Protein AF-N2AJA4-F1 (afdb_monomer)

InterPro domains:
  IPR009057 Homedomain-like superfamily [SSF46689] (69-111)
  IPR017853 Glycoside hydrolase superfamily [SSF51445] (166-510)
  IPR018060 AraC-like, DNA binding HTH domain [PF12833] (70-111)
  IPR018060 AraC-like, DNA binding HTH domain [PS01124] (73-113)
  IPR018060 AraC-like, DNA binding HTH domain [SM00342] (49-111)
  IPR020449 Transcription regulator HTH, AraC- type, HTH domain [PR00032] (80-95)
  IPR020449 Transcription regulator HTH, AraC- type, HTH domain [PR00032] (95-111)
  IPR049166 Glycosyl hydrolases family 39, N-terminal catalytic domain [PF01229] (156-516)
  IPR051923 Glycosyl Hydrolase Family 39 [PTHR12631] (188-510)

Solvent-accessible surface area (backbone atoms only — not comparable to full-atom values): 36002 Å² total; per-residue (Å²): 124,62,96,89,52,50,76,51,78,50,93,87,59,91,80,82,89,85,74,64,101,85,67,85,82,79,68,84,88,72,63,65,66,64,56,33,63,74,69,73,48,92,64,98,67,69,79,43,42,53,80,82,54,87,63,80,80,50,58,61,55,56,50,52,60,48,49,56,56,54,48,52,58,63,72,47,91,65,54,66,56,57,53,24,48,73,51,52,37,98,38,48,71,59,43,34,50,57,36,26,75,77,67,78,38,38,60,69,55,47,33,50,54,50,51,48,46,53,51,46,52,51,48,45,49,50,51,49,49,50,49,46,57,56,48,65,73,73,58,90,82,86,86,78,90,64,83,71,68,83,58,48,76,44,82,42,59,67,79,50,66,46,83,49,67,83,27,60,48,46,38,34,32,61,38,40,44,70,44,46,74,37,68,69,49,44,52,51,50,53,52,46,30,72,71,56,56,39,47,27,44,34,30,30,28,70,62,26,49,89,46,55,35,59,85,27,64,71,75,94,65,74,42,53,70,57,54,46,54,34,50,48,55,32,54,79,67,68,32,39,53,28,40,30,66,21,34,48,62,52,63,31,27,34,31,73,86,39,64,76,42,80,41,86,44,43,49,65,13,65,27,61,67,36,40,52,52,48,52,54,50,50,54,53,46,51,39,70,74,63,31,62,80,53,56,31,70,26,37,42,32,44,38,43,39,76,63,44,65,82,75,25,50,72,37,53,52,92,85,69,53,71,61,59,56,46,54,49,53,48,53,59,43,46,74,75,36,70,73,32,43,42,28,28,52,36,28,38,52,85,84,38,42,68,56,53,38,52,50,43,47,52,18,58,74,69,76,56,68,54,61,25,41,31,29,43,49,53,54,56,40,80,52,97,78,76,99,81,60,95,54,79,49,45,42,73,50,86,60,93,55,45,69,61,54,42,53,52,50,46,53,51,45,29,54,74,53,64,53,68,86,41,38,40,32,34,67,32,32,41,90,56,84,27,40,39,29,48,59,44,32,25,32,52,41,12,11,46,47,53,50,51,49,68,76,40,50,86,78,41,63,30,39,15,46,48,29,47,42,23,61,68,62,61,51,94,88,45,76,35,73,71,53,11,32,40,16,29,22,34,74,84,64,35,49,22,20,42,38,52,35,52,45,49,62,68,65,43,35,55,25,36,45,48,74,58,97,45,38,40,35,17,33,35,98,87,72,30,36,22,37,42,37,32,37,61,75,66,74,29,71,59,49,75,73,43,63,61,61,72,57,49,77,95,46,55,71,74,28,36,69,92,74,78,62,49,39,35,40,38,32,37,33,79,41,68,57,76,40,49,29,37,38,37,38,37,32,33,24,74,88,33,17,21,45,48,51,55,37,49,77,55,73,63,61,52,86,67,51,74,68,55,53,51,49,49,52,69,59,28,41,61,44,76,49,76,52,75,50,63,20,54,93,17,30,37,81,42,81,46,77,36,48,80,20,15,33,34,37,36,42,36,34,72,58,86,127

Nearest PDB structures (foldseek):
  2bs9-assembly2_E  TM=8.679E-01  e=2.857E-38  Geobacillus stearothermophilus
  2bfg-assembly2_H  TM=8.559E-01  e=7.135E-38  Geobacillus stearothermophilus
  8i0j-assembly1_B  TM=8.390E-01  e=1.096E-35  Sphingomonas sp.
  6uqj-assembly1_A  TM=8.224E-01  e=1.942E-35  Xanthomonas citri pv. citri str. 306
  8i0x-assembly1_A  TM=8.366E-01  e=5.438E-35  Sphingomonas sp.

Radius of gyration: 28.13 Å; Cα contacts (8 Å, |Δi|>4): 1183; chains: 1; bounding box: 68×68×77 Å

pLDDT: mean 82.32, std 18.86, range [30.53, 98.81]

Foldseek 3Di:
DDVLWDFDDDPPDDDDDDDDPPDDDWDDDDDQQLVCQVLVPPDDDDGRGSVPDDDPSCVVVSVVVVCVLVCCLQPPPDDCQVSCVNRPPPGSVSQQVVCCVVPVGGSVVVNVVVNVVVVVVVVCCVVVVVVCVVVVVPDDDDDDPDPPDPAAEAEFALPDWDFFDDFEQAEFEQFALLSLVDPLSLVLVLVCCVQQVHQAYEHELLQFVVCVQDQQEDFDGGDCVSSCVSVCSCVVSNHAYAYADWQDWQFAALAFVRTPDTGRGHREHADPVSLLRSLLVVVVVCCVVVNLVRQLAYHYEAEADQWQRPSRFSYDDPPDDSLVVLLSNQCSCCVVRVSYFYEDYEEFLVPCLVVVLVSLLVCVVSVRHGLAYEYADEQWDFDPDDPDDSGGGIAGHLDPCRVVVSLVSVCVSCVVSPVNVRFYEHAEDFHGSHQQFQCLQFLLRLQVLLQVCLVCRPSGNHYYYQHAEQSNNDDPQLLFQGGSGNHCAGSLRAGGSNSVSSSLSSPAARIWRDGDRFWTWHAHPVGKIKIKGWANFRFDSVCRVDGRSPQDLVCVVVRGDDDDWHKYKYKHAQADAQFKKKKKKWKDHLVFLGLSSVCVVVVVDRDDDPVVSVVSSVGNGTDIDMDMFHHHPRMDIDIDIGDHSMIMMIIMDTDDD

Secondary structure (DSSP, 8-state):
--TT--B---TTS-------TT---------HHHHHHHHT--SS----BTTT---GGGHHHHHHHHHHHHHHHHH--S-HHHHHHHTT-S-HHHHHHHHHHHHSS-HHHHHHHHHHHHHHHHHHHHHHHHHHHHHHHH-------PPPP-PEEEEEETT--EEPP--SSSEEEEEEGGGGGSHHHHHHHHHHHHHH---EEEEE-SSBGGGT---SS--S----HHHHHHHHHHHHTTPEEEEE-S---EEEEEETTEEEEEE--B---SSHHHHHHHHHHHHHHHHHHH-HHHHTT-EEEEEE-SS-TTTT-SS--TT--HHHHHHHHHHHHHHH-TTSEEEEEEEEHHHHHHHHHHHHHHHHHTT---SEEEEEE-SEEE----TT-SS--EEE---TTHHHHHHHHHHHHHHHHS-TTSEEEEEEE-S-S-SS-GGGGSHHHHHHHHHHHHHHTTT-SEEEES-SBGGGG--TT--SS--S---SB-TT-PBPHHHHHHHHHHTS-SEEEEEETTEEEEE-TTS-EEEEEE--PPPPTHHHHS-GGG--GGGGGGGS---PPEEEEEEEESPPTT-EEEEEEEEEBTTBS-HHHHHHHTTT-S---HHHHHHHHHHSS-EEEEEEEE-BTTEEEEEEEE-TT-EEEEEEEE---

Structure (mmCIF, N/CA/C/O backbone):
data_AF-N2AJA4-F1
#
_entry.id   AF-N2AJA4-F1
#
loop_
_atom_site.group_PDB
_atom_site.id
_atom_site.type_symbol
_atom_site.label_atom_id
_atom_site.label_alt_id
_atom_site.label_comp_id
_atom_site.label_asym_id
_atom_site.label_entity_id
_atom_site.label_seq_id
_atom_site.pdbx_PDB_ins_code
_atom_site.Cartn_x
_atom_site.Cartn_y
_atom_site.Cartn_z
_atom_site.occupancy
_atom_site.B_iso_or_equiv
_atom_site.auth_seq_id
_atom_site.auth_comp_id
_atom_site.auth_asym_id
_atom_site.auth_atom_id
_atom_site.pdbx_PDB_model_num
ATOM 1 N N . MET A 1 1 ? 14.011 41.635 28.830 1.00 56.78 1 MET A N 1
ATOM 2 C CA . MET A 1 1 ? 13.168 40.429 28.949 1.00 56.78 1 MET A CA 1
ATOM 3 C C . MET A 1 1 ? 12.966 40.154 30.431 1.00 56.78 1 MET A C 1
ATOM 5 O O . MET A 1 1 ? 13.946 40.169 31.161 1.00 56.78 1 MET A O 1
ATOM 9 N N . LYS A 1 2 ? 11.725 40.010 30.894 1.00 53.72 2 LYS A N 1
ATOM 10 C CA . LYS A 1 2 ? 11.363 39.537 32.236 1.00 53.72 2 LYS A CA 1
ATOM 11 C C . LYS A 1 2 ? 11.420 38.006 32.283 1.00 53.72 2 LYS A C 1
ATOM 13 O O . LYS A 1 2 ? 11.472 37.347 31.244 1.00 53.72 2 LYS A O 1
ATOM 18 N N . THR A 1 3 ? 11.380 37.433 33.486 1.00 47.09 3 THR A N 1
ATOM 19 C CA . THR A 1 3 ? 11.188 35.989 33.677 1.00 47.09 3 THR A CA 1
ATOM 20 C C . THR A 1 3 ? 9.958 35.535 32.887 1.00 47.09 3 THR A C 1
ATOM 22 O O . THR A 1 3 ? 8.884 36.097 33.086 1.00 47.09 3 THR A O 1
ATOM 25 N N . ASN A 1 4 ? 10.122 34.520 32.029 1.00 49.75 4 ASN A N 1
ATOM 26 C CA . ASN A 1 4 ? 9.118 33.956 31.108 1.00 49.75 4 ASN A CA 1
ATOM 27 C C . ASN A 1 4 ? 8.925 34.660 29.755 1.00 49.75 4 ASN A C 1
ATOM 29 O O . ASN A 1 4 ? 8.116 34.172 28.966 1.00 49.75 4 ASN A O 1
ATOM 33 N N . ASP A 1 5 ? 9.671 35.722 29.446 1.00 56.31 5 ASP A N 1
ATOM 34 C CA . ASP A 1 5 ? 9.609 36.308 28.107 1.00 56.31 5 ASP A CA 1
ATOM 35 C C . ASP A 1 5 ? 10.243 35.372 27.060 1.00 56.31 5 ASP A C 1
ATOM 37 O O . ASP A 1 5 ? 11.309 34.797 27.283 1.00 56.31 5 ASP A O 1
ATOM 41 N N . VAL A 1 6 ? 9.611 35.254 25.893 1.00 58.12 6 VAL A N 1
ATOM 42 C CA . VAL A 1 6 ? 10.097 34.503 24.731 1.00 58.12 6 VAL A CA 1
ATOM 43 C C . VAL A 1 6 ? 10.189 35.453 23.539 1.00 58.12 6 VAL A C 1
ATOM 45 O O . VAL A 1 6 ? 9.249 36.188 23.233 1.00 58.12 6 VAL A O 1
ATOM 48 N N . LEU A 1 7 ? 11.341 35.425 22.868 1.00 59.88 7 LEU A N 1
ATOM 49 C CA . LEU A 1 7 ? 11.591 36.152 21.630 1.00 59.88 7 LEU A CA 1
ATOM 50 C C . LEU A 1 7 ? 11.916 35.138 20.528 1.00 59.88 7 LEU A C 1
ATOM 52 O O . LEU A 1 7 ? 12.947 34.470 20.589 1.00 59.88 7 LEU A O 1
ATOM 56 N N . LEU A 1 8 ? 11.042 35.014 19.533 1.00 59.75 8 LEU A N 1
ATOM 57 C CA . LEU A 1 8 ? 11.268 34.195 18.347 1.00 59.75 8 LEU A CA 1
ATOM 58 C C . LEU A 1 8 ? 11.757 35.095 17.215 1.00 59.75 8 LEU A C 1
ATOM 60 O O . LEU A 1 8 ? 11.102 36.072 16.854 1.00 59.75 8 LEU A O 1
ATOM 64 N N . ILE A 1 9 ? 12.922 34.759 16.664 1.00 59.91 9 ILE A N 1
ATOM 65 C CA . ILE A 1 9 ? 13.564 35.529 15.602 1.00 59.91 9 ILE A CA 1
ATOM 66 C C . ILE A 1 9 ? 13.621 34.670 14.341 1.00 59.91 9 ILE A C 1
ATOM 68 O O . ILE A 1 9 ? 14.244 33.609 14.338 1.00 59.91 9 ILE A O 1
ATOM 72 N N . ASN A 1 10 ? 12.958 35.121 13.273 1.00 58.00 10 ASN A N 1
ATOM 73 C CA . ASN A 1 10 ? 12.962 34.425 11.985 1.00 58.00 10 ASN A CA 1
ATOM 74 C C . ASN A 1 10 ? 14.382 34.374 11.395 1.00 58.00 10 ASN A C 1
ATOM 76 O O . ASN A 1 10 ? 15.150 35.332 11.506 1.00 58.00 10 ASN A O 1
ATOM 80 N N . SER A 1 11 ? 14.717 33.268 10.727 1.00 52.22 11 SER A N 1
ATOM 81 C CA . SER A 1 11 ? 16.064 32.971 10.208 1.00 52.22 11 SER A CA 1
ATOM 82 C C . SER A 1 11 ? 16.591 33.983 9.177 1.00 52.22 11 SER A C 1
ATOM 84 O O . SER A 1 11 ? 17.800 34.080 8.983 1.00 52.22 11 SER A O 1
ATOM 86 N N . SER A 1 12 ? 15.712 34.771 8.553 1.00 54.19 12 SER A N 1
ATOM 87 C CA . SER A 1 12 ? 16.046 35.821 7.579 1.00 54.19 12 SER A CA 1
ATOM 88 C C . SER A 1 12 ? 16.266 37.211 8.193 1.00 54.19 12 SER A C 1
ATOM 90 O O . SER A 1 12 ? 16.652 38.141 7.483 1.00 54.19 12 SER A O 1
ATOM 92 N N . VAL A 1 13 ? 16.058 37.376 9.503 1.00 56.47 13 VAL A N 1
ATOM 93 C CA . VAL A 1 13 ? 16.206 38.663 10.193 1.00 56.47 13 VAL A CA 1
ATOM 94 C C . VAL A 1 13 ? 17.549 38.701 10.916 1.00 56.47 13 VAL A C 1
ATOM 96 O O . VAL A 1 13 ? 17.773 37.985 11.896 1.00 56.47 13 VAL A O 1
ATOM 99 N N . ARG A 1 14 ? 18.461 39.565 10.449 1.00 53.94 14 ARG A N 1
ATOM 100 C CA . ARG A 1 14 ? 19.710 39.842 11.172 1.00 53.94 14 ARG A CA 1
ATOM 101 C C . ARG A 1 14 ? 19.380 40.448 12.528 1.00 53.94 14 ARG A C 1
ATOM 103 O O . ARG A 1 14 ? 18.678 41.450 12.617 1.00 53.94 14 ARG A O 1
ATOM 110 N N . HIS A 1 15 ? 19.934 39.853 13.569 1.00 63.62 15 HIS A N 1
ATOM 111 C CA . HIS A 1 15 ? 19.751 40.280 14.942 1.00 63.62 15 HIS A CA 1
ATOM 112 C C . HIS A 1 15 ? 21.076 40.158 15.688 1.00 63.62 15 HIS A C 1
ATOM 114 O O . HIS A 1 15 ? 21.930 39.338 15.355 1.00 63.62 15 HIS A O 1
ATOM 120 N N . SER A 1 16 ? 21.233 40.978 16.715 1.00 54.75 16 SER A N 1
ATOM 121 C CA . SER A 1 16 ? 22.330 40.898 17.672 1.00 54.75 16 SER A CA 1
ATOM 122 C C . SER A 1 16 ? 21.729 40.925 19.065 1.00 54.75 16 SER A C 1
ATOM 124 O O . SER A 1 16 ? 20.832 41.727 19.322 1.00 54.75 16 SER A O 1
ATOM 126 N N . VAL A 1 17 ? 22.225 40.078 19.960 1.00 59.09 17 VAL A N 1
ATOM 127 C CA . VAL A 1 17 ? 21.764 40.049 21.346 1.00 59.09 17 VAL A CA 1
ATOM 128 C C . VAL A 1 17 ? 22.857 40.618 22.241 1.00 59.09 17 VAL A C 1
ATOM 130 O O . VAL A 1 17 ? 23.954 40.071 22.294 1.00 59.09 17 VAL A O 1
ATOM 133 N N . CYS A 1 18 ? 22.548 41.705 22.948 1.00 52.91 18 CYS A N 1
ATOM 134 C CA . CYS A 1 18 ? 23.365 42.228 24.040 1.00 52.91 18 CYS A CA 1
ATOM 135 C C . CYS A 1 18 ? 22.618 42.002 25.354 1.00 52.91 18 CYS A C 1
ATOM 137 O O . CYS A 1 18 ? 21.466 42.410 25.491 1.00 52.91 18 CYS A O 1
ATOM 139 N N . ALA A 1 19 ? 23.275 41.353 26.310 1.00 51.12 19 ALA A N 1
ATOM 140 C CA . ALA A 1 19 ? 22.738 41.064 27.632 1.00 51.12 19 ALA A CA 1
ATOM 141 C C . ALA A 1 19 ? 23.554 41.811 28.695 1.00 51.12 19 ALA A C 1
ATOM 143 O O . ALA A 1 19 ? 24.782 41.837 28.622 1.00 51.12 19 ALA A O 1
ATOM 144 N N . ASP A 1 20 ? 22.888 42.404 29.690 1.00 51.38 20 ASP A N 1
ATOM 145 C CA . ASP A 1 20 ? 23.567 42.796 30.930 1.00 51.38 20 ASP A CA 1
ATOM 146 C C . ASP A 1 20 ? 23.993 41.548 31.740 1.00 51.38 20 ASP A C 1
ATOM 148 O O . ASP A 1 20 ? 23.567 40.424 31.458 1.00 51.38 20 ASP A O 1
ATOM 152 N N . THR A 1 21 ? 24.844 41.732 32.754 1.00 47.78 21 THR A N 1
ATOM 153 C CA . THR A 1 21 ? 25.488 40.650 33.529 1.00 47.78 21 THR A CA 1
ATOM 154 C C . THR A 1 21 ? 24.532 39.755 34.333 1.00 47.78 21 THR A C 1
ATOM 156 O O . THR A 1 21 ? 24.998 38.854 35.033 1.00 47.78 21 THR A O 1
ATOM 159 N N . LYS A 1 22 ? 23.210 39.972 34.255 1.00 47.28 22 LYS A N 1
ATOM 160 C CA . LYS A 1 22 ? 22.189 39.234 35.014 1.00 47.28 22 LYS A CA 1
ATOM 161 C C . LYS A 1 22 ? 21.128 38.541 34.147 1.00 47.28 22 LYS A C 1
ATOM 163 O O . LYS A 1 22 ? 20.180 38.001 34.710 1.00 47.28 22 LYS A O 1
ATOM 168 N N . ASN A 1 23 ? 21.278 38.505 32.821 1.00 44.16 23 ASN A N 1
ATOM 169 C CA . ASN A 1 23 ? 20.317 37.839 31.930 1.00 44.16 23 ASN A CA 1
ATOM 170 C C . ASN A 1 23 ? 20.836 36.505 31.373 1.00 44.16 23 ASN A C 1
ATOM 172 O O . ASN A 1 23 ? 22.033 36.331 31.148 1.00 44.16 23 ASN A O 1
ATOM 176 N N . ILE A 1 24 ? 19.914 35.579 31.091 1.00 45.38 24 ILE A N 1
ATOM 177 C CA . ILE A 1 24 ? 20.194 34.293 30.439 1.00 45.38 24 ILE A CA 1
ATOM 178 C C . ILE A 1 24 ? 19.360 34.204 29.163 1.00 45.38 24 ILE A C 1
ATOM 180 O O . ILE A 1 24 ? 18.148 34.404 29.191 1.00 45.38 24 ILE A O 1
ATOM 184 N N . LEU A 1 25 ? 20.024 33.908 28.046 1.00 47.97 25 LEU A N 1
ATOM 185 C CA . LEU A 1 25 ? 19.416 33.755 26.729 1.00 47.97 25 LEU A CA 1
ATOM 186 C C . LEU A 1 25 ? 19.416 32.271 26.345 1.00 47.97 25 LEU A C 1
ATOM 188 O O . LEU A 1 25 ? 20.481 31.673 26.216 1.00 47.97 25 LEU A O 1
ATOM 192 N N . CYS A 1 26 ? 18.236 31.692 26.128 1.00 47.09 26 CYS A N 1
ATOM 193 C CA . CYS A 1 26 ? 18.086 30.366 25.530 1.00 47.09 26 CYS A CA 1
ATOM 194 C C . CYS A 1 26 ? 17.657 30.533 24.068 1.00 47.09 26 CYS A C 1
ATOM 196 O O . CYS A 1 26 ? 16.686 31.236 23.787 1.00 47.09 26 CYS A O 1
ATOM 198 N N . ARG A 1 27 ? 18.378 29.901 23.136 1.00 53.81 27 ARG A N 1
ATOM 199 C CA . ARG A 1 27 ? 18.019 29.871 21.714 1.00 53.81 27 ARG A CA 1
ATOM 200 C C . ARG A 1 27 ? 17.720 28.434 21.319 1.00 53.81 27 ARG A C 1
ATOM 202 O O . ARG A 1 27 ? 18.631 27.613 21.289 1.00 53.81 27 ARG A O 1
ATOM 209 N N . VAL A 1 28 ? 16.470 28.163 20.963 1.00 51.75 28 VAL A N 1
ATOM 210 C CA . VAL A 1 28 ? 16.061 26.882 20.383 1.00 51.75 28 VAL A CA 1
ATOM 211 C C . VAL A 1 28 ? 15.741 27.104 18.910 1.00 51.75 28 VAL A C 1
ATOM 213 O O . VAL A 1 28 ? 14.995 28.021 18.573 1.00 51.75 28 VAL A O 1
ATOM 216 N N . ALA A 1 29 ? 16.350 26.308 18.034 1.00 51.84 29 ALA A N 1
ATOM 217 C CA . ALA A 1 29 ? 16.132 26.382 16.596 1.00 51.84 29 ALA A CA 1
ATOM 218 C C . ALA A 1 29 ? 15.279 25.190 16.155 1.00 51.84 29 ALA A C 1
ATOM 220 O O . ALA A 1 29 ? 15.639 24.045 16.412 1.00 51.84 29 ALA A O 1
ATOM 221 N N . TYR A 1 30 ? 14.166 25.473 15.486 1.00 55.22 30 TYR A N 1
ATOM 222 C CA . TYR A 1 30 ? 13.298 24.470 14.878 1.00 55.22 30 TYR A CA 1
ATOM 223 C C . TYR A 1 30 ? 13.245 24.697 13.371 1.00 55.22 30 TYR A C 1
ATOM 225 O O . TYR A 1 30 ? 13.376 25.832 12.907 1.00 55.22 30 TYR A O 1
ATOM 233 N N . ASP A 1 31 ? 13.034 23.621 12.613 1.00 55.62 31 ASP A N 1
ATOM 234 C CA . ASP A 1 31 ? 12.740 23.731 11.188 1.00 55.62 31 ASP A CA 1
ATOM 235 C C . ASP A 1 31 ? 11.454 24.549 10.999 1.00 55.62 31 ASP A C 1
ATOM 237 O O . ASP A 1 31 ? 10.400 24.241 11.565 1.00 55.62 31 ASP A O 1
ATOM 241 N N . TYR A 1 32 ? 11.568 25.627 10.224 1.00 56.16 32 TYR A N 1
ATOM 242 C CA . TYR A 1 32 ? 10.498 26.601 10.025 1.00 56.16 32 TYR A CA 1
ATOM 243 C C . TYR A 1 32 ? 9.223 25.956 9.454 1.00 56.16 32 TYR A C 1
ATOM 245 O O . TYR A 1 32 ? 8.118 26.294 9.877 1.00 56.16 32 TYR A O 1
ATOM 253 N N . GLN A 1 33 ? 9.374 25.002 8.529 1.00 53.16 33 GLN A N 1
ATOM 254 C CA . GLN A 1 33 ? 8.247 24.344 7.864 1.00 53.16 33 GLN A CA 1
ATOM 255 C C . GLN A 1 33 ? 7.501 23.418 8.829 1.00 53.16 33 GLN A C 1
ATOM 257 O O . GLN A 1 33 ? 6.273 23.423 8.858 1.00 53.16 33 GLN A O 1
ATOM 262 N N . VAL A 1 34 ? 8.234 22.685 9.674 1.00 55.12 34 VAL A N 1
ATOM 263 C CA . VAL A 1 34 ? 7.639 21.833 10.714 1.00 55.12 34 VAL A CA 1
ATOM 264 C C . VAL A 1 34 ? 6.814 22.667 11.699 1.00 55.12 34 VAL A C 1
ATOM 266 O O . VAL A 1 34 ? 5.690 22.292 12.023 1.00 55.12 34 VAL A O 1
ATOM 269 N N . LEU A 1 35 ? 7.326 23.819 12.145 1.00 58.19 35 LEU A N 1
ATOM 270 C CA . LEU A 1 35 ? 6.601 24.685 13.080 1.00 58.19 35 LEU A CA 1
ATOM 271 C C . LEU A 1 35 ? 5.346 25.314 12.441 1.00 58.19 35 LEU A C 1
ATOM 273 O O . LEU A 1 35 ? 4.297 25.366 13.085 1.00 58.19 35 LEU A O 1
ATOM 277 N N . ALA A 1 36 ? 5.426 25.733 11.174 1.00 56.69 36 ALA A N 1
ATOM 278 C CA . ALA A 1 36 ? 4.298 26.312 10.442 1.00 56.69 36 ALA A CA 1
ATOM 279 C C . ALA A 1 36 ? 3.148 25.333 10.206 1.00 56.69 36 ALA A C 1
ATOM 281 O O . ALA A 1 36 ? 1.986 25.674 10.440 1.00 56.69 36 ALA A O 1
ATOM 282 N N . GLU A 1 37 ? 3.460 24.092 9.832 1.00 55.38 37 GLU A N 1
ATOM 283 C CA . GLU A 1 37 ? 2.440 23.061 9.636 1.00 55.38 37 GLU A CA 1
ATOM 284 C C . GLU A 1 37 ? 1.735 22.673 10.949 1.00 55.38 37 GLU A C 1
ATOM 286 O O . GLU A 1 37 ? 0.525 22.436 10.956 1.00 55.38 37 GLU A O 1
ATOM 291 N N . LEU A 1 38 ? 2.446 22.662 12.082 1.00 52.84 38 LEU A N 1
ATOM 292 C CA . LEU A 1 38 ? 1.858 22.340 13.392 1.00 52.84 38 LEU A CA 1
ATOM 293 C C . LEU A 1 38 ? 0.927 23.428 13.921 1.00 52.84 38 LEU A C 1
ATOM 295 O O . LEU A 1 38 ? -0.087 23.120 14.550 1.00 52.84 38 LEU A O 1
ATOM 299 N N . LEU A 1 39 ? 1.274 24.693 13.686 1.00 51.88 39 LEU A N 1
ATOM 300 C CA . LEU A 1 39 ? 0.513 25.843 14.176 1.00 51.88 39 LEU A CA 1
ATOM 301 C C . LEU A 1 39 ? -0.685 26.190 13.282 1.00 51.88 39 LEU A C 1
ATOM 303 O O . LEU A 1 39 ? -1.517 26.998 13.688 1.00 51.88 39 LEU A O 1
ATOM 307 N N . ARG A 1 40 ? -0.812 25.542 12.110 1.00 49.53 40 ARG A N 1
ATOM 308 C CA . ARG A 1 40 ? -1.830 25.827 11.081 1.00 49.53 40 ARG A CA 1
ATOM 309 C C . ARG A 1 40 ? -1.837 27.291 10.634 1.00 49.53 40 ARG A C 1
ATOM 311 O O . ARG A 1 40 ? -2.883 27.805 10.242 1.00 49.53 40 ARG A O 1
ATOM 318 N N . ASP A 1 41 ? -0.687 27.954 10.703 1.00 49.53 41 ASP A N 1
ATOM 319 C CA . ASP A 1 41 ? -0.553 29.354 10.322 1.00 49.53 41 ASP A CA 1
ATOM 320 C C . ASP A 1 41 ? 0.208 29.426 8.996 1.00 49.53 41 ASP A C 1
ATOM 322 O O . ASP A 1 41 ? 1.392 29.103 8.913 1.00 49.53 41 ASP A O 1
ATOM 326 N N . GLY A 1 42 ? -0.512 29.762 7.923 1.00 41.62 42 GLY A N 1
ATOM 327 C CA . GLY A 1 42 ? 0.010 29.779 6.551 1.00 41.62 42 GLY A CA 1
ATOM 328 C C . GLY A 1 42 ? 0.880 30.996 6.229 1.00 41.62 42 GLY A C 1
ATOM 329 O O . GLY A 1 42 ? 1.333 31.133 5.093 1.00 41.62 42 GLY A O 1
ATOM 330 N N . ASN A 1 43 ? 1.099 31.890 7.197 1.00 45.53 43 ASN A N 1
ATOM 331 C CA . ASN A 1 43 ? 1.847 33.121 6.991 1.00 45.53 43 ASN A CA 1
ATOM 332 C C . ASN A 1 43 ? 3.315 32.985 7.413 1.00 45.53 43 ASN A C 1
ATOM 334 O O . ASN A 1 43 ? 3.658 32.603 8.528 1.00 45.53 43 ASN A O 1
ATOM 338 N N . GLY A 1 44 ? 4.176 33.373 6.471 1.00 45.03 44 GLY A N 1
ATOM 339 C CA . GLY A 1 44 ? 5.628 33.198 6.398 1.00 45.03 44 GLY A CA 1
ATOM 340 C C . GLY A 1 44 ? 6.497 33.769 7.531 1.00 45.03 44 GLY A C 1
ATOM 341 O O . GLY A 1 44 ? 7.717 33.793 7.385 1.00 45.03 44 GLY A O 1
ATOM 342 N N . MET A 1 45 ? 5.929 34.276 8.628 1.00 48.66 45 MET A N 1
ATOM 343 C CA . MET A 1 45 ? 6.694 34.900 9.710 1.00 48.66 45 MET A CA 1
ATOM 344 C C . MET A 1 45 ? 6.061 34.646 11.072 1.00 48.66 45 MET A C 1
ATOM 346 O O . MET A 1 45 ? 4.946 35.084 11.339 1.00 48.66 45 MET A O 1
ATOM 350 N N . PHE A 1 46 ? 6.828 34.038 11.973 1.00 54.12 46 PHE A N 1
ATOM 351 C CA . PHE A 1 46 ? 6.479 33.993 13.386 1.00 54.12 46 PHE A CA 1
ATOM 352 C C . PHE A 1 46 ? 7.090 35.224 14.055 1.00 54.12 46 PHE A C 1
ATOM 354 O O . PHE A 1 46 ? 8.309 35.383 14.078 1.00 54.12 46 PHE A O 1
ATOM 361 N N . LEU A 1 47 ? 6.268 36.131 14.572 1.00 52.81 47 LEU A N 1
ATOM 362 C CA . LEU A 1 47 ? 6.729 37.241 15.405 1.00 52.81 47 LEU A CA 1
ATOM 363 C C . LEU A 1 47 ? 6.236 36.987 16.826 1.00 52.81 47 LEU A C 1
ATOM 365 O O . LEU A 1 47 ? 5.224 37.527 17.249 1.00 52.81 47 LEU A O 1
ATOM 369 N N . CYS A 1 48 ? 6.943 36.139 17.576 1.00 52.62 48 CYS A N 1
ATOM 370 C CA . CYS A 1 48 ? 6.712 36.069 19.015 1.00 52.62 48 CYS A CA 1
ATOM 371 C C . CYS A 1 48 ? 7.677 37.041 19.682 1.00 52.62 48 CYS A C 1
ATOM 373 O O . CYS A 1 48 ? 8.854 36.734 19.852 1.00 52.62 48 CYS A O 1
ATOM 375 N N . ASN A 1 49 ? 7.190 38.229 20.022 1.00 61.91 49 ASN A N 1
ATOM 376 C CA . ASN A 1 49 ? 7.910 39.156 20.877 1.00 61.91 49 ASN A CA 1
ATOM 377 C C . ASN A 1 49 ? 7.080 39.421 22.129 1.00 61.91 49 ASN A C 1
ATOM 379 O O . ASN A 1 49 ? 6.436 40.463 22.253 1.00 61.91 49 ASN A O 1
ATOM 383 N N . SER A 1 50 ? 7.119 38.489 23.084 1.00 59.44 50 SER A N 1
ATOM 384 C CA . SER A 1 50 ? 6.352 38.630 24.328 1.00 59.44 50 SER A CA 1
ATOM 385 C C . SER A 1 50 ? 6.838 39.786 25.215 1.00 59.44 50 SER A C 1
ATOM 387 O O . SER A 1 50 ? 6.255 40.041 26.263 1.00 59.44 50 SER A O 1
ATOM 389 N N . THR A 1 51 ? 7.917 40.475 24.820 1.00 54.75 51 THR A N 1
ATOM 390 C CA . THR A 1 51 ? 8.406 41.680 25.501 1.00 54.75 51 THR A CA 1
ATOM 391 C C . THR A 1 51 ? 7.627 42.936 25.107 1.00 54.75 51 THR A C 1
ATOM 393 O O . THR A 1 51 ? 7.723 43.943 25.808 1.00 54.75 51 THR A O 1
ATOM 396 N N . VAL A 1 52 ? 6.864 42.883 24.004 1.00 54.47 52 VAL A N 1
ATOM 397 C CA . VAL A 1 52 ? 6.141 44.035 23.437 1.00 54.47 52 VAL A CA 1
ATOM 398 C C . VAL A 1 52 ? 4.677 43.709 23.107 1.00 54.47 52 VAL A C 1
ATOM 400 O O . VAL A 1 52 ? 3.839 44.594 23.246 1.00 54.47 52 VAL A O 1
ATOM 403 N N . ASP A 1 53 ? 4.350 42.464 22.738 1.00 56.62 53 ASP A N 1
ATOM 404 C CA . ASP A 1 53 ? 3.006 42.061 22.289 1.00 56.62 53 ASP A CA 1
ATOM 405 C C . ASP A 1 53 ? 2.259 41.160 23.293 1.00 56.62 53 ASP A C 1
ATOM 407 O O . ASP A 1 53 ? 2.859 40.287 23.923 1.00 56.62 53 ASP A O 1
ATOM 411 N N . GLN A 1 54 ? 0.936 41.350 23.423 1.00 53.59 54 GLN A N 1
ATOM 412 C CA . GLN A 1 54 ? 0.053 40.624 24.364 1.00 53.59 54 GLN A CA 1
ATOM 413 C C . GLN A 1 54 ? -1.082 39.834 23.672 1.00 53.59 54 GLN A C 1
ATOM 415 O O . GLN A 1 54 ? -2.166 39.671 24.239 1.00 53.59 54 GLN A O 1
ATOM 420 N N . GLU A 1 55 ? -0.890 39.336 22.446 1.00 54.31 55 GLU A N 1
ATOM 421 C CA . GLU A 1 55 ? -1.932 38.517 21.807 1.00 54.31 55 GLU A CA 1
ATOM 422 C C . GLU A 1 55 ? -2.053 37.107 22.421 1.00 54.31 55 GLU A C 1
ATOM 424 O O . GLU A 1 55 ? -1.070 36.395 22.638 1.00 54.31 55 GLU A O 1
ATOM 429 N N . LYS A 1 56 ? -3.302 36.658 22.632 1.00 46.91 56 LYS A N 1
ATOM 430 C CA . LYS A 1 56 ? -3.649 35.324 23.170 1.00 46.91 56 LYS A CA 1
ATOM 431 C C . LYS A 1 56 ? -3.207 34.148 22.283 1.00 46.91 56 LYS A C 1
ATOM 433 O O . LYS A 1 56 ? -3.154 33.014 22.753 1.00 46.91 56 LYS A O 1
ATOM 438 N N . SER A 1 57 ? -2.899 34.391 21.010 1.00 48.75 57 SER A N 1
ATOM 439 C CA . SER A 1 57 ? -2.364 33.406 20.055 1.00 48.75 57 SER A CA 1
ATOM 440 C C . SER A 1 57 ? -0.989 32.856 20.476 1.00 48.75 57 SER A C 1
ATOM 442 O O . SER A 1 57 ? -0.634 31.743 20.086 1.00 48.75 57 SER A O 1
ATOM 444 N N . TYR A 1 58 ? -0.248 33.574 21.332 1.00 55.56 58 TYR A N 1
ATOM 445 C CA . TYR A 1 58 ? 1.139 33.257 21.692 1.00 55.56 58 TYR A CA 1
ATOM 446 C C . TYR A 1 58 ? 1.326 32.428 22.972 1.00 55.56 58 TYR A C 1
ATOM 448 O O . TYR A 1 58 ? 2.390 31.831 23.148 1.00 55.56 58 TYR A O 1
ATOM 456 N N . GLU A 1 59 ? 0.306 32.291 23.827 1.00 49.41 59 GLU A N 1
ATOM 457 C CA . GLU A 1 59 ? 0.370 31.406 25.008 1.00 49.41 59 GLU A CA 1
ATOM 458 C C . GLU A 1 59 ? 0.581 29.936 24.605 1.00 49.41 59 GLU A C 1
ATOM 460 O O . GLU A 1 59 ? 1.356 29.216 25.235 1.00 49.41 59 GLU A O 1
ATOM 465 N N . LYS A 1 60 ? -0.035 29.499 23.496 1.00 47.62 60 LYS A N 1
ATOM 466 C CA . LYS A 1 60 ? 0.135 28.140 22.952 1.00 47.62 60 LYS A CA 1
ATOM 467 C C . LYS A 1 60 ? 1.569 27.862 22.500 1.00 47.62 60 LYS A C 1
ATOM 469 O O . LYS A 1 60 ? 2.074 26.769 22.728 1.00 47.62 60 LYS A O 1
ATOM 474 N N . LEU A 1 61 ? 2.235 28.846 21.893 1.00 49.84 61 LEU A N 1
ATOM 475 C CA . LEU A 1 61 ? 3.624 28.724 21.445 1.00 49.84 61 LEU A CA 1
ATOM 476 C C . LEU A 1 61 ? 4.587 28.651 22.640 1.00 49.84 61 LEU A C 1
ATOM 478 O O . LEU A 1 61 ? 5.515 27.845 22.643 1.00 49.84 61 LEU A O 1
ATOM 482 N N . GLN A 1 62 ? 4.344 29.459 23.676 1.00 50.59 62 GLN A N 1
ATOM 483 C CA . GLN A 1 62 ? 5.129 29.438 24.913 1.00 50.59 62 GLN A CA 1
ATOM 484 C C . GLN A 1 62 ? 4.986 28.112 25.671 1.00 50.59 62 GLN A C 1
ATOM 486 O O . GLN A 1 62 ? 5.983 27.599 26.179 1.00 50.59 62 GLN A O 1
ATOM 491 N N . LEU A 1 63 ? 3.773 27.547 25.727 1.00 50.88 63 LEU A N 1
ATOM 492 C CA . LEU A 1 63 ? 3.512 26.224 26.304 1.00 50.88 63 LEU A CA 1
ATOM 493 C C . LEU A 1 63 ? 4.206 25.113 25.505 1.00 50.88 63 LEU A C 1
ATOM 495 O O . LEU A 1 63 ? 4.927 24.319 26.098 1.00 50.88 63 LEU A O 1
ATOM 499 N N . LEU A 1 64 ? 4.100 25.127 24.172 1.00 48.94 64 LEU A N 1
ATOM 500 C CA . LEU A 1 64 ? 4.743 24.143 23.294 1.00 48.94 64 LEU A CA 1
ATOM 501 C C . LEU A 1 64 ? 6.277 24.145 23.442 1.00 48.94 64 LEU A C 1
ATOM 503 O O . LEU A 1 64 ? 6.902 23.097 23.579 1.00 48.94 64 LEU A O 1
ATOM 507 N N . LEU A 1 65 ? 6.902 25.328 23.452 1.00 52.12 65 LEU A N 1
ATOM 508 C CA . LEU A 1 65 ? 8.357 25.467 23.612 1.00 52.12 65 LEU A CA 1
ATOM 509 C C . LEU A 1 65 ? 8.841 24.993 24.987 1.00 52.12 65 LEU A C 1
ATOM 511 O O . LEU A 1 65 ? 9.929 24.432 25.103 1.00 52.12 65 LEU A O 1
ATOM 515 N N . ARG A 1 66 ? 8.029 25.215 26.023 1.00 54.16 66 ARG A N 1
ATOM 516 C CA . ARG A 1 66 ? 8.270 24.727 27.382 1.00 54.16 66 ARG A CA 1
ATOM 517 C C . ARG A 1 66 ? 8.182 23.209 27.445 1.00 54.16 66 ARG A C 1
ATOM 519 O O . ARG A 1 66 ? 9.125 22.583 27.918 1.00 54.16 66 ARG A O 1
ATOM 526 N N . GLU A 1 67 ? 7.096 22.633 26.936 1.00 50.81 67 GLU A N 1
ATOM 527 C CA . GLU A 1 67 ? 6.888 21.184 26.873 1.00 50.81 67 GLU A CA 1
ATOM 528 C C . GLU A 1 67 ? 8.059 20.484 26.176 1.00 50.81 67 GLU A C 1
ATOM 530 O O . GLU A 1 67 ? 8.626 19.558 26.743 1.00 50.81 67 GLU A O 1
ATOM 535 N N . LEU A 1 68 ? 8.532 20.992 25.035 1.00 52.34 68 LEU A N 1
ATOM 536 C CA . LEU A 1 68 ? 9.661 20.403 24.301 1.00 52.34 68 LEU A CA 1
ATOM 537 C C . LEU A 1 68 ? 10.966 20.326 25.123 1.00 52.34 68 LEU A C 1
ATOM 539 O O . LEU A 1 68 ? 11.678 19.325 25.047 1.00 52.34 68 LEU A O 1
ATOM 543 N N . VAL A 1 69 ? 11.272 21.338 25.946 1.00 54.00 69 VAL A N 1
ATOM 544 C CA . VAL A 1 69 ? 12.461 21.330 26.825 1.00 54.00 69 VAL A CA 1
ATOM 545 C C . VAL A 1 69 ? 12.284 20.362 28.000 1.00 54.00 69 VAL A C 1
ATOM 547 O O . VAL A 1 69 ? 13.223 19.641 28.349 1.00 54.00 69 VAL A O 1
ATOM 550 N N . TYR A 1 70 ? 11.093 20.310 28.608 1.00 57.66 70 TYR A N 1
ATOM 551 C CA . TYR A 1 70 ? 10.814 19.378 29.710 1.00 57.66 70 TYR A CA 1
ATOM 552 C C . TYR A 1 70 ? 10.831 17.925 29.244 1.00 57.66 70 TYR A C 1
ATOM 554 O O . TYR A 1 70 ? 11.366 17.057 29.935 1.00 57.66 70 TYR A O 1
ATOM 562 N N . GLU A 1 71 ? 10.300 17.657 28.058 1.00 51.91 71 GLU A N 1
ATOM 563 C CA . GLU A 1 71 ? 10.247 16.314 27.501 1.00 51.91 71 GLU A CA 1
ATOM 564 C C . GLU A 1 71 ? 11.632 15.780 27.121 1.00 51.91 71 GLU A C 1
ATOM 566 O O . GLU A 1 71 ? 11.935 14.626 27.433 1.00 51.91 71 GLU A O 1
ATOM 571 N N . GLU A 1 72 ? 12.518 16.608 26.559 1.00 55.44 72 GLU A N 1
ATOM 572 C CA . GLU A 1 72 ? 13.906 16.201 26.297 1.00 55.44 72 GLU A CA 1
ATOM 573 C C . GLU A 1 72 ? 14.652 15.880 27.607 1.00 55.44 72 GLU A C 1
ATOM 575 O O . GLU A 1 72 ? 15.422 14.926 27.690 1.00 55.44 72 GLU A O 1
ATOM 580 N N . LEU A 1 73 ? 14.378 16.609 28.690 1.00 56.03 73 LEU A N 1
ATOM 581 C CA . LEU A 1 73 ? 14.971 16.332 30.000 1.00 56.03 73 LEU A CA 1
ATOM 582 C C . LEU A 1 73 ? 14.507 15.014 30.628 1.00 56.03 73 LEU A C 1
ATOM 584 O O . LEU A 1 73 ? 15.320 14.319 31.252 1.00 56.03 73 LEU A O 1
ATOM 588 N N . LEU A 1 74 ? 13.221 14.694 30.477 1.00 51.09 74 LEU A N 1
ATOM 589 C CA . LEU A 1 74 ? 12.560 13.532 31.078 1.00 51.09 74 LEU A CA 1
ATOM 590 C C . LEU A 1 74 ? 12.876 12.236 30.324 1.00 51.09 74 LEU A C 1
ATOM 592 O O . LEU A 1 74 ? 13.242 11.225 30.937 1.00 51.09 74 LEU A O 1
ATOM 596 N N . TYR A 1 75 ? 12.760 12.274 28.997 1.00 49.38 75 TYR A N 1
ATOM 597 C CA . TYR A 1 75 ? 12.709 11.074 28.162 1.00 49.38 75 TYR A CA 1
ATOM 598 C C . TYR A 1 75 ? 14.010 10.778 27.412 1.00 49.38 75 TYR A C 1
ATOM 600 O O . TYR A 1 75 ? 14.182 9.662 26.927 1.00 49.38 75 TYR A O 1
ATOM 608 N N . SER A 1 76 ? 14.954 11.719 27.360 1.00 56.00 76 SER A N 1
ATOM 609 C CA . SER A 1 76 ? 16.265 11.491 26.748 1.00 56.00 76 SER A CA 1
ATOM 610 C C . SER A 1 76 ? 17.186 10.712 27.695 1.00 56.00 76 SER A C 1
ATOM 612 O O . SER A 1 76 ? 17.405 11.107 28.841 1.00 56.00 76 SER A O 1
ATOM 614 N N . GLU A 1 77 ? 17.777 9.617 27.205 1.00 54.03 77 GLU A N 1
ATOM 615 C CA . GLU A 1 77 ? 18.872 8.874 27.867 1.00 54.03 77 GLU A CA 1
ATOM 616 C C . GLU A 1 77 ? 20.201 9.657 27.851 1.00 54.03 77 GLU A C 1
ATOM 618 O O . GLU A 1 77 ? 21.207 9.241 28.425 1.00 54.03 77 GLU A O 1
ATOM 623 N N . ARG A 1 78 ? 20.235 10.814 27.177 1.00 61.34 78 ARG A N 1
ATOM 624 C CA . ARG A 1 78 ? 21.444 11.626 27.034 1.00 61.34 78 ARG A CA 1
ATOM 625 C C . ARG A 1 78 ? 21.867 12.227 28.375 1.00 61.34 78 ARG A C 1
ATOM 627 O O . ARG A 1 78 ? 21.046 12.608 29.215 1.00 61.34 78 ARG A O 1
ATOM 634 N N . ASN A 1 79 ? 23.181 12.365 28.552 1.00 68.94 79 ASN A N 1
ATOM 635 C CA . ASN A 1 79 ? 23.764 13.056 29.699 1.00 68.94 79 ASN A CA 1
ATOM 636 C C . ASN A 1 79 ? 23.234 14.503 29.768 1.00 68.94 79 ASN A C 1
ATOM 638 O O . ASN A 1 79 ? 23.190 15.195 28.750 1.00 68.94 79 ASN A O 1
ATOM 642 N N . ILE A 1 80 ? 22.878 14.957 30.972 1.00 65.56 80 ILE A N 1
ATOM 643 C CA . ILE A 1 80 ? 22.443 16.325 31.283 1.00 65.56 80 ILE A CA 1
ATOM 644 C C . ILE A 1 80 ? 23.402 17.379 30.716 1.00 65.56 80 ILE A C 1
ATOM 646 O O . ILE A 1 80 ? 22.950 18.390 30.196 1.00 65.56 80 ILE A O 1
ATOM 650 N N . THR A 1 81 ? 24.710 17.114 30.707 1.00 61.25 81 THR A N 1
ATOM 651 C CA . THR A 1 81 ? 25.712 17.992 30.082 1.00 61.25 81 THR A CA 1
ATOM 652 C C . THR A 1 81 ? 25.515 18.137 28.573 1.00 61.25 81 THR A C 1
ATOM 654 O O . THR A 1 81 ? 25.641 19.233 28.039 1.00 61.25 81 THR A O 1
ATOM 657 N N . LYS A 1 82 ? 25.175 17.048 27.875 1.00 58.84 82 LYS A N 1
ATOM 658 C CA . LYS A 1 82 ? 24.942 17.065 26.426 1.00 58.84 82 LYS A CA 1
ATOM 659 C C . LYS A 1 82 ? 23.634 17.779 26.088 1.00 58.84 82 LYS A C 1
ATOM 661 O O . LYS A 1 82 ? 23.609 18.574 25.161 1.00 58.84 82 LYS A O 1
ATOM 666 N N . ILE A 1 83 ? 22.597 17.568 26.896 1.00 59.72 83 ILE A N 1
ATOM 667 C CA . ILE A 1 83 ? 21.322 18.292 26.786 1.00 59.72 83 ILE A CA 1
ATOM 668 C C . ILE A 1 83 ? 21.532 19.781 27.060 1.00 59.72 83 ILE A C 1
ATOM 670 O O . ILE A 1 83 ? 21.070 20.611 26.290 1.00 59.72 83 ILE A O 1
ATOM 674 N N . ALA A 1 84 ? 22.304 20.135 28.090 1.00 54.84 84 ALA A N 1
ATOM 675 C CA . ALA A 1 84 ? 22.658 21.519 28.380 1.00 54.84 84 ALA A CA 1
ATOM 676 C C . ALA A 1 84 ? 23.394 22.172 27.195 1.00 54.84 84 ALA A C 1
ATOM 678 O O . ALA A 1 84 ? 23.046 23.279 26.798 1.00 54.84 84 ALA A O 1
ATOM 679 N N . MET A 1 85 ? 24.362 21.480 26.588 1.00 50.22 85 MET A N 1
ATOM 680 C CA . MET A 1 85 ? 25.105 21.984 25.425 1.00 50.22 85 MET A CA 1
ATOM 681 C C . MET A 1 85 ? 24.238 22.108 24.164 1.00 50.22 85 MET A C 1
ATOM 683 O O . MET A 1 85 ? 24.328 23.110 23.462 1.00 50.22 85 MET A O 1
ATOM 687 N N . GLU A 1 86 ? 23.376 21.129 23.881 1.00 48.78 86 GLU A N 1
ATOM 688 C CA . GLU A 1 86 ? 22.466 21.142 22.723 1.00 48.78 86 GLU A CA 1
ATOM 689 C C . GLU A 1 86 ? 21.353 22.194 22.889 1.00 48.78 86 GLU A C 1
ATOM 691 O O . GLU A 1 86 ? 21.009 22.893 21.937 1.00 48.78 86 GLU A O 1
ATOM 696 N N . CYS A 1 87 ? 20.889 22.424 24.121 1.00 46.12 87 CYS A N 1
ATOM 697 C CA . CYS A 1 87 ? 20.046 23.565 24.494 1.00 46.12 87 CYS A CA 1
ATOM 698 C C . CYS A 1 87 ? 20.832 24.889 24.627 1.00 46.12 87 CYS A C 1
ATOM 700 O O . CYS A 1 87 ? 20.280 25.893 25.080 1.00 46.12 87 CYS A O 1
ATOM 702 N N . SER A 1 88 ? 22.107 24.908 24.211 1.00 45.03 88 SER A N 1
ATOM 703 C CA . SER A 1 88 ? 22.994 26.079 24.146 1.00 45.03 88 SER A CA 1
ATOM 704 C C . SER A 1 88 ? 23.257 26.790 25.484 1.00 45.03 88 SER A C 1
ATOM 706 O O . SER A 1 88 ? 23.566 27.983 25.501 1.00 45.03 88 SER A O 1
ATOM 708 N N . PHE A 1 89 ? 23.184 26.082 26.615 1.00 46.78 89 PHE A N 1
ATOM 709 C CA . PHE A 1 89 ? 23.707 26.587 27.885 1.00 46.78 89 PHE A CA 1
ATOM 710 C C . PHE A 1 89 ? 25.233 26.676 27.820 1.00 46.78 89 PHE A C 1
ATOM 712 O O . PHE A 1 89 ? 25.908 25.778 27.317 1.00 46.78 89 PHE A O 1
ATOM 719 N N . SER A 1 90 ? 25.791 27.753 28.377 1.00 46.03 90 SER A N 1
ATOM 720 C CA . SER A 1 90 ? 27.238 27.997 28.371 1.00 46.03 90 SER A CA 1
ATOM 721 C C . SER A 1 90 ? 28.035 26.917 29.110 1.00 46.03 90 SER A C 1
ATOM 723 O O . SER A 1 90 ? 29.198 26.691 28.787 1.00 46.03 90 SER A O 1
ATOM 725 N N . ASN A 1 91 ? 27.423 26.250 30.092 1.00 55.03 91 ASN A N 1
ATOM 726 C CA . ASN A 1 91 ? 27.901 25.015 30.711 1.00 55.03 91 ASN A CA 1
ATOM 727 C C . ASN A 1 91 ? 26.801 24.385 31.589 1.00 55.03 91 ASN A C 1
ATOM 729 O O . ASN A 1 91 ? 25.794 25.020 31.915 1.00 55.03 91 ASN A O 1
ATOM 733 N N . THR A 1 92 ? 27.027 23.140 32.014 1.00 57.19 92 THR A N 1
ATOM 734 C CA . THR A 1 92 ? 26.112 22.369 32.872 1.00 57.19 92 THR A CA 1
ATOM 735 C C . THR A 1 92 ? 25.838 23.042 34.218 1.00 57.19 92 THR A C 1
ATOM 737 O O . THR A 1 92 ? 24.731 22.945 34.732 1.00 57.19 92 THR A O 1
ATOM 740 N N . SER A 1 93 ? 26.794 23.787 34.777 1.00 58.84 93 SER A N 1
ATOM 741 C CA . SER A 1 93 ? 26.628 24.474 36.065 1.00 58.84 93 SER A CA 1
ATOM 742 C C . SER A 1 93 ? 25.607 25.614 35.987 1.00 58.84 93 SER A C 1
ATOM 744 O O . SER A 1 93 ? 24.855 25.852 36.932 1.00 58.84 93 SER A O 1
ATOM 746 N N . VAL A 1 94 ? 25.555 26.314 34.849 1.00 54.41 94 VAL A N 1
ATOM 747 C CA . VAL A 1 94 ? 24.544 27.347 34.578 1.00 54.41 94 VAL A CA 1
ATOM 748 C C . VAL A 1 94 ? 23.172 26.710 34.378 1.00 54.41 94 VAL A C 1
ATOM 750 O O . VAL A 1 94 ? 22.190 27.211 34.919 1.00 54.41 94 VAL A O 1
ATOM 753 N N . PHE A 1 95 ? 23.110 25.584 33.667 1.00 54.44 95 PHE A N 1
ATOM 754 C CA . PHE A 1 95 ? 21.879 24.815 33.507 1.00 54.44 95 PHE A CA 1
ATOM 755 C C . PHE A 1 95 ? 21.310 24.349 34.855 1.00 54.44 95 PHE A C 1
ATOM 757 O O . PHE A 1 95 ? 20.148 24.617 35.158 1.00 54.44 95 PHE A O 1
ATOM 764 N N . ASP A 1 96 ? 22.150 23.756 35.706 1.00 60.66 96 ASP A N 1
ATOM 765 C CA . ASP A 1 96 ? 21.778 23.306 37.049 1.00 60.66 96 ASP A CA 1
ATOM 766 C C . ASP A 1 96 ? 21.264 24.449 37.928 1.00 60.66 96 ASP A C 1
ATOM 768 O O . ASP A 1 96 ? 20.277 24.282 38.647 1.00 60.66 96 ASP A O 1
ATOM 772 N N . LYS A 1 97 ? 21.910 25.619 37.865 1.00 54.94 97 LYS A N 1
ATOM 773 C CA . LYS A 1 97 ? 21.506 26.802 38.631 1.00 54.94 97 LYS A CA 1
ATOM 774 C C . LYS A 1 97 ? 20.123 27.304 38.208 1.00 54.94 97 LYS A C 1
ATOM 776 O O . LYS A 1 97 ? 19.257 27.475 39.061 1.00 54.94 97 LYS A O 1
ATOM 781 N N . VAL A 1 98 ? 19.903 27.487 36.906 1.00 50.84 98 VAL A N 1
ATOM 782 C CA . VAL A 1 98 ? 18.620 27.963 36.353 1.00 50.84 98 VAL A CA 1
ATOM 783 C C . VAL A 1 98 ? 17.494 26.986 36.647 1.00 50.84 98 VAL A C 1
ATOM 785 O O . VAL A 1 98 ? 16.373 27.384 36.966 1.00 50.84 98 VAL A O 1
ATOM 788 N N . PHE A 1 99 ? 17.783 25.695 36.544 1.00 55.59 99 PHE A N 1
ATOM 789 C CA . PHE A 1 99 ? 16.796 24.669 36.812 1.00 55.59 99 PHE A CA 1
ATOM 790 C C . PHE A 1 99 ? 16.421 24.641 38.301 1.00 55.59 99 PHE A C 1
ATOM 792 O O . PHE A 1 99 ? 15.235 24.652 38.622 1.00 55.59 99 PHE A O 1
ATOM 799 N N . ARG A 1 100 ? 17.404 24.735 39.212 1.00 59.09 100 ARG A N 1
ATOM 800 C CA . ARG A 1 100 ? 17.161 24.858 40.663 1.00 59.09 100 ARG A CA 1
ATOM 801 C C . ARG A 1 100 ? 16.359 26.103 41.026 1.00 59.09 100 ARG A C 1
ATOM 803 O O . ARG A 1 100 ? 15.477 26.011 41.871 1.00 59.09 100 ARG A O 1
ATOM 810 N N . GLU A 1 101 ? 16.626 27.240 40.392 1.00 52.28 101 GLU A N 1
ATOM 811 C CA . GLU A 1 101 ? 15.895 28.489 40.650 1.00 52.28 101 GLU A CA 1
ATOM 812 C C . GLU A 1 101 ? 14.414 28.405 40.243 1.00 52.28 101 GLU A C 1
ATOM 814 O O . GLU A 1 101 ? 13.566 28.976 40.924 1.00 52.28 101 GLU A O 1
ATOM 819 N N . ASN A 1 102 ? 14.085 27.663 39.179 1.00 45.78 102 ASN A N 1
ATOM 820 C CA . ASN A 1 102 ? 12.704 27.522 38.699 1.00 45.78 102 ASN A CA 1
ATOM 821 C C . ASN A 1 102 ? 11.949 26.330 39.312 1.00 45.78 102 ASN A C 1
ATOM 823 O O . ASN A 1 102 ? 10.727 26.381 39.429 1.00 45.78 102 ASN A O 1
ATOM 827 N N . TYR A 1 103 ? 12.657 25.263 39.693 1.00 53.06 103 TYR A N 1
ATOM 828 C CA . TYR A 1 103 ? 12.056 23.981 40.091 1.00 53.06 103 TYR A CA 1
ATOM 829 C C . TYR A 1 103 ? 12.411 23.527 41.506 1.00 53.06 103 TYR A C 1
ATOM 831 O O . TYR A 1 103 ? 11.937 22.484 41.954 1.00 53.06 103 TYR A O 1
ATOM 839 N N . GLY A 1 104 ? 13.250 24.280 42.220 1.00 56.72 104 GLY A N 1
ATOM 840 C CA . GLY A 1 104 ? 13.686 23.957 43.580 1.00 56.72 104 GLY A CA 1
ATOM 841 C C . GLY A 1 104 ? 14.614 22.740 43.687 1.00 56.72 104 GLY A C 1
ATOM 842 O O . GLY A 1 104 ? 14.967 22.348 44.794 1.00 56.72 104 GLY A O 1
ATOM 843 N N . MET A 1 105 ? 15.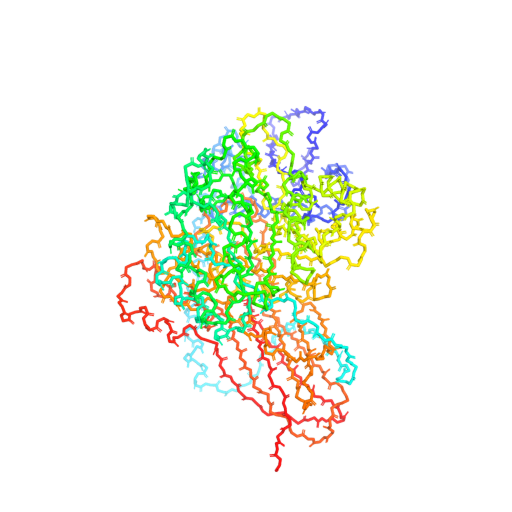019 22.136 42.565 1.00 69.12 105 MET A N 1
ATOM 844 C CA . MET A 1 105 ? 15.867 20.936 42.497 1.00 69.12 105 MET A CA 1
ATOM 845 C C . MET A 1 105 ? 16.744 20.957 41.242 1.00 69.12 105 MET A C 1
ATOM 847 O O . MET A 1 105 ? 16.492 21.743 40.336 1.00 69.12 105 MET A O 1
ATOM 851 N N . SER A 1 106 ? 17.790 20.133 41.170 1.00 72.25 106 SER A N 1
ATOM 852 C CA . SER A 1 106 ? 18.631 20.023 39.965 1.00 72.25 106 SER A CA 1
ATOM 853 C C . SER A 1 106 ? 17.942 19.254 38.826 1.00 72.25 106 SER A C 1
ATOM 855 O O . SER A 1 106 ? 17.059 18.443 39.094 1.00 72.25 106 SER A O 1
ATOM 857 N N . PRO A 1 107 ? 18.363 19.429 37.558 1.00 62.84 107 PRO A N 1
ATOM 858 C CA . PRO A 1 107 ? 17.873 18.650 36.417 1.00 62.84 107 PRO A CA 1
ATOM 859 C C . PRO A 1 107 ? 18.034 17.138 36.610 1.00 62.84 107 PRO A C 1
ATOM 861 O O . PRO A 1 107 ? 17.159 16.363 36.230 1.00 62.84 107 PRO A O 1
ATOM 864 N N . SER A 1 108 ? 19.143 16.714 37.224 1.00 69.62 108 SER A N 1
ATOM 865 C CA . SER A 1 108 ? 19.417 15.310 37.548 1.00 69.62 108 SER A CA 1
ATOM 866 C C . SER A 1 108 ? 18.450 14.776 38.606 1.00 69.62 108 SER A C 1
ATOM 868 O O . SER A 1 108 ? 17.868 13.711 38.418 1.00 69.62 108 SER A O 1
ATOM 870 N N . GLU A 1 109 ? 18.227 15.530 39.687 1.00 68.50 109 GLU A N 1
ATOM 871 C CA . GLU A 1 109 ? 17.236 15.183 40.717 1.00 68.50 109 GLU A CA 1
ATOM 872 C C . GLU A 1 109 ? 15.820 15.175 40.138 1.00 68.50 109 GLU A C 1
ATOM 874 O O . GLU A 1 109 ? 15.067 14.244 40.392 1.00 68.50 109 GLU A O 1
ATOM 879 N N . TYR A 1 110 ? 15.474 16.148 39.297 1.00 66.00 110 TYR A N 1
ATOM 880 C CA . TYR A 1 110 ? 14.186 16.221 38.616 1.00 66.00 110 TYR A CA 1
ATOM 881 C C . TYR A 1 110 ? 13.961 15.032 37.688 1.00 66.00 110 TYR A C 1
ATOM 883 O O . TYR A 1 110 ? 12.906 14.408 37.744 1.00 66.00 110 TYR A O 1
ATOM 891 N N . ARG A 1 111 ? 14.961 14.660 36.879 1.00 70.62 111 ARG A N 1
ATOM 892 C CA . ARG A 1 111 ? 14.908 13.464 36.030 1.00 70.62 111 ARG A CA 1
ATOM 893 C C . ARG A 1 111 ? 14.690 12.207 36.862 1.00 70.62 111 ARG A C 1
ATOM 895 O O . ARG A 1 111 ? 13.869 11.381 36.483 1.00 70.62 111 ARG A O 1
ATOM 902 N N . VAL A 1 112 ? 15.401 12.055 37.978 1.00 70.31 112 VAL A N 1
ATOM 903 C CA . VAL A 1 112 ? 15.263 10.889 38.862 1.00 70.31 112 VAL A CA 1
ATOM 904 C C . VAL A 1 112 ? 13.891 10.872 39.535 1.00 70.31 112 VAL A C 1
ATOM 906 O O . VAL A 1 112 ? 13.210 9.857 39.464 1.00 70.31 112 VAL A O 1
ATOM 909 N N . ILE A 1 113 ? 13.449 11.986 40.124 1.00 67.31 113 ILE A N 1
ATOM 910 C CA . ILE A 1 113 ? 12.158 12.102 40.819 1.00 67.31 113 ILE A CA 1
ATOM 911 C C . ILE A 1 113 ? 10.998 11.904 39.848 1.00 67.31 113 ILE A C 1
ATOM 913 O O . ILE A 1 113 ? 10.049 11.203 40.175 1.00 67.31 113 ILE A O 1
ATOM 917 N N . MET A 1 114 ? 11.059 12.491 38.654 1.00 61.34 114 MET A N 1
ATOM 918 C CA . MET A 1 114 ? 9.986 12.371 37.674 1.00 61.34 114 MET A CA 1
ATOM 919 C C . MET A 1 114 ? 9.993 11.015 36.967 1.00 61.34 114 MET A C 1
ATOM 921 O O . MET A 1 114 ? 8.920 10.471 36.757 1.00 61.34 114 MET A O 1
ATOM 925 N N . ARG A 1 115 ? 11.151 10.401 36.671 1.00 65.50 115 ARG A N 1
ATOM 926 C CA . ARG A 1 115 ? 11.192 9.004 36.189 1.00 65.50 115 ARG A CA 1
ATOM 927 C C . ARG A 1 115 ? 10.723 8.025 37.262 1.00 65.50 115 ARG A C 1
ATOM 929 O O . ARG A 1 115 ? 10.029 7.071 36.934 1.00 65.50 115 ARG A O 1
ATOM 936 N N . ALA A 1 116 ? 11.065 8.267 38.528 1.00 61.84 116 ALA A N 1
ATOM 937 C CA . ALA A 1 116 ? 10.562 7.489 39.653 1.00 61.84 116 ALA A CA 1
ATOM 938 C C . ALA A 1 116 ? 9.053 7.679 39.826 1.00 61.84 116 ALA A C 1
ATOM 940 O O . ALA A 1 116 ? 8.366 6.687 39.971 1.00 61.84 116 ALA A O 1
ATOM 941 N N . LYS A 1 117 ? 8.519 8.903 39.703 1.00 58.19 117 LYS A N 1
ATOM 942 C CA . LYS A 1 117 ? 7.071 9.160 39.706 1.00 58.19 117 LYS A CA 1
ATOM 943 C C . LYS A 1 117 ? 6.352 8.541 38.518 1.00 58.19 117 LYS A C 1
ATOM 945 O O . LYS A 1 117 ? 5.286 7.995 38.718 1.00 58.19 117 LYS A O 1
ATOM 950 N N . VAL A 1 118 ? 6.914 8.590 37.311 1.00 54.84 118 VAL A N 1
ATOM 951 C CA . VAL A 1 118 ? 6.334 7.927 36.132 1.00 54.84 118 VAL A CA 1
ATOM 952 C C . VAL A 1 118 ? 6.343 6.411 36.331 1.00 54.84 118 VAL A C 1
ATOM 954 O O . VAL A 1 118 ? 5.316 5.777 36.138 1.00 54.84 118 VAL A O 1
ATOM 957 N N . ASN A 1 119 ? 7.446 5.831 36.814 1.00 54.97 119 ASN A N 1
ATOM 958 C CA . ASN A 1 119 ? 7.519 4.404 37.135 1.00 54.97 119 ASN A CA 1
ATOM 959 C C . ASN A 1 119 ? 6.619 4.009 38.315 1.00 54.97 119 ASN A C 1
ATOM 961 O O . ASN A 1 119 ? 6.057 2.921 38.289 1.00 54.97 119 ASN A O 1
ATOM 965 N N . ASP A 1 120 ? 6.477 4.856 39.334 1.00 47.12 120 ASP A N 1
ATOM 966 C CA . ASP A 1 120 ? 5.612 4.624 40.490 1.00 47.12 120 ASP A CA 1
ATOM 967 C C . ASP A 1 120 ? 4.147 4.826 40.122 1.00 47.12 120 ASP A C 1
ATOM 969 O O . ASP A 1 120 ? 3.340 4.032 40.563 1.00 47.12 120 ASP A O 1
ATOM 973 N N . GLU A 1 121 ? 3.784 5.784 39.265 1.00 48.56 121 GLU A N 1
ATOM 974 C CA . GLU A 1 121 ? 2.432 5.934 38.712 1.00 48.56 121 GLU A CA 1
ATOM 975 C C . GLU A 1 121 ? 2.091 4.785 37.767 1.00 48.56 121 GLU A C 1
ATOM 977 O O . GLU A 1 121 ? 0.944 4.354 37.731 1.00 48.56 121 GLU A O 1
ATOM 982 N N . GLN A 1 122 ? 3.063 4.248 37.032 1.00 47.62 122 GLN A N 1
ATOM 983 C CA . GLN A 1 122 ? 2.883 3.098 36.151 1.00 47.62 122 GLN A CA 1
ATOM 984 C C . GLN A 1 122 ? 2.770 1.796 36.963 1.00 47.62 122 GLN A C 1
ATOM 986 O O . GLN A 1 122 ? 1.836 1.031 36.739 1.00 47.62 122 GLN A O 1
ATOM 991 N N . LYS A 1 123 ? 3.592 1.618 38.008 1.00 48.28 123 LYS A N 1
ATOM 992 C CA . LYS A 1 123 ? 3.479 0.520 38.985 1.00 48.28 123 LYS A CA 1
ATOM 993 C C . LYS A 1 123 ? 2.247 0.634 39.879 1.00 48.28 123 LYS A C 1
ATOM 995 O O . LYS A 1 123 ? 1.639 -0.385 40.176 1.00 48.28 123 LYS A O 1
ATOM 1000 N N . GLN A 1 124 ? 1.841 1.833 40.301 1.00 41.91 124 GLN A N 1
ATOM 1001 C CA . GLN A 1 124 ? 0.579 2.055 41.012 1.00 41.91 124 GLN A CA 1
ATOM 1002 C C . GLN A 1 124 ? -0.592 1.854 40.073 1.00 41.91 124 GLN A C 1
ATOM 1004 O O . GLN A 1 124 ? -1.573 1.281 40.505 1.00 41.91 124 GLN A O 1
ATOM 1009 N N . ARG A 1 125 ? -0.522 2.246 38.797 1.00 43.75 125 ARG A N 1
ATOM 1010 C CA . ARG A 1 125 ? -1.569 1.921 37.821 1.00 43.75 125 ARG A CA 1
ATOM 1011 C C . ARG A 1 125 ? -1.651 0.423 37.572 1.00 43.75 125 ARG A C 1
ATOM 1013 O O . ARG A 1 125 ? -2.763 -0.062 37.465 1.00 43.75 125 ARG A O 1
ATOM 1020 N N . GLU A 1 126 ? -0.546 -0.315 37.526 1.00 44.41 126 GLU A N 1
ATOM 1021 C CA . GLU A 1 126 ? -0.546 -1.781 37.407 1.00 44.41 126 GLU A CA 1
ATOM 1022 C C . GLU A 1 126 ? -1.055 -2.462 38.681 1.00 44.41 126 GLU A C 1
ATOM 1024 O O . GLU A 1 126 ? -1.971 -3.274 38.606 1.00 44.41 126 GLU A O 1
ATOM 1029 N N . SER A 1 127 ? -0.565 -2.046 39.849 1.00 41.28 127 SER A N 1
ATOM 1030 C CA . SER A 1 127 ? -0.977 -2.538 41.168 1.00 41.28 127 SER A CA 1
ATOM 1031 C C . SER A 1 127 ? -2.442 -2.217 41.484 1.00 41.28 127 SER A C 1
ATOM 1033 O O . SER A 1 127 ? -3.176 -3.093 41.929 1.00 41.28 127 SER A O 1
ATOM 1035 N N . VAL A 1 128 ? -2.907 -1.000 41.185 1.00 48.50 128 VAL A N 1
ATOM 1036 C CA . VAL A 1 128 ? -4.316 -0.585 41.301 1.00 48.50 128 VAL A CA 1
ATOM 1037 C C . VAL A 1 128 ? -5.164 -1.275 40.241 1.00 48.50 128 VAL A C 1
ATOM 1039 O O . VAL A 1 128 ? -6.314 -1.573 40.514 1.00 48.50 128 VAL A O 1
ATOM 1042 N N . ARG A 1 129 ? -4.642 -1.583 39.049 1.00 43.88 129 ARG A N 1
ATOM 1043 C CA . ARG A 1 129 ? -5.380 -2.316 38.004 1.00 43.88 129 ARG A CA 1
ATOM 1044 C C . ARG A 1 129 ? -5.479 -3.810 38.305 1.00 43.88 129 ARG A C 1
ATOM 1046 O O . ARG A 1 129 ? -6.497 -4.397 37.952 1.00 43.88 129 ARG A O 1
ATOM 1053 N N . GLU A 1 130 ? -4.496 -4.405 38.981 1.00 45.31 130 GLU A N 1
ATOM 1054 C CA . GLU A 1 130 ? -4.554 -5.762 39.543 1.00 45.31 130 GLU A CA 1
ATOM 1055 C C . GLU A 1 130 ? -5.462 -5.827 40.774 1.00 45.31 130 GLU A C 1
ATOM 1057 O O . GLU A 1 130 ? -6.347 -6.679 40.819 1.00 45.31 130 GLU A O 1
ATOM 1062 N N . GLN A 1 131 ? -5.341 -4.878 41.710 1.00 47.12 131 GLN A N 1
ATOM 1063 C CA . GLN A 1 131 ? -6.248 -4.759 42.857 1.00 47.12 131 GLN A CA 1
ATOM 1064 C C . GLN A 1 131 ? -7.682 -4.467 42.412 1.00 47.12 131 GLN A C 1
ATOM 1066 O O . GLN A 1 131 ? -8.599 -5.109 42.902 1.00 47.12 131 GLN A O 1
ATOM 1071 N N . MET A 1 132 ? -7.897 -3.597 41.420 1.00 39.34 132 MET A N 1
ATOM 1072 C CA . MET A 1 132 ? -9.216 -3.382 40.819 1.00 39.34 132 MET A CA 1
ATOM 1073 C C . MET A 1 132 ? -9.701 -4.630 40.081 1.00 39.34 132 MET A C 1
ATOM 1075 O O . MET A 1 132 ? -10.895 -4.887 40.116 1.00 39.34 132 MET A O 1
ATOM 1079 N N . ARG A 1 133 ? -8.835 -5.430 39.437 1.00 43.47 133 ARG A N 1
ATOM 1080 C CA . ARG A 1 133 ? -9.226 -6.706 38.798 1.00 43.47 133 ARG A CA 1
ATOM 1081 C C . ARG A 1 133 ? -9.710 -7.744 39.809 1.00 43.47 133 ARG A C 1
ATOM 1083 O O . ARG A 1 133 ? -10.596 -8.527 39.471 1.00 43.47 133 ARG A O 1
ATOM 1090 N N . GLU A 1 134 ? -9.136 -7.750 41.006 1.00 42.81 134 GLU A N 1
ATOM 1091 C CA . GLU A 1 134 ? -9.536 -8.628 42.108 1.00 42.81 134 GLU A CA 1
ATOM 1092 C C . GLU A 1 134 ? -10.763 -8.072 42.858 1.00 42.81 134 GLU A C 1
ATOM 1094 O O . GLU A 1 134 ? -11.723 -8.803 43.084 1.00 42.81 134 GLU A O 1
ATOM 1099 N N . GLU A 1 135 ? -10.836 -6.763 43.117 1.00 37.41 135 GLU A N 1
ATOM 1100 C CA . GLU A 1 135 ? -11.988 -6.119 43.773 1.00 37.41 135 GLU A CA 1
ATOM 1101 C C . GLU A 1 135 ? -13.247 -6.061 42.880 1.00 37.41 135 GLU A C 1
ATOM 1103 O O . GLU A 1 135 ? -14.368 -6.197 43.380 1.00 37.41 135 GLU A O 1
ATOM 1108 N N . LEU A 1 136 ? -13.099 -5.926 41.551 1.00 40.59 136 LEU A N 1
ATOM 1109 C CA . LEU A 1 136 ? -14.212 -5.969 40.583 1.00 40.59 136 LEU A CA 1
ATOM 1110 C C . LEU A 1 136 ? -14.824 -7.370 40.431 1.00 40.59 136 LEU A C 1
ATOM 1112 O O . LEU A 1 136 ? -15.947 -7.472 39.934 1.00 40.59 136 LEU A O 1
ATOM 1116 N N . LYS A 1 137 ? -14.139 -8.439 40.870 1.00 41.94 137 LYS A N 1
ATOM 1117 C CA . LYS A 1 137 ? -14.735 -9.783 40.968 1.00 41.94 137 LYS A CA 1
ATOM 1118 C C . LYS A 1 137 ? -15.648 -9.932 42.187 1.00 41.94 137 LYS A C 1
ATOM 1120 O O . LYS A 1 137 ? -16.535 -10.779 42.154 1.00 41.94 137 LYS A O 1
ATOM 1125 N N . GLU A 1 138 ? -15.474 -9.119 43.231 1.00 39.94 138 GLU A N 1
ATOM 1126 C CA . GLU A 1 138 ? -16.181 -9.315 44.504 1.00 39.94 138 GLU A CA 1
ATOM 1127 C C . GLU A 1 138 ? -17.300 -8.309 44.800 1.00 39.94 138 GLU A C 1
ATOM 1129 O O . GLU A 1 138 ? -18.194 -8.635 45.583 1.00 39.94 138 GLU A O 1
ATOM 1134 N N . LYS A 1 139 ? -17.322 -7.102 44.214 1.00 34.06 139 LYS A N 1
ATOM 1135 C CA . LYS A 1 139 ? -18.311 -6.080 44.621 1.00 34.06 139 LYS A CA 1
ATOM 1136 C C . LYS A 1 139 ? -19.011 -5.382 43.460 1.00 34.06 139 LYS A C 1
ATOM 1138 O O . LYS A 1 139 ? -18.632 -4.306 43.006 1.00 34.06 139 LYS A O 1
ATOM 1143 N N . ILE A 1 140 ? -20.135 -5.968 43.057 1.00 42.50 140 ILE A N 1
ATOM 1144 C CA . ILE A 1 140 ? -21.224 -5.258 42.381 1.00 42.50 140 ILE A CA 1
ATOM 1145 C C . ILE A 1 140 ? -21.830 -4.254 43.376 1.00 42.50 140 ILE A C 1
ATOM 1147 O O . ILE A 1 140 ? -22.298 -4.658 44.439 1.00 42.50 140 ILE A O 1
ATOM 1151 N N . GLY A 1 141 ? -21.901 -2.971 43.002 1.00 36.75 141 GLY A N 1
ATOM 1152 C CA . GLY A 1 141 ? -22.887 -2.044 43.568 1.00 36.75 141 GLY A CA 1
ATOM 1153 C C . GLY A 1 141 ? -22.436 -0.598 43.807 1.00 36.75 141 GLY A C 1
ATOM 1154 O O . GLY A 1 141 ? -21.873 -0.295 44.849 1.00 36.75 141 GLY A O 1
ATOM 1155 N N . ILE A 1 142 ? -22.906 0.289 42.916 1.00 30.53 142 ILE A N 1
ATOM 1156 C CA . ILE A 1 142 ? -23.225 1.728 43.101 1.00 30.53 142 ILE A CA 1
ATOM 1157 C C . ILE A 1 142 ? -22.160 2.752 42.625 1.00 30.53 142 ILE A C 1
ATOM 1159 O O . ILE A 1 142 ? -20.962 2.573 42.830 1.00 30.53 142 ILE A O 1
ATOM 1163 N N . PRO A 1 143 ? -22.593 3.820 41.911 1.00 34.06 143 PRO A N 1
ATOM 1164 C CA . PRO A 1 143 ? -21.846 4.438 40.824 1.00 34.06 143 PRO A CA 1
ATOM 1165 C C . PRO A 1 143 ? -21.076 5.689 41.259 1.00 34.06 143 PRO A C 1
ATOM 1167 O O . PRO A 1 143 ? -21.587 6.539 41.990 1.00 34.06 143 PRO A O 1
ATOM 1170 N N . LYS A 1 144 ? -19.870 5.870 40.714 1.00 30.89 144 LYS A N 1
ATOM 1171 C CA . LYS A 1 144 ? -19.185 7.166 40.730 1.00 30.89 144 LYS A CA 1
ATOM 1172 C C . LYS A 1 144 ? -19.499 7.911 39.439 1.00 30.89 144 LYS A C 1
ATOM 1174 O O . LYS A 1 144 ? -19.263 7.400 38.350 1.00 30.89 144 LYS A O 1
ATOM 1179 N N . LYS A 1 145 ? -20.007 9.139 39.582 1.00 32.09 145 LYS A N 1
ATOM 1180 C CA . LYS A 1 145 ? -20.038 10.155 38.525 1.00 32.09 145 LYS A CA 1
ATOM 1181 C C . LYS A 1 145 ? -18.598 10.473 38.103 1.00 32.09 145 LYS A C 1
ATOM 1183 O O . LYS A 1 145 ? -17.990 11.405 38.620 1.00 32.09 145 LYS A O 1
ATOM 1188 N N . THR A 1 146 ? -18.046 9.698 37.183 1.00 30.98 146 THR A N 1
ATOM 1189 C CA . THR A 1 146 ? -17.002 10.176 36.280 1.00 30.98 146 THR A CA 1
ATOM 1190 C C . THR A 1 146 ? -17.654 11.188 35.343 1.00 30.98 146 THR A C 1
ATOM 1192 O O . THR A 1 146 ? -18.767 10.963 34.862 1.00 30.98 146 THR A O 1
ATOM 1195 N N . LYS A 1 147 ? -17.006 12.337 35.115 1.00 33.50 147 LYS A N 1
ATOM 1196 C CA . LYS A 1 147 ? -17.341 13.172 33.956 1.00 33.50 147 LYS A CA 1
ATOM 1197 C C . LYS A 1 147 ? -17.311 12.236 32.750 1.00 33.50 147 LYS A C 1
ATOM 1199 O O . LYS A 1 147 ? -16.283 11.613 32.509 1.00 33.50 147 LYS A O 1
ATOM 1204 N N . ALA A 1 148 ? -18.456 12.051 32.098 1.00 38.44 148 ALA A N 1
ATOM 1205 C CA . ALA A 1 148 ? -18.520 11.216 30.914 1.00 38.44 148 ALA A CA 1
ATOM 1206 C C . ALA A 1 148 ? -17.526 11.794 29.894 1.00 38.44 148 ALA A C 1
ATOM 1208 O O . ALA A 1 148 ? -17.517 13.020 29.736 1.00 38.44 148 ALA A O 1
ATOM 1209 N N . PRO A 1 149 ? -16.691 10.967 29.242 1.00 49.84 149 PRO A N 1
ATOM 1210 C CA . PRO A 1 149 ? -15.914 11.436 28.102 1.00 49.84 149 PRO A CA 1
ATOM 1211 C C . PRO A 1 149 ? -16.890 12.089 27.122 1.00 49.84 149 PRO A C 1
ATOM 1213 O O . PRO A 1 149 ? -17.981 11.545 26.918 1.00 49.84 149 PRO A O 1
ATOM 1216 N N . ASP A 1 150 ? -16.539 13.260 26.582 1.00 57.41 150 ASP A N 1
ATOM 1217 C CA . ASP A 1 150 ? -17.390 14.015 25.658 1.00 57.41 150 ASP A CA 1
ATOM 1218 C C . ASP A 1 150 ? -17.856 13.088 24.528 1.00 57.41 150 ASP A C 1
ATOM 1220 O O . ASP A 1 150 ? -17.106 12.742 23.613 1.00 57.41 150 ASP A O 1
ATOM 1224 N N . SER A 1 151 ? -19.098 12.612 24.630 1.00 68.19 151 SER A N 1
ATOM 1225 C CA . SER A 1 151 ? -19.623 11.613 23.713 1.00 68.19 151 SER A CA 1
ATOM 1226 C C . SER A 1 151 ? -20.096 12.314 22.451 1.00 68.19 151 SER A C 1
ATOM 1228 O O . SER A 1 151 ? -21.038 13.111 22.502 1.00 68.19 151 SER A O 1
ATOM 1230 N N . LYS A 1 152 ? -19.473 12.012 21.309 1.00 84.06 152 LYS A N 1
ATOM 1231 C CA . LYS A 1 152 ? -19.923 12.539 20.016 1.00 84.06 152 LYS A CA 1
ATOM 1232 C C . LYS A 1 152 ? -21.237 11.848 19.638 1.00 84.06 152 LYS A C 1
ATOM 1234 O O . LYS A 1 152 ? -21.273 10.626 19.496 1.00 84.06 152 LYS A O 1
ATOM 1239 N N . ASN A 1 153 ? -22.308 12.620 19.470 1.00 90.50 153 ASN A N 1
ATOM 1240 C CA . ASN A 1 153 ? -23.584 12.115 18.963 1.00 90.50 153 ASN A CA 1
ATOM 1241 C C . ASN A 1 153 ? -23.594 12.210 17.435 1.00 90.50 153 ASN A C 1
ATOM 1243 O O . ASN A 1 153 ? -23.314 13.273 16.883 1.00 90.50 153 ASN A O 1
ATOM 1247 N N . ILE A 1 154 ? -23.905 11.105 16.761 1.00 94.06 154 ILE A N 1
ATOM 1248 C CA . ILE A 1 154 ? -23.906 11.005 15.300 1.00 94.06 154 ILE A CA 1
ATOM 1249 C C . ILE A 1 154 ? -25.230 10.392 14.868 1.00 94.06 154 ILE A C 1
ATOM 1251 O O . ILE A 1 154 ? -25.556 9.275 15.263 1.00 94.06 154 ILE A O 1
ATOM 1255 N N . GLU A 1 155 ? -25.980 11.111 14.045 1.00 95.38 155 GLU A N 1
ATOM 1256 C CA . GLU A 1 155 ? -27.229 10.625 13.467 1.00 95.38 155 GLU A CA 1
ATOM 1257 C C . GLU A 1 155 ? -27.043 10.334 11.981 1.00 95.38 155 GLU A C 1
ATOM 1259 O O . GLU A 1 155 ? -26.497 11.156 11.250 1.00 95.38 155 GLU A O 1
ATOM 1264 N N . ILE A 1 156 ? -27.486 9.156 11.543 1.00 95.69 156 ILE A N 1
ATOM 1265 C CA . ILE A 1 156 ? -27.303 8.671 10.173 1.00 95.69 156 ILE A CA 1
ATOM 1266 C C . ILE A 1 156 ? -28.654 8.214 9.636 1.00 95.69 156 ILE A C 1
ATOM 1268 O O . ILE A 1 156 ? -29.314 7.366 10.240 1.00 95.69 156 ILE A O 1
ATOM 1272 N N . ASN A 1 157 ? -29.064 8.753 8.489 1.00 94.75 157 ASN A N 1
ATOM 1273 C CA . ASN A 1 157 ? -30.213 8.236 7.755 1.00 94.75 157 ASN A CA 1
ATOM 1274 C C . ASN A 1 157 ? -29.824 6.915 7.073 1.00 94.75 157 ASN A C 1
ATOM 1276 O O . ASN A 1 157 ? -29.027 6.913 6.143 1.00 94.75 157 ASN A O 1
ATOM 1280 N N . ALA A 1 158 ? -30.387 5.789 7.519 1.00 89.94 158 ALA A N 1
ATOM 1281 C CA . ALA A 1 158 ? -30.011 4.465 7.022 1.00 89.94 158 ALA A CA 1
ATOM 1282 C C . ALA A 1 158 ? -30.520 4.147 5.598 1.00 89.94 158 ALA A C 1
ATOM 1284 O O . ALA A 1 158 ? -30.164 3.107 5.036 1.00 89.94 158 ALA A O 1
ATOM 1285 N N . GLN A 1 159 ? -31.379 5.000 5.027 1.00 88.06 159 GLN A N 1
ATOM 1286 C CA . GLN A 1 159 ? -31.972 4.799 3.699 1.00 88.06 159 GLN A CA 1
ATOM 1287 C C . GLN A 1 159 ? -31.320 5.646 2.600 1.00 88.06 159 GLN A C 1
ATOM 1289 O O . GLN A 1 159 ? -31.514 5.346 1.426 1.00 88.06 159 GLN A O 1
ATOM 1294 N N . GLU A 1 160 ? -30.546 6.672 2.953 1.00 90.88 160 GLU A N 1
ATOM 1295 C CA . GLU A 1 160 ? -29.786 7.455 1.978 1.00 90.88 160 GLU A CA 1
ATOM 1296 C C . GLU A 1 160 ? -28.490 6.724 1.637 1.00 90.88 160 GLU A C 1
ATOM 1298 O O . GLU A 1 160 ? -27.637 6.511 2.497 1.00 90.88 160 GLU A O 1
ATOM 1303 N N . THR A 1 161 ? -28.357 6.306 0.379 1.00 92.12 161 THR A N 1
ATOM 1304 C CA . THR A 1 161 ? -27.214 5.515 -0.078 1.00 92.12 161 THR A CA 1
ATOM 1305 C C . THR A 1 161 ? -26.694 5.966 -1.429 1.00 92.12 161 THR A C 1
ATOM 1307 O O . THR A 1 161 ? -27.462 6.371 -2.301 1.00 92.12 161 THR A O 1
ATOM 1310 N N . HIS A 1 162 ? -25.396 5.781 -1.641 1.00 91.88 162 HIS A N 1
ATOM 1311 C CA . HIS A 1 162 ? -24.744 5.871 -2.944 1.00 91.88 162 HIS A CA 1
ATOM 1312 C C . HIS A 1 162 ? -23.877 4.636 -3.192 1.00 91.88 162 HIS A C 1
ATOM 1314 O O . HIS A 1 162 ? -23.486 3.938 -2.261 1.00 91.88 162 HIS A O 1
ATOM 1320 N N . THR A 1 163 ? -23.589 4.325 -4.454 1.00 92.88 163 THR A N 1
ATOM 1321 C CA . THR A 1 163 ? -22.751 3.168 -4.791 1.00 92.88 163 THR A CA 1
ATOM 1322 C C . THR A 1 163 ? -21.324 3.372 -4.291 1.00 92.88 163 THR A C 1
ATOM 1324 O O . THR A 1 163 ? -20.687 4.363 -4.632 1.00 92.88 163 THR A O 1
ATOM 1327 N N . LEU A 1 164 ? -20.806 2.404 -3.534 1.00 91.50 164 LEU A N 1
ATOM 1328 C CA . LEU A 1 164 ? -19.425 2.380 -3.071 1.00 91.50 164 LEU A CA 1
ATOM 1329 C C . LEU A 1 164 ? -18.555 1.582 -4.043 1.00 91.50 164 LEU A C 1
ATOM 1331 O O . LEU A 1 164 ? -18.704 0.365 -4.180 1.00 91.50 164 LEU A O 1
ATOM 1335 N N . LYS A 1 165 ? -17.590 2.245 -4.682 1.00 90.19 165 LYS A N 1
ATOM 1336 C CA . LYS A 1 165 ? -16.569 1.568 -5.488 1.00 90.19 165 LYS A CA 1
ATOM 1337 C C . LYS A 1 165 ? -15.359 1.234 -4.615 1.00 90.19 165 LYS A C 1
ATOM 1339 O O . LYS A 1 165 ? -14.659 2.117 -4.137 1.00 90.19 165 LYS A O 1
ATOM 1344 N N . LYS A 1 166 ? -15.060 -0.056 -4.449 1.00 92.19 166 LYS A N 1
ATOM 1345 C CA . LYS A 1 166 ? -13.874 -0.514 -3.705 1.00 92.19 166 LYS A CA 1
ATOM 1346 C C . LYS A 1 166 ? -12.621 -0.395 -4.581 1.00 92.19 166 LYS A C 1
ATOM 1348 O O . LYS A 1 166 ? -12.378 -1.221 -5.463 1.00 92.19 166 LYS A O 1
ATOM 1353 N N . ASN A 1 167 ? -11.837 0.660 -4.376 1.00 92.25 167 ASN A N 1
ATOM 1354 C CA . ASN A 1 167 ? -10.607 0.926 -5.137 1.00 92.25 167 ASN A CA 1
ATOM 1355 C C . ASN A 1 167 ? -9.328 0.373 -4.467 1.00 92.25 167 ASN A C 1
ATOM 1357 O O . ASN A 1 167 ? -8.285 0.330 -5.114 1.00 92.25 167 ASN A O 1
ATOM 1361 N N . TRP A 1 168 ? -9.399 -0.101 -3.218 1.00 94.00 168 TRP A N 1
ATOM 1362 C CA . TRP A 1 168 ? -8.248 -0.559 -2.417 1.00 94.00 168 TRP A CA 1
ATOM 1363 C C . TRP A 1 168 ? -7.945 -2.064 -2.491 1.00 94.00 168 TRP A C 1
ATOM 1365 O O . TRP A 1 168 ? -6.889 -2.499 -2.044 1.00 94.00 168 TRP A O 1
ATOM 1375 N N . ASN A 1 169 ? -8.857 -2.890 -3.011 1.00 92.00 169 ASN A N 1
ATOM 1376 C CA . ASN A 1 169 ? -8.781 -4.355 -2.891 1.00 92.00 169 ASN A CA 1
ATOM 1377 C C . ASN A 1 169 ? -8.432 -5.086 -4.194 1.00 92.00 169 ASN A C 1
ATOM 1379 O O . ASN A 1 169 ? -8.532 -6.307 -4.266 1.00 92.00 169 ASN A O 1
ATOM 1383 N N . GLN A 1 170 ? -8.052 -4.353 -5.239 1.00 95.31 170 GLN A N 1
ATOM 1384 C CA . GLN A 1 170 ? -7.842 -4.939 -6.563 1.00 95.31 170 GLN A CA 1
ATOM 1385 C C . GLN A 1 170 ? -6.412 -5.450 -6.759 1.00 95.31 170 GLN A C 1
ATOM 1387 O O . GLN A 1 170 ? -6.229 -6.490 -7.392 1.00 95.31 170 GLN A O 1
ATOM 1392 N N . VAL A 1 171 ? -5.411 -4.739 -6.226 1.00 97.88 171 VAL A N 1
ATOM 1393 C CA . VAL A 1 171 ? -3.985 -4.968 -6.517 1.00 97.88 171 VAL A CA 1
ATOM 1394 C C . VAL A 1 171 ? -3.167 -5.019 -5.233 1.00 97.88 171 VAL A C 1
ATOM 1396 O O . VAL A 1 171 ? -3.426 -4.251 -4.307 1.00 97.88 171 VAL A O 1
ATOM 1399 N N . ILE A 1 172 ? -2.154 -5.885 -5.203 1.00 97.94 172 ILE A N 1
ATOM 1400 C CA . ILE A 1 172 ? -1.153 -5.936 -4.134 1.00 97.94 172 ILE A CA 1
ATOM 1401 C C . ILE A 1 172 ? 0.272 -5.887 -4.703 1.00 97.94 172 ILE A C 1
ATOM 1403 O O . ILE A 1 172 ? 0.575 -6.564 -5.686 1.00 97.94 172 ILE A O 1
ATOM 1407 N N . ASN A 1 173 ? 1.159 -5.103 -4.081 1.00 97.50 173 ASN A N 1
ATOM 1408 C CA . ASN A 1 173 ? 2.595 -5.129 -4.375 1.00 97.50 173 ASN A CA 1
ATOM 1409 C C . ASN A 1 173 ? 3.243 -6.360 -3.726 1.00 97.50 173 ASN A C 1
ATOM 1411 O O . ASN A 1 173 ? 3.087 -6.570 -2.519 1.00 97.50 173 ASN A O 1
ATOM 1415 N N . ILE A 1 174 ? 4.001 -7.143 -4.498 1.00 95.88 174 ILE A N 1
ATOM 1416 C CA . ILE A 1 174 ? 4.587 -8.408 -4.013 1.00 95.88 174 ILE A CA 1
ATOM 1417 C C . ILE A 1 174 ? 6.083 -8.581 -4.315 1.00 95.88 174 ILE A C 1
ATOM 1419 O O . ILE A 1 174 ? 6.635 -9.668 -4.163 1.00 95.88 174 ILE A O 1
ATOM 1423 N N . GLY A 1 175 ? 6.774 -7.503 -4.679 1.00 94.25 175 GLY A N 1
ATOM 1424 C CA . GLY A 1 175 ? 8.213 -7.545 -4.918 1.00 94.25 175 GLY A CA 1
ATOM 1425 C C . GLY A 1 175 ? 8.595 -7.403 -6.381 1.00 94.25 175 GLY A C 1
ATOM 1426 O O . GLY A 1 175 ? 7.771 -7.141 -7.257 1.00 94.25 175 GLY A O 1
ATOM 1427 N N . SER A 1 176 ? 9.883 -7.612 -6.635 1.00 95.06 176 SER A N 1
ATOM 1428 C CA . SER A 1 176 ? 10.388 -7.762 -7.997 1.00 95.06 176 SER A CA 1
ATOM 1429 C C . SER A 1 176 ? 9.850 -9.046 -8.638 1.00 95.06 176 SER A C 1
ATOM 1431 O O . SER A 1 176 ? 9.465 -9.978 -7.929 1.00 95.06 176 SER A O 1
ATOM 1433 N N . ALA A 1 177 ? 9.908 -9.157 -9.964 1.00 96.75 177 ALA A N 1
ATOM 1434 C CA . ALA A 1 177 ? 9.631 -10.420 -10.649 1.00 96.75 177 ALA A CA 1
ATOM 1435 C C . ALA A 1 177 ? 10.484 -11.574 -10.079 1.00 96.75 177 ALA A C 1
ATOM 1437 O O . ALA A 1 177 ? 9.967 -12.654 -9.808 1.00 96.75 177 ALA A O 1
ATOM 1438 N N . HIS A 1 178 ? 11.761 -11.321 -9.772 1.00 95.62 178 HIS A N 1
ATOM 1439 C CA . HIS A 1 178 ? 12.637 -12.302 -9.127 1.00 95.62 178 HIS A CA 1
ATOM 1440 C C . HIS A 1 178 ? 12.153 -12.725 -7.726 1.00 95.62 178 HIS A C 1
ATOM 1442 O O . HIS A 1 178 ? 12.335 -13.878 -7.341 1.00 95.62 178 HIS A O 1
ATOM 1448 N N . SER A 1 179 ? 11.500 -11.846 -6.959 1.00 95.50 179 SER A N 1
ATOM 1449 C CA . SER A 1 179 ? 10.984 -12.176 -5.619 1.00 95.50 179 SER A CA 1
ATOM 1450 C C . SER A 1 179 ? 9.977 -13.331 -5.654 1.00 95.50 179 SER A C 1
ATOM 1452 O O . SER A 1 179 ? 9.945 -14.135 -4.727 1.00 95.50 179 SER A O 1
ATOM 1454 N N . LEU A 1 180 ? 9.213 -13.465 -6.741 1.00 97.12 180 LEU A N 1
ATOM 1455 C CA . LEU A 1 180 ? 8.263 -14.562 -6.940 1.00 97.12 180 LEU A CA 1
ATOM 1456 C C . LEU A 1 180 ? 8.916 -15.894 -7.329 1.00 97.12 180 LEU A C 1
ATOM 1458 O O . LEU A 1 180 ? 8.208 -16.885 -7.449 1.00 97.12 180 LEU A O 1
ATOM 1462 N N . THR A 1 181 ? 10.240 -15.969 -7.470 1.00 96.44 181 THR A N 1
ATOM 1463 C CA . THR A 1 181 ? 10.944 -17.265 -7.542 1.00 96.44 181 THR A CA 1
ATOM 1464 C C . THR A 1 181 ? 11.038 -17.945 -6.170 1.00 96.44 181 THR A C 1
ATOM 1466 O O . THR A 1 181 ? 11.294 -19.145 -6.080 1.00 96.44 181 THR A O 1
ATOM 1469 N N . LEU A 1 182 ? 10.807 -17.195 -5.084 1.00 96.38 182 LEU A N 1
ATOM 1470 C CA . LEU A 1 182 ? 10.850 -17.695 -3.715 1.00 96.38 182 LEU A CA 1
ATOM 1471 C C . LEU A 1 182 ? 9.499 -18.297 -3.311 1.00 96.38 182 LEU A C 1
ATOM 1473 O O . LEU A 1 182 ? 8.485 -17.595 -3.262 1.00 96.38 182 LEU A O 1
ATOM 1477 N N . ALA A 1 183 ? 9.507 -19.568 -2.902 1.00 97.50 183 ALA A N 1
ATOM 1478 C CA . ALA A 1 183 ? 8.310 -20.290 -2.458 1.00 97.50 183 ALA A CA 1
ATOM 1479 C C . ALA A 1 183 ? 7.550 -19.575 -1.322 1.00 97.50 183 ALA A C 1
ATOM 1481 O O . ALA A 1 183 ? 6.323 -19.565 -1.307 1.00 97.50 183 ALA A O 1
ATOM 1482 N N . ASN A 1 184 ? 8.260 -18.911 -0.403 1.00 96.81 184 ASN A N 1
ATOM 1483 C CA . ASN A 1 184 ? 7.630 -18.178 0.700 1.00 96.81 184 ASN A CA 1
ATOM 1484 C C . ASN A 1 184 ? 6.826 -16.962 0.213 1.00 96.81 184 ASN A C 1
ATOM 1486 O O . ASN A 1 184 ? 5.743 -16.685 0.725 1.00 96.81 184 ASN A O 1
ATOM 1490 N N . VAL A 1 185 ? 7.331 -16.245 -0.799 1.00 98.06 185 VAL A N 1
ATOM 1491 C CA . VAL A 1 185 ? 6.630 -15.091 -1.384 1.00 98.06 185 VAL A CA 1
ATOM 1492 C C . VAL A 1 185 ? 5.418 -15.569 -2.183 1.00 98.06 185 VAL A C 1
ATOM 1494 O O . VAL A 1 185 ? 4.345 -14.979 -2.067 1.00 98.06 185 VAL A O 1
ATOM 1497 N N . GLN A 1 186 ? 5.560 -16.672 -2.926 1.00 98.50 186 GLN A N 1
ATOM 1498 C CA . GLN A 1 186 ? 4.448 -17.332 -3.615 1.00 98.50 186 GLN A CA 1
ATOM 1499 C C . GLN A 1 186 ? 3.340 -17.751 -2.636 1.00 98.50 186 GLN A C 1
ATOM 1501 O O . GLN A 1 186 ? 2.178 -17.396 -2.833 1.00 98.50 186 GLN A O 1
ATOM 1506 N N . TYR A 1 187 ? 3.698 -18.438 -1.546 1.00 98.50 187 TYR A N 1
ATOM 1507 C CA . TYR A 1 187 ? 2.759 -18.858 -0.504 1.00 98.50 187 TYR A CA 1
ATOM 1508 C C . TYR A 1 187 ? 2.013 -17.664 0.107 1.00 98.50 187 TYR A C 1
ATOM 1510 O O . TYR A 1 187 ? 0.785 -17.677 0.198 1.00 98.50 187 TYR A O 1
ATOM 1518 N N . HIS A 1 188 ? 2.732 -16.595 0.462 1.00 98.50 188 HIS A N 1
ATOM 1519 C CA . HIS A 1 188 ? 2.107 -15.379 0.978 1.00 98.50 188 HIS A CA 1
ATOM 1520 C C . HIS A 1 188 ? 1.183 -14.707 -0.034 1.00 98.50 188 HIS A C 1
ATOM 1522 O O . HIS A 1 188 ? 0.110 -14.251 0.355 1.00 98.50 188 HIS A O 1
ATOM 1528 N N . LEU A 1 189 ? 1.549 -14.657 -1.318 1.00 98.69 189 LEU A N 1
ATOM 1529 C CA . LEU A 1 189 ? 0.671 -14.093 -2.339 1.00 98.69 189 LEU A CA 1
ATOM 1530 C C . LEU A 1 189 ? -0.638 -14.877 -2.440 1.00 98.69 189 LEU A C 1
ATOM 1532 O O . LEU A 1 189 ? -1.703 -14.264 -2.420 1.00 98.69 189 LEU A O 1
ATOM 1536 N N . LEU A 1 190 ? -0.570 -16.209 -2.502 1.00 98.75 190 LEU A N 1
ATOM 1537 C CA . LEU A 1 190 ? -1.771 -17.042 -2.587 1.00 98.75 190 LEU A CA 1
ATOM 1538 C C . LEU A 1 190 ? -2.662 -16.873 -1.365 1.00 98.75 190 LEU A C 1
ATOM 1540 O O . LEU A 1 190 ? -3.866 -16.675 -1.514 1.00 98.75 190 LEU A O 1
ATOM 1544 N N . TYR A 1 191 ? -2.067 -16.853 -0.173 1.00 98.56 191 TYR A N 1
ATOM 1545 C CA . TYR A 1 191 ? -2.806 -16.602 1.057 1.00 98.56 191 TYR A CA 1
ATOM 1546 C C . TYR A 1 191 ? -3.488 -15.225 1.048 1.00 98.56 191 TYR A C 1
ATOM 1548 O O . TYR A 1 191 ? -4.649 -15.098 1.425 1.00 98.56 191 TYR A O 1
ATOM 1556 N N . LEU A 1 192 ? -2.807 -14.174 0.582 1.00 98.38 192 LEU A N 1
ATOM 1557 C CA . LEU A 1 192 ? -3.398 -12.835 0.478 1.00 98.38 192 LEU A CA 1
ATOM 1558 C C . LEU A 1 192 ? -4.518 -12.775 -0.566 1.00 98.38 192 LEU A C 1
ATOM 1560 O O . LEU A 1 192 ? -5.536 -12.130 -0.322 1.00 98.38 192 LEU A O 1
ATOM 1564 N N . VAL A 1 193 ? -4.361 -13.439 -1.711 1.00 98.06 193 VAL A N 1
ATOM 1565 C CA . VAL A 1 193 ? -5.399 -13.526 -2.749 1.00 98.06 193 VAL A CA 1
ATOM 1566 C C . VAL A 1 193 ? -6.630 -14.253 -2.214 1.00 98.06 193 VAL A C 1
ATOM 1568 O O . VAL A 1 193 ? -7.740 -13.746 -2.357 1.00 98.06 193 VAL A O 1
ATOM 1571 N N . GLU A 1 194 ? -6.445 -15.379 -1.529 1.00 97.81 194 GLU A N 1
ATOM 1572 C CA . GLU A 1 194 ? -7.537 -16.148 -0.933 1.00 97.81 194 GLU A CA 1
ATOM 1573 C C . GLU A 1 194 ? -8.263 -15.356 0.166 1.00 97.81 194 GLU A C 1
ATOM 1575 O O . GLU A 1 194 ? -9.490 -15.272 0.175 1.00 97.81 194 GLU A O 1
ATOM 1580 N N . GLN A 1 195 ? -7.514 -14.744 1.088 1.00 97.69 195 GLN A N 1
ATOM 1581 C CA . GLN A 1 195 ? -8.092 -14.124 2.282 1.00 97.69 195 GLN A CA 1
ATOM 1582 C C . GLN A 1 195 ? -8.577 -12.684 2.067 1.00 97.69 195 GLN A C 1
ATOM 1584 O O . GLN A 1 195 ? -9.459 -12.221 2.795 1.00 97.69 195 GLN A O 1
ATOM 1589 N N . LEU A 1 196 ? -7.994 -11.953 1.110 1.00 97.56 196 LEU A N 1
ATOM 1590 C CA . LEU A 1 196 ? -8.294 -10.539 0.853 1.00 97.56 196 LEU A CA 1
ATOM 1591 C C . LEU A 1 196 ? -8.847 -10.276 -0.555 1.00 97.56 196 LEU A C 1
ATOM 1593 O O . LEU A 1 196 ? -9.299 -9.163 -0.814 1.00 97.56 196 LEU A O 1
ATOM 1597 N N . GLY A 1 197 ? -8.886 -11.270 -1.444 1.00 96.00 197 GLY A N 1
ATOM 1598 C CA . GLY A 1 197 ? -9.568 -11.168 -2.737 1.00 96.00 197 GLY A CA 1
ATOM 1599 C C . GLY A 1 197 ? -8.851 -10.309 -3.782 1.00 96.00 197 GLY A C 1
ATOM 1600 O O . GLY A 1 197 ? -9.503 -9.793 -4.692 1.00 96.00 197 GLY A O 1
ATOM 1601 N N . PHE A 1 198 ? -7.531 -10.127 -3.665 1.00 97.56 198 PHE A N 1
ATOM 1602 C CA . PHE A 1 198 ? -6.757 -9.413 -4.683 1.00 97.56 198 PHE A CA 1
ATOM 1603 C C . PHE A 1 198 ? -6.843 -10.128 -6.033 1.00 97.56 198 PHE A C 1
ATOM 1605 O O . PHE A 1 198 ? -6.696 -11.342 -6.118 1.00 97.56 198 PHE A O 1
ATOM 1612 N N . THR A 1 199 ? -7.062 -9.365 -7.102 1.00 97.06 199 THR A N 1
ATOM 1613 C CA . THR A 1 199 ? -7.168 -9.910 -8.467 1.00 97.06 199 THR A CA 1
ATOM 1614 C C . THR A 1 199 ? -5.866 -9.749 -9.250 1.00 97.06 199 THR A C 1
ATOM 1616 O O . THR A 1 199 ? -5.576 -10.550 -10.138 1.00 97.06 199 THR A O 1
ATOM 1619 N N . TYR A 1 200 ? -5.080 -8.718 -8.927 1.00 98.56 200 TYR A N 1
ATOM 1620 C CA . TYR A 1 200 ? -3.807 -8.434 -9.578 1.00 98.56 200 TYR A CA 1
ATOM 1621 C C . TYR A 1 200 ? -2.653 -8.481 -8.581 1.00 98.56 200 TYR A C 1
ATOM 1623 O O . TYR A 1 200 ? -2.772 -8.003 -7.450 1.00 98.56 200 TYR A O 1
ATOM 1631 N N . ALA A 1 201 ? -1.505 -8.964 -9.047 1.00 98.44 201 ALA A N 1
ATOM 1632 C CA . ALA A 1 201 ? -0.230 -8.804 -8.361 1.00 98.44 201 ALA A CA 1
ATOM 1633 C C . ALA A 1 201 ? 0.635 -7.820 -9.148 1.00 98.44 201 ALA A C 1
ATOM 1635 O O . ALA A 1 201 ? 0.908 -8.039 -10.332 1.00 98.44 201 ALA A O 1
ATOM 1636 N N . ARG A 1 202 ? 1.054 -6.735 -8.490 1.00 98.12 202 ARG A N 1
ATOM 1637 C CA . ARG A 1 202 ? 2.011 -5.785 -9.053 1.00 98.12 202 ARG A CA 1
ATOM 1638 C C . ARG A 1 202 ? 3.431 -6.242 -8.751 1.00 98.12 202 ARG A C 1
ATOM 1640 O O . ARG A 1 202 ? 3.798 -6.393 -7.582 1.00 98.12 202 ARG A O 1
ATOM 1647 N N . ILE A 1 203 ? 4.204 -6.441 -9.817 1.00 97.00 203 ILE A N 1
ATOM 1648 C CA . ILE A 1 203 ? 5.625 -6.795 -9.773 1.00 97.00 203 ILE A CA 1
ATOM 1649 C C . ILE A 1 203 ? 6.446 -5.803 -10.590 1.00 97.00 203 ILE A C 1
ATOM 1651 O O . ILE A 1 203 ? 6.010 -5.357 -11.651 1.00 97.00 203 ILE A O 1
ATOM 1655 N N . TRP A 1 204 ? 7.635 -5.468 -10.094 1.00 93.94 204 TRP A N 1
ATOM 1656 C CA . TRP A 1 204 ? 8.579 -4.565 -10.765 1.00 93.94 204 TRP A CA 1
ATOM 1657 C C . TRP A 1 204 ? 9.852 -5.287 -11.201 1.00 93.94 204 TRP A C 1
ATOM 1659 O O . TRP A 1 204 ? 10.051 -6.463 -10.892 1.00 93.94 204 TRP A O 1
ATOM 1669 N N . SER A 1 205 ? 10.724 -4.582 -11.926 1.00 91.75 205 SER A N 1
ATOM 1670 C CA . SER A 1 205 ? 11.979 -5.133 -12.448 1.00 91.75 205 SER A CA 1
ATOM 1671 C C . SER A 1 205 ? 11.745 -6.434 -13.226 1.00 91.75 205 SER A C 1
ATOM 1673 O O . SER A 1 205 ? 12.357 -7.463 -12.957 1.00 91.75 205 SER A O 1
ATOM 1675 N N . VAL A 1 206 ? 10.829 -6.396 -14.203 1.00 95.25 206 VAL A N 1
ATOM 1676 C CA . VAL A 1 206 ? 10.546 -7.539 -15.097 1.00 95.25 206 VAL A CA 1
ATOM 1677 C C . VAL A 1 206 ? 11.808 -7.975 -15.856 1.00 95.25 206 VAL A C 1
ATOM 1679 O O . VAL A 1 206 ? 12.016 -9.163 -16.090 1.00 95.25 206 VAL A O 1
ATOM 1682 N N . PHE A 1 207 ? 12.683 -7.021 -16.192 1.00 94.50 207 PHE A N 1
ATOM 1683 C CA . PHE A 1 207 ? 13.975 -7.255 -16.844 1.00 94.50 207 PHE A CA 1
ATOM 1684 C C . PHE A 1 207 ? 15.135 -7.159 -15.840 1.00 94.50 207 PHE A C 1
ATOM 1686 O O . PHE A 1 207 ? 15.955 -6.238 -15.877 1.00 94.50 207 PHE A O 1
ATOM 1693 N N . ASP A 1 208 ? 15.174 -8.120 -14.917 1.00 92.06 208 ASP A N 1
ATOM 1694 C CA . ASP A 1 208 ? 16.195 -8.263 -13.873 1.00 92.06 208 ASP A CA 1
ATOM 1695 C C . ASP A 1 208 ? 17.336 -9.195 -14.319 1.00 92.06 208 ASP A C 1
ATOM 1697 O O . ASP A 1 208 ? 17.098 -10.247 -14.921 1.00 92.06 208 ASP A O 1
ATOM 1701 N N . LYS A 1 209 ? 18.587 -8.841 -13.998 1.00 93.56 209 LYS A N 1
ATOM 1702 C CA . LYS A 1 209 ? 19.790 -9.620 -14.348 1.00 93.56 209 LYS A CA 1
ATOM 1703 C C . LYS A 1 209 ? 19.743 -11.045 -13.780 1.00 93.56 209 LYS A C 1
ATOM 1705 O O . LYS A 1 209 ? 20.239 -11.967 -14.424 1.00 93.56 209 LYS A O 1
ATOM 1710 N N . ARG A 1 210 ? 19.121 -11.257 -12.614 1.00 94.62 210 ARG A N 1
ATOM 1711 C CA . ARG A 1 210 ? 19.013 -12.579 -11.961 1.00 94.62 210 ARG A CA 1
ATOM 1712 C C . ARG A 1 210 ? 18.071 -13.533 -12.686 1.00 94.62 210 ARG A C 1
ATOM 1714 O O . ARG A 1 210 ? 18.187 -14.739 -12.509 1.00 94.62 210 ARG A O 1
ATOM 1721 N N . LEU A 1 211 ? 17.164 -13.006 -13.509 1.00 96.19 211 LEU A N 1
ATOM 1722 C CA . LEU A 1 211 ? 16.306 -13.817 -14.376 1.00 96.19 211 LEU A CA 1
ATOM 1723 C C . LEU A 1 211 ? 17.037 -14.281 -15.646 1.00 96.19 211 LEU A C 1
ATOM 1725 O O . LEU A 1 211 ? 16.489 -15.082 -16.393 1.00 96.19 211 LEU A O 1
ATOM 1729 N N . MET A 1 212 ? 18.270 -13.805 -15.876 1.00 95.62 212 MET A N 1
ATOM 1730 C CA . MET A 1 212 ? 19.174 -14.258 -16.940 1.00 95.62 212 MET A CA 1
ATOM 1731 C C . MET A 1 212 ? 18.587 -14.157 -18.359 1.00 95.62 212 MET A C 1
ATOM 1733 O O . MET A 1 212 ? 18.899 -14.976 -19.219 1.00 95.62 212 MET A O 1
ATOM 1737 N N . ILE A 1 213 ? 17.764 -13.132 -18.617 1.00 96.94 213 ILE A N 1
ATOM 1738 C CA . ILE A 1 213 ? 17.044 -12.981 -19.892 1.00 96.94 213 ILE A CA 1
ATOM 1739 C C . ILE A 1 213 ? 17.985 -12.665 -21.057 1.00 96.94 213 ILE A C 1
ATOM 1741 O O . ILE A 1 213 ? 17.868 -13.258 -22.128 1.00 96.94 213 ILE A O 1
ATOM 1745 N N . CYS A 1 214 ? 18.910 -11.724 -20.855 1.00 95.38 214 CYS A N 1
ATOM 1746 C CA . CYS A 1 214 ? 19.936 -11.336 -21.821 1.00 95.38 214 CYS A CA 1
ATOM 1747 C C . CYS A 1 214 ? 21.090 -10.589 -21.140 1.00 95.38 214 CYS A C 1
ATOM 1749 O O . CYS A 1 214 ? 21.000 -10.207 -19.974 1.00 95.38 214 CYS A O 1
ATOM 1751 N N . ASP A 1 215 ? 22.137 -10.302 -21.910 1.00 93.25 215 ASP A N 1
ATOM 1752 C CA . ASP A 1 215 ? 23.308 -9.510 -21.507 1.00 93.25 215 ASP A CA 1
ATOM 1753 C C . ASP A 1 215 ? 23.131 -7.980 -21.678 1.00 93.25 215 ASP A C 1
ATOM 1755 O O . ASP A 1 215 ? 24.035 -7.213 -21.350 1.00 93.25 215 ASP A O 1
ATOM 1759 N N . GLY A 1 216 ? 21.992 -7.523 -22.218 1.00 92.88 216 GLY A N 1
ATOM 1760 C CA . GLY A 1 216 ? 21.705 -6.107 -22.496 1.00 92.88 216 GLY A CA 1
ATOM 1761 C C . GLY A 1 216 ? 22.338 -5.543 -23.781 1.00 92.88 216 GLY A C 1
ATOM 1762 O O . GLY A 1 216 ? 22.175 -4.354 -24.071 1.00 92.88 216 GLY A O 1
ATOM 1763 N N . SER A 1 217 ? 23.039 -6.367 -24.567 1.00 91.25 217 SER A N 1
ATOM 1764 C CA . SER A 1 217 ? 23.716 -5.959 -25.813 1.00 91.25 217 SER A CA 1
ATOM 1765 C C . SER A 1 217 ? 23.342 -6.839 -27.010 1.00 91.25 217 SER A C 1
ATOM 1767 O O . SER A 1 217 ? 23.132 -6.329 -28.111 1.00 91.25 217 SER A O 1
ATOM 1769 N N . SER A 1 218 ? 23.229 -8.148 -26.798 1.00 89.38 218 SER A N 1
ATOM 1770 C CA . SER A 1 218 ? 22.868 -9.140 -27.806 1.00 89.38 218 SER A CA 1
ATOM 1771 C C . SER A 1 218 ? 21.383 -9.040 -28.166 1.00 89.38 218 SER A C 1
ATOM 1773 O O . SER A 1 218 ? 20.510 -9.017 -27.299 1.00 89.38 218 SER A O 1
ATOM 1775 N N . ILE A 1 219 ? 21.083 -8.995 -29.466 1.00 93.06 219 ILE A N 1
ATOM 1776 C CA . ILE A 1 219 ? 19.713 -8.894 -29.988 1.00 93.06 219 ILE A CA 1
ATOM 1777 C C . ILE A 1 219 ? 19.299 -10.230 -30.603 1.00 93.06 219 ILE A C 1
ATOM 1779 O O . ILE A 1 219 ? 20.014 -10.778 -31.438 1.00 93.06 219 ILE A O 1
ATOM 1783 N N . GLY A 1 220 ? 18.105 -10.709 -30.243 1.00 87.12 220 GLY A N 1
ATOM 1784 C CA . GLY A 1 220 ? 17.461 -11.860 -30.886 1.00 87.12 220 GLY A CA 1
ATOM 1785 C C . GLY A 1 220 ? 17.635 -13.207 -30.179 1.00 87.12 220 GLY A C 1
ATOM 1786 O O . GLY A 1 220 ? 17.030 -14.181 -30.619 1.00 87.12 220 GLY A O 1
ATOM 1787 N N . VAL A 1 221 ? 18.391 -13.268 -29.080 1.00 89.12 221 VAL A N 1
ATOM 1788 C CA . VAL A 1 221 ? 18.496 -14.455 -28.217 1.00 89.12 221 VAL A CA 1
ATOM 1789 C C . VAL A 1 221 ? 18.101 -14.053 -26.802 1.00 89.12 221 VAL A C 1
ATOM 1791 O O . VAL A 1 221 ? 18.789 -13.250 -26.176 1.00 89.12 221 VAL A O 1
ATOM 1794 N N . TYR A 1 222 ? 16.986 -14.597 -26.317 1.00 97.31 222 TYR A N 1
ATOM 1795 C CA . TYR A 1 222 ? 16.427 -14.285 -25.003 1.00 97.31 222 TYR A CA 1
ATOM 1796 C C . TYR A 1 222 ? 16.055 -15.577 -24.278 1.00 97.31 222 TYR A C 1
ATOM 1798 O O . TYR A 1 222 ? 15.459 -16.469 -24.882 1.00 97.31 222 TYR A O 1
ATOM 1806 N N . ASN A 1 223 ? 16.405 -15.672 -22.996 1.00 97.56 223 ASN A N 1
ATOM 1807 C CA . ASN A 1 223 ? 16.045 -16.796 -22.137 1.00 97.56 223 ASN A CA 1
ATOM 1808 C C . ASN A 1 223 ? 14.903 -16.395 -21.194 1.00 97.56 223 ASN A C 1
ATOM 1810 O O . ASN A 1 223 ? 15.100 -15.604 -20.276 1.00 97.56 223 ASN A O 1
ATOM 1814 N N . TYR A 1 224 ? 13.706 -16.936 -21.407 1.00 98.19 224 TYR A N 1
ATOM 1815 C CA . TYR A 1 224 ? 12.550 -16.605 -20.575 1.00 98.19 224 TYR A CA 1
ATOM 1816 C C . TYR A 1 224 ? 12.289 -17.605 -19.449 1.00 98.19 224 TYR A C 1
ATOM 1818 O O . TYR A 1 224 ? 11.382 -17.348 -18.674 1.00 98.19 224 TYR A O 1
ATOM 1826 N N . ASP A 1 225 ? 13.067 -18.679 -19.281 1.00 97.94 225 ASP A N 1
ATOM 1827 C CA . ASP A 1 225 ? 12.732 -19.792 -18.374 1.00 97.94 225 ASP A CA 1
ATOM 1828 C C . ASP A 1 225 ? 12.391 -19.344 -16.938 1.00 97.94 225 ASP A C 1
ATOM 1830 O O . ASP A 1 225 ? 11.365 -19.734 -16.374 1.00 97.94 225 ASP A O 1
ATOM 1834 N N . ALA A 1 226 ? 13.220 -18.479 -16.343 1.00 97.88 226 ALA A N 1
ATOM 1835 C CA . ALA A 1 226 ? 12.995 -17.983 -14.984 1.00 97.88 226 ALA A CA 1
ATOM 1836 C C . ALA A 1 226 ? 11.790 -17.030 -14.894 1.00 97.88 226 ALA A C 1
ATOM 1838 O O . ALA A 1 226 ? 11.036 -17.073 -13.922 1.00 97.88 226 ALA A O 1
ATOM 1839 N N . LEU A 1 227 ? 11.595 -16.177 -15.905 1.00 98.31 227 LEU A N 1
ATOM 1840 C CA . LEU A 1 227 ? 10.461 -15.253 -15.958 1.00 98.31 227 LEU A CA 1
ATOM 1841 C C . LEU A 1 227 ? 9.146 -15.991 -16.255 1.00 98.31 227 LEU A C 1
ATOM 1843 O O . LEU A 1 227 ? 8.117 -15.660 -15.672 1.00 98.31 227 LEU A O 1
ATOM 1847 N N . ASP A 1 228 ? 9.182 -17.012 -17.107 1.00 98.62 228 ASP A N 1
ATOM 1848 C CA . ASP A 1 228 ? 8.053 -17.882 -17.417 1.00 98.62 228 ASP A CA 1
ATOM 1849 C C . ASP A 1 228 ? 7.605 -18.633 -16.165 1.00 98.62 228 ASP A C 1
ATOM 1851 O O . ASP A 1 228 ? 6.415 -18.648 -15.898 1.00 98.62 228 ASP A O 1
ATOM 1855 N N . SER A 1 229 ? 8.519 -19.139 -15.330 1.00 98.31 229 SER A N 1
ATOM 1856 C CA . SER A 1 229 ? 8.157 -19.746 -14.037 1.00 98.31 229 SER A CA 1
ATOM 1857 C C . SER A 1 229 ? 7.357 -18.788 -13.136 1.00 98.31 229 SER A C 1
ATOM 1859 O O . SER A 1 229 ? 6.350 -19.168 -12.535 1.00 98.31 229 SER A O 1
ATOM 1861 N N . VAL A 1 230 ? 7.752 -17.511 -13.091 1.00 98.69 230 VAL A N 1
ATOM 1862 C CA . VAL A 1 230 ? 7.048 -16.469 -12.325 1.00 98.69 230 VAL A CA 1
ATOM 1863 C C . VAL A 1 230 ? 5.672 -16.159 -12.920 1.00 98.69 230 VAL A C 1
ATOM 1865 O O . VAL A 1 230 ? 4.683 -16.068 -12.191 1.00 98.69 230 VAL A O 1
ATOM 1868 N N . LEU A 1 231 ? 5.592 -15.976 -14.237 1.00 98.75 231 LEU A N 1
ATOM 1869 C CA . LEU A 1 231 ? 4.347 -15.624 -14.920 1.00 98.75 231 LEU A CA 1
ATOM 1870 C C . LEU A 1 231 ? 3.365 -16.808 -14.973 1.00 98.75 231 LEU A C 1
ATOM 1872 O O . LEU A 1 231 ? 2.172 -16.605 -14.756 1.00 98.75 231 LEU A O 1
ATOM 1876 N N . ASP A 1 232 ? 3.850 -18.035 -15.168 1.00 98.69 232 ASP A N 1
ATOM 1877 C CA . ASP A 1 232 ? 3.066 -19.271 -15.095 1.00 98.69 232 ASP A CA 1
ATOM 1878 C C . ASP A 1 232 ? 2.450 -19.443 -13.708 1.00 98.69 232 ASP A C 1
ATOM 1880 O O . ASP A 1 232 ? 1.272 -19.783 -13.596 1.00 98.69 232 ASP A O 1
ATOM 1884 N N . PHE A 1 233 ? 3.215 -19.178 -12.644 1.00 98.75 233 PHE A N 1
ATOM 1885 C CA . PHE A 1 233 ? 2.704 -19.205 -11.275 1.00 98.75 233 PHE A CA 1
ATOM 1886 C C . PHE A 1 233 ? 1.521 -18.240 -11.092 1.00 98.75 233 PHE A C 1
ATOM 1888 O O . PHE A 1 233 ? 0.479 -18.633 -10.568 1.00 98.75 233 PHE A O 1
ATOM 1895 N N . LEU A 1 234 ? 1.631 -17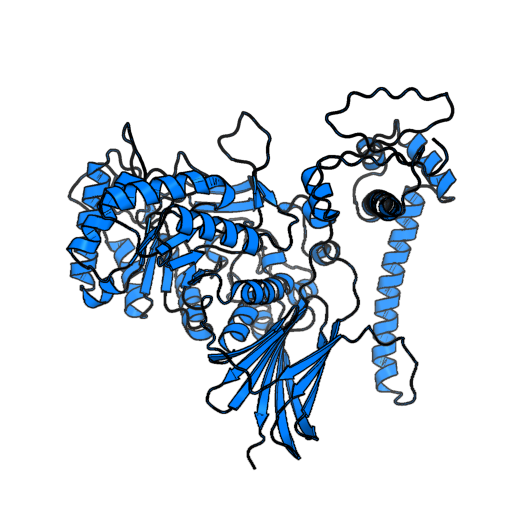.001 -11.585 1.00 98.81 234 LEU A N 1
ATOM 1896 C CA . LEU A 1 234 ? 0.533 -16.030 -11.512 1.00 98.81 234 LEU A CA 1
ATOM 1897 C C . LEU A 1 234 ? -0.685 -16.485 -12.333 1.00 98.81 234 LEU A C 1
ATOM 1899 O O . LEU A 1 234 ? -1.799 -16.559 -11.808 1.00 98.81 234 LEU A O 1
ATOM 1903 N N . VAL A 1 235 ? -0.478 -16.843 -13.603 1.00 98.62 235 VAL A N 1
ATOM 1904 C CA . VAL A 1 235 ? -1.562 -17.196 -14.535 1.00 98.62 235 VAL A CA 1
ATOM 1905 C C . VAL A 1 235 ? -2.274 -18.488 -14.121 1.00 98.62 235 VAL A C 1
ATOM 1907 O O . VAL A 1 235 ? -3.506 -18.542 -14.145 1.00 98.62 235 VAL A O 1
ATOM 1910 N N . SER A 1 236 ? -1.533 -19.517 -13.698 1.00 98.31 236 SER A N 1
ATOM 1911 C CA . SER A 1 236 ? -2.098 -20.806 -13.257 1.00 98.31 236 SER A CA 1
ATOM 1912 C C . SER A 1 236 ? -2.921 -20.700 -11.972 1.00 98.31 236 SER A C 1
ATOM 1914 O O . SER A 1 236 ? -3.782 -21.543 -11.721 1.00 98.31 236 SER A O 1
ATOM 1916 N N . HIS A 1 237 ? -2.707 -19.647 -11.183 1.00 98.50 237 HIS A N 1
ATOM 1917 C CA . HIS A 1 237 ? -3.501 -19.324 -9.999 1.00 98.50 237 HIS A CA 1
ATOM 1918 C C . HIS A 1 237 ? -4.517 -18.202 -10.242 1.00 98.50 237 HIS A C 1
ATOM 1920 O O . HIS A 1 237 ? -5.110 -17.684 -9.299 1.00 98.50 237 HIS A O 1
ATOM 1926 N N . HIS A 1 238 ? -4.762 -17.855 -11.511 1.00 98.06 238 HIS A N 1
ATOM 1927 C CA . HIS A 1 238 ? -5.726 -16.838 -11.936 1.00 98.06 238 HIS A CA 1
ATOM 1928 C C . HIS A 1 238 ? -5.454 -15.432 -11.375 1.00 98.06 238 HIS A C 1
ATOM 1930 O O . HIS A 1 238 ? -6.367 -14.606 -11.295 1.00 98.06 238 HIS A O 1
ATOM 1936 N N . ILE A 1 239 ? -4.197 -15.146 -11.035 1.00 98.62 239 ILE A N 1
ATOM 1937 C CA . ILE A 1 239 ? -3.728 -13.835 -10.594 1.00 98.62 239 ILE A CA 1
ATOM 1938 C C . ILE A 1 239 ? -3.250 -13.075 -11.827 1.00 98.62 239 ILE A C 1
ATOM 1940 O O . ILE A 1 239 ? -2.358 -13.526 -12.541 1.00 98.62 239 ILE A O 1
ATOM 1944 N N . ILE A 1 240 ? -3.835 -11.907 -12.085 1.00 98.62 240 ILE A N 1
ATOM 1945 C CA . ILE A 1 240 ? -3.533 -11.144 -13.298 1.00 98.62 240 ILE A CA 1
ATOM 1946 C C . ILE A 1 240 ? -2.275 -10.290 -13.068 1.00 98.62 240 ILE A C 1
ATOM 1948 O O . ILE A 1 240 ? -2.251 -9.477 -12.137 1.00 98.62 240 ILE A O 1
ATOM 1952 N N . PRO A 1 241 ? -1.238 -10.395 -13.912 1.00 98.56 241 PRO A N 1
ATOM 1953 C CA . PRO A 1 241 ? -0.059 -9.551 -13.795 1.00 98.56 241 PRO A CA 1
ATOM 1954 C C . PRO A 1 241 ? -0.361 -8.059 -13.998 1.00 98.56 241 PRO A C 1
ATOM 1956 O O . PRO A 1 241 ? -0.963 -7.635 -14.991 1.00 98.56 241 PRO A O 1
ATOM 1959 N N . PHE A 1 242 ? 0.122 -7.254 -13.054 1.00 98.56 242 PHE A N 1
ATOM 1960 C CA . PHE A 1 242 ? 0.384 -5.832 -13.234 1.00 98.56 242 PHE A CA 1
ATOM 1961 C C . PHE A 1 242 ? 1.908 -5.676 -13.303 1.00 98.56 242 PHE A C 1
ATOM 1963 O O . PHE A 1 242 ? 2.608 -5.781 -12.298 1.00 98.56 242 PHE A O 1
ATOM 1970 N N . LEU A 1 243 ? 2.425 -5.430 -14.505 1.00 98.12 243 LEU A N 1
ATOM 1971 C CA . LEU A 1 243 ? 3.852 -5.339 -14.787 1.00 98.12 243 LEU A CA 1
ATOM 1972 C C . LEU A 1 243 ? 4.326 -3.885 -14.756 1.00 98.12 243 LEU A C 1
ATOM 1974 O O . LEU A 1 243 ? 4.004 -3.107 -15.653 1.00 98.12 243 LEU A O 1
ATOM 1978 N N . ASP A 1 244 ? 5.129 -3.541 -13.752 1.00 96.19 244 ASP A N 1
ATOM 1979 C CA . ASP A 1 244 ? 5.949 -2.332 -13.768 1.00 96.19 244 ASP A CA 1
ATOM 1980 C C . ASP A 1 244 ? 7.250 -2.626 -14.528 1.00 96.19 244 ASP A C 1
ATOM 1982 O O . ASP A 1 244 ? 8.120 -3.369 -14.064 1.00 96.19 244 ASP A O 1
ATOM 1986 N N . LEU A 1 245 ? 7.365 -2.058 -15.729 1.00 94.81 245 LEU A N 1
ATOM 1987 C CA . LEU A 1 245 ? 8.525 -2.221 -16.608 1.00 94.81 245 LEU A CA 1
ATOM 1988 C C . LEU A 1 245 ? 9.689 -1.300 -16.212 1.00 94.81 245 LEU A C 1
ATOM 1990 O O . LEU A 1 245 ? 10.763 -1.396 -16.807 1.00 94.81 245 LEU A O 1
ATOM 1994 N N . GLY A 1 246 ? 9.485 -0.435 -15.214 1.00 89.56 246 GLY A N 1
ATOM 1995 C CA . GLY A 1 246 ? 10.508 0.417 -14.630 1.00 89.56 246 GLY A CA 1
ATOM 1996 C C . GLY A 1 246 ? 11.694 -0.375 -14.111 1.00 89.56 246 GLY A C 1
ATOM 1997 O O . GLY A 1 246 ? 11.553 -1.395 -13.430 1.00 89.56 246 GLY A O 1
ATOM 1998 N N . ARG A 1 247 ? 12.890 0.135 -14.406 1.00 85.19 247 ARG A N 1
ATOM 1999 C CA . ARG A 1 247 ? 14.114 -0.336 -13.774 1.00 85.19 247 ARG A CA 1
ATOM 2000 C C . ARG A 1 247 ? 14.164 0.222 -12.358 1.00 85.19 247 ARG A C 1
ATOM 2002 O O . ARG A 1 247 ? 14.237 1.436 -12.179 1.00 85.19 247 ARG A O 1
ATOM 2009 N N . ARG A 1 248 ? 14.123 -0.670 -11.369 1.00 81.56 248 ARG A N 1
ATOM 2010 C CA . ARG A 1 248 ? 14.250 -0.311 -9.957 1.00 81.56 248 ARG A CA 1
ATOM 2011 C C . ARG A 1 248 ? 15.385 -1.083 -9.296 1.00 81.56 248 ARG A C 1
ATOM 2013 O O . ARG A 1 248 ? 15.482 -2.298 -9.511 1.00 81.56 248 ARG A O 1
ATOM 2020 N N . PRO A 1 249 ? 16.207 -0.417 -8.471 1.00 80.19 249 PRO A N 1
ATOM 2021 C CA . PRO A 1 249 ? 17.177 -1.108 -7.648 1.00 80.19 249 PRO A CA 1
ATOM 2022 C C . PRO A 1 249 ? 16.458 -1.945 -6.591 1.00 80.19 249 PRO A C 1
ATOM 2024 O O . PRO A 1 249 ? 15.352 -1.634 -6.143 1.00 80.19 249 PRO A O 1
ATOM 2027 N N . SER A 1 250 ? 17.110 -3.015 -6.158 1.00 82.81 250 SER A N 1
ATOM 2028 C CA . SER A 1 250 ? 16.668 -3.750 -4.983 1.00 82.81 250 SER A CA 1
ATOM 2029 C C . SER A 1 250 ? 17.190 -3.035 -3.753 1.00 82.81 250 SER A C 1
ATOM 2031 O O . SER A 1 250 ? 18.402 -2.901 -3.560 1.00 82.81 250 SER A O 1
ATOM 2033 N N . THR A 1 251 ? 16.261 -2.545 -2.940 1.00 79.81 251 THR A N 1
ATOM 2034 C CA . THR A 1 251 ? 16.567 -1.744 -1.762 1.00 79.81 251 THR A CA 1
ATOM 2035 C C . THR A 1 251 ? 15.578 -2.019 -0.640 1.00 79.81 251 THR A C 1
ATOM 2037 O O . THR A 1 251 ? 14.390 -2.249 -0.871 1.00 79.81 251 THR A O 1
ATOM 2040 N N . ALA A 1 252 ? 16.080 -1.970 0.588 1.00 77.56 252 ALA A N 1
ATOM 2041 C CA . ALA A 1 252 ? 15.275 -1.763 1.779 1.00 77.56 252 ALA A CA 1
ATOM 2042 C C . ALA A 1 252 ? 15.851 -0.553 2.507 1.00 77.56 252 ALA A C 1
ATOM 2044 O O . ALA A 1 252 ? 17.067 -0.404 2.593 1.00 77.56 252 ALA A O 1
ATOM 2045 N N . VAL A 1 253 ? 14.989 0.303 3.046 1.00 77.56 253 VAL A N 1
ATOM 2046 C CA . VAL A 1 253 ? 15.397 1.551 3.707 1.00 77.56 253 VAL A CA 1
ATOM 2047 C C . VAL A 1 253 ? 15.042 1.530 5.193 1.00 77.56 253 VAL A C 1
ATOM 2049 O O . VAL A 1 253 ? 13.969 1.049 5.565 1.00 77.56 253 VAL A O 1
ATOM 2052 N N . ARG A 1 254 ? 15.944 2.027 6.049 1.00 79.12 254 ARG A N 1
ATOM 2053 C CA . ARG A 1 254 ? 15.693 2.252 7.486 1.00 79.12 254 ARG A CA 1
ATOM 2054 C C . ARG A 1 254 ? 14.939 3.558 7.703 1.00 79.12 254 ARG A C 1
ATOM 2056 O O . ARG A 1 254 ? 14.044 3.625 8.542 1.00 79.12 254 ARG A O 1
ATOM 2063 N N . SER A 1 255 ? 15.286 4.571 6.924 1.00 74.12 255 SER A N 1
ATOM 2064 C CA . SER A 1 255 ? 14.629 5.874 6.842 1.00 74.12 255 SER A CA 1
ATOM 2065 C C . SER A 1 255 ? 14.959 6.514 5.492 1.00 74.12 255 SER A C 1
ATOM 2067 O O . SER A 1 255 ? 15.764 5.977 4.731 1.00 74.12 255 SER A O 1
ATOM 2069 N N . ALA A 1 256 ? 14.348 7.655 5.174 1.00 70.00 256 ALA A N 1
ATOM 2070 C CA . ALA A 1 256 ? 14.702 8.411 3.974 1.00 70.00 256 ALA A CA 1
ATOM 2071 C C . ALA A 1 256 ? 16.216 8.687 3.907 1.00 70.00 256 ALA A C 1
ATOM 2073 O O . ALA A 1 256 ? 16.799 9.143 4.888 1.00 70.00 256 ALA A O 1
ATOM 2074 N N . GLY A 1 257 ? 16.843 8.364 2.770 1.00 67.00 257 GLY A N 1
ATOM 2075 C CA . GLY A 1 257 ? 18.292 8.497 2.557 1.00 67.00 257 GLY A CA 1
ATOM 2076 C C . GLY A 1 257 ? 19.176 7.454 3.264 1.00 67.00 257 GLY A C 1
ATOM 2077 O O . GLY A 1 257 ? 20.382 7.444 3.050 1.00 67.00 257 GLY A O 1
ATOM 2078 N N . ASP A 1 258 ? 18.609 6.553 4.077 1.00 75.75 258 ASP A N 1
ATOM 2079 C CA . ASP A 1 258 ? 19.348 5.519 4.819 1.00 75.75 258 ASP A CA 1
ATOM 2080 C C . ASP A 1 258 ? 18.936 4.119 4.338 1.00 75.75 258 ASP A C 1
ATOM 2082 O O . ASP A 1 258 ? 17.940 3.538 4.790 1.00 75.75 258 ASP A O 1
ATOM 2086 N N . ALA A 1 259 ? 19.684 3.585 3.370 1.00 75.88 259 ALA A N 1
ATOM 2087 C CA . ALA A 1 259 ? 19.452 2.255 2.818 1.00 75.88 259 ALA A CA 1
ATOM 2088 C C . ALA A 1 259 ? 20.072 1.159 3.708 1.00 75.88 259 ALA A C 1
ATOM 2090 O O . ALA A 1 259 ? 21.266 1.166 3.990 1.00 75.88 259 ALA A O 1
ATOM 2091 N N . VAL A 1 260 ? 19.274 0.151 4.079 1.00 72.94 260 VAL A N 1
ATOM 2092 C CA . VAL A 1 260 ? 19.748 -1.116 4.669 1.00 72.94 260 VAL A CA 1
ATOM 2093 C C . VAL A 1 260 ? 20.652 -1.847 3.677 1.00 72.94 260 VAL A C 1
ATOM 2095 O O . VAL A 1 260 ? 21.700 -2.378 4.043 1.00 72.94 260 VAL A O 1
ATOM 2098 N N . TYR A 1 261 ? 20.221 -1.895 2.418 1.00 81.88 261 TYR A N 1
ATOM 2099 C CA . TYR A 1 261 ? 21.000 -2.393 1.297 1.00 81.88 261 TYR A CA 1
ATOM 2100 C C . TYR A 1 261 ? 20.552 -1.692 0.016 1.00 81.88 261 TYR A C 1
ATOM 2102 O O . TYR A 1 261 ? 19.402 -1.276 -0.097 1.00 81.88 261 TYR A O 1
ATOM 2110 N N . TYR A 1 262 ? 21.454 -1.612 -0.958 1.00 84.31 262 TYR A N 1
ATOM 2111 C CA . TYR A 1 262 ? 21.179 -1.119 -2.303 1.00 84.31 262 TYR A CA 1
ATOM 2112 C C . TYR A 1 262 ? 21.892 -2.021 -3.307 1.00 84.31 262 TYR A C 1
ATOM 2114 O O . TYR A 1 262 ? 23.090 -2.279 -3.163 1.00 84.31 262 TYR A O 1
ATOM 2122 N N . ARG A 1 263 ? 21.171 -2.522 -4.313 1.00 82.62 263 ARG A N 1
ATOM 2123 C CA . ARG A 1 263 ? 21.749 -3.317 -5.403 1.00 82.62 263 ARG A CA 1
ATOM 2124 C C . ARG A 1 263 ? 21.121 -2.949 -6.732 1.00 82.62 263 ARG A C 1
ATOM 2126 O O . ARG A 1 263 ? 19.902 -2.995 -6.895 1.00 82.62 263 ARG A O 1
ATOM 2133 N N . GLU A 1 264 ? 21.979 -2.656 -7.697 1.00 82.88 264 GLU A N 1
ATOM 2134 C CA . GLU A 1 264 ? 21.571 -2.389 -9.066 1.00 82.88 264 GLU A CA 1
ATOM 2135 C C . GLU A 1 264 ? 21.386 -3.708 -9.833 1.00 82.88 264 GLU A C 1
ATOM 2137 O O . GLU A 1 264 ? 22.336 -4.277 -10.373 1.00 82.88 264 GLU A O 1
ATOM 2142 N N . GLU A 1 265 ? 20.157 -4.222 -9.838 1.00 84.88 265 GLU A N 1
ATOM 2143 C CA . GLU A 1 265 ? 19.833 -5.560 -10.359 1.00 84.88 265 GLU A CA 1
ATOM 2144 C C . GLU A 1 265 ? 19.125 -5.522 -11.727 1.00 84.88 265 GLU A C 1
ATOM 2146 O O . GLU A 1 265 ? 18.933 -6.563 -12.354 1.00 84.88 265 GLU A O 1
ATOM 2151 N N . GLY A 1 266 ? 18.803 -4.333 -12.250 1.00 87.19 266 GLY A N 1
ATOM 2152 C CA . GLY A 1 266 ? 18.246 -4.178 -13.595 1.00 87.19 266 GLY A CA 1
ATOM 2153 C C . GLY A 1 266 ? 19.263 -4.472 -14.698 1.00 87.19 266 GLY A C 1
ATOM 2154 O O . GLY A 1 266 ? 20.453 -4.177 -14.551 1.00 87.19 266 GLY A O 1
ATOM 2155 N N . ILE A 1 267 ? 18.806 -5.042 -15.817 1.00 90.62 267 ILE A N 1
ATOM 2156 C CA . ILE A 1 267 ? 19.646 -5.237 -17.007 1.00 90.62 267 ILE A CA 1
ATOM 2157 C C . ILE A 1 267 ? 20.045 -3.867 -17.576 1.00 90.62 267 ILE A C 1
ATOM 2159 O O . ILE A 1 267 ? 19.212 -2.984 -17.768 1.00 90.62 267 ILE A O 1
ATOM 2163 N N . GLU A 1 268 ? 21.336 -3.692 -17.860 1.00 91.75 268 GLU A N 1
ATOM 2164 C CA . GLU A 1 268 ? 21.868 -2.473 -18.470 1.00 91.75 268 GLU A CA 1
ATOM 2165 C C . GLU A 1 268 ? 21.873 -2.598 -19.990 1.00 91.75 268 GLU A C 1
ATOM 2167 O O . GLU A 1 268 ? 22.776 -3.205 -20.571 1.00 91.75 268 GLU A O 1
ATOM 2172 N N . PHE A 1 269 ? 20.892 -1.992 -20.648 1.00 93.62 269 PHE A N 1
ATOM 2173 C CA . PHE A 1 269 ? 20.832 -1.997 -22.105 1.00 93.62 269 PHE A CA 1
ATOM 2174 C C . PHE A 1 269 ? 21.759 -0.939 -22.690 1.00 93.62 269 PHE A C 1
ATOM 2176 O O . PHE A 1 269 ? 21.632 0.242 -22.376 1.00 93.62 269 PHE A O 1
ATOM 2183 N N . LYS A 1 270 ? 22.678 -1.346 -23.571 1.00 93.50 270 LYS A N 1
ATOM 2184 C CA . LYS A 1 270 ? 23.692 -0.444 -24.158 1.00 93.50 270 LYS A CA 1
ATOM 2185 C C . LYS A 1 270 ? 23.175 0.416 -25.316 1.00 93.50 270 LYS A C 1
ATOM 2187 O O . LYS A 1 270 ? 23.921 1.221 -25.858 1.00 93.50 270 LYS A O 1
ATOM 2192 N N . SER A 1 271 ? 21.931 0.207 -25.742 1.00 94.12 271 SER A N 1
ATOM 2193 C CA . SER A 1 271 ? 21.271 1.024 -26.762 1.00 94.12 271 SER A CA 1
ATOM 2194 C C . SER A 1 271 ? 19.756 0.913 -26.650 1.00 94.12 271 SER A C 1
ATOM 2196 O O . SER A 1 271 ? 19.227 -0.102 -26.181 1.00 94.12 271 SER A O 1
ATOM 2198 N N . ARG A 1 272 ? 19.050 1.917 -27.173 1.00 95.50 272 ARG A N 1
ATOM 2199 C CA . ARG A 1 272 ? 17.595 1.891 -27.332 1.00 95.50 272 ARG A CA 1
ATOM 2200 C C . ARG A 1 272 ? 17.128 0.667 -28.109 1.00 95.50 272 ARG A C 1
ATOM 2202 O O . ARG A 1 272 ? 16.176 0.009 -27.704 1.00 95.50 272 ARG A O 1
ATOM 2209 N N . ARG A 1 273 ? 17.819 0.332 -29.204 1.00 95.69 273 ARG A N 1
ATOM 2210 C CA . ARG A 1 273 ? 17.446 -0.789 -30.077 1.00 95.69 273 ARG A CA 1
ATOM 2211 C C . ARG A 1 273 ? 17.517 -2.137 -29.360 1.00 95.69 273 ARG A C 1
ATOM 2213 O O . ARG A 1 273 ? 16.659 -2.977 -29.604 1.00 95.69 273 ARG A O 1
ATOM 2220 N N . ALA A 1 274 ? 18.505 -2.345 -28.488 1.00 95.88 274 ALA A N 1
ATOM 2221 C CA . ALA A 1 274 ? 18.609 -3.582 -27.712 1.00 95.88 274 ALA A CA 1
ATOM 2222 C C . ALA A 1 274 ? 17.417 -3.753 -26.755 1.00 95.88 274 ALA A C 1
ATOM 2224 O O . ALA A 1 274 ? 16.829 -4.833 -26.693 1.00 95.88 274 ALA A O 1
ATOM 2225 N N . TRP A 1 275 ? 17.027 -2.676 -26.066 1.00 96.38 275 TRP A N 1
ATOM 2226 C CA . TRP A 1 275 ? 15.872 -2.678 -25.168 1.00 96.38 275 TRP A CA 1
ATOM 2227 C C . TRP A 1 275 ? 14.544 -2.851 -25.922 1.00 96.38 275 TRP A C 1
ATOM 2229 O O . TRP A 1 275 ? 13.732 -3.703 -25.565 1.00 96.38 275 TRP A O 1
ATOM 2239 N N . GLU A 1 276 ? 14.343 -2.087 -27.001 1.00 97.38 276 GLU A N 1
ATOM 2240 C CA . GLU A 1 276 ? 13.141 -2.156 -27.843 1.00 97.38 276 GLU A CA 1
ATOM 2241 C C . GLU A 1 276 ? 12.953 -3.558 -28.444 1.00 97.38 276 GLU A C 1
ATOM 2243 O O . GLU A 1 276 ? 11.852 -4.108 -28.392 1.00 97.38 276 GLU A O 1
ATOM 2248 N N . ALA A 1 277 ? 14.035 -4.177 -28.933 1.00 97.75 277 ALA A N 1
ATOM 2249 C CA . ALA A 1 277 ? 13.997 -5.532 -29.478 1.00 97.75 277 ALA A CA 1
ATOM 2250 C C . ALA A 1 277 ? 13.670 -6.593 -28.414 1.00 97.75 277 ALA A C 1
ATOM 2252 O O . ALA A 1 277 ? 12.915 -7.525 -28.702 1.00 97.75 277 ALA A O 1
ATOM 2253 N N . LEU A 1 278 ? 14.188 -6.447 -27.184 1.00 97.81 278 LEU A N 1
ATOM 2254 C CA . LEU A 1 278 ? 13.802 -7.325 -26.078 1.00 97.81 278 LEU A CA 1
ATOM 2255 C C . LEU A 1 278 ? 12.313 -7.179 -25.771 1.00 97.81 278 LEU A C 1
ATOM 2257 O O . LEU A 1 278 ? 11.629 -8.190 -25.639 1.00 97.81 278 LEU A O 1
ATOM 2261 N N . PHE A 1 279 ? 11.812 -5.947 -25.647 1.00 98.00 279 PHE A N 1
ATOM 2262 C CA . PHE A 1 279 ? 10.410 -5.717 -25.310 1.00 98.00 279 PHE A CA 1
ATOM 2263 C C . PHE A 1 279 ? 9.469 -6.286 -26.380 1.00 98.00 279 PHE A C 1
ATOM 2265 O O . PHE A 1 279 ? 8.505 -6.970 -26.042 1.00 98.00 279 PHE A O 1
ATOM 2272 N N . GLU A 1 280 ? 9.756 -6.058 -27.665 1.00 98.06 280 GLU A N 1
ATOM 2273 C CA . GLU A 1 280 ? 8.983 -6.643 -28.766 1.00 98.06 280 GLU A CA 1
ATOM 2274 C C . GLU A 1 280 ? 8.975 -8.171 -28.702 1.00 98.06 280 GLU A C 1
ATOM 2276 O O . GLU A 1 280 ? 7.907 -8.783 -28.789 1.00 98.06 280 GLU A O 1
ATOM 2281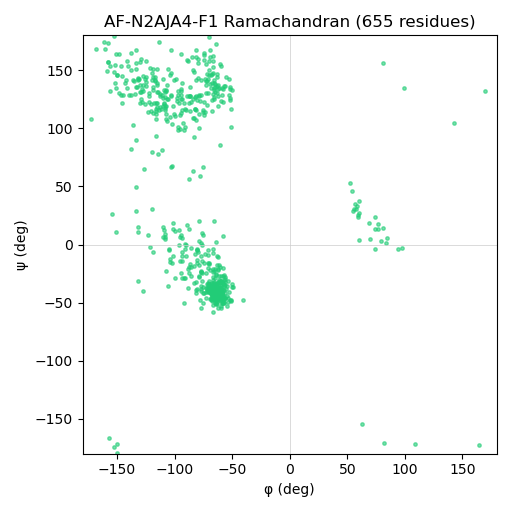 N N . ASN A 1 281 ? 10.146 -8.791 -28.520 1.00 98.44 281 ASN A N 1
ATOM 2282 C CA . ASN A 1 281 ? 10.251 -10.244 -28.436 1.00 98.44 281 ASN A CA 1
ATOM 2283 C C . ASN A 1 281 ? 9.503 -10.794 -27.216 1.00 98.44 281 ASN A C 1
ATOM 2285 O O . ASN A 1 281 ? 8.714 -11.725 -27.363 1.00 98.44 281 ASN A O 1
ATOM 2289 N N . PHE A 1 282 ? 9.670 -10.160 -26.054 1.00 98.38 282 PHE A N 1
ATOM 2290 C CA . PHE A 1 282 ? 8.981 -10.506 -24.814 1.00 98.38 282 PHE A CA 1
ATOM 2291 C C . PHE A 1 282 ? 7.465 -10.409 -24.979 1.00 98.38 282 PHE A C 1
ATOM 2293 O O . PHE A 1 282 ? 6.739 -11.336 -24.626 1.00 98.38 282 PHE A O 1
ATOM 2300 N N . PHE A 1 283 ? 6.972 -9.320 -25.571 1.00 98.50 283 PHE A N 1
ATOM 2301 C CA . PHE A 1 283 ? 5.543 -9.132 -25.779 1.00 98.50 283 PHE A CA 1
ATOM 2302 C C . PHE A 1 283 ? 4.966 -10.194 -26.729 1.00 98.50 283 PHE A C 1
ATOM 2304 O O . PHE A 1 283 ? 3.917 -10.772 -26.449 1.00 98.50 283 PHE A O 1
ATOM 2311 N N . GLN A 1 284 ? 5.672 -10.536 -27.814 1.00 98.31 284 GLN A N 1
ATOM 2312 C CA . GLN A 1 284 ? 5.276 -11.655 -28.682 1.00 98.31 284 GLN A CA 1
ATOM 2313 C C . GLN A 1 284 ? 5.386 -13.016 -27.981 1.00 98.31 284 GLN A C 1
ATOM 2315 O O . GLN A 1 284 ? 4.581 -13.911 -28.236 1.00 98.31 284 GLN A O 1
ATOM 2320 N N . HIS A 1 285 ? 6.366 -13.197 -27.097 1.00 98.50 285 HIS A N 1
ATOM 2321 C CA . HIS A 1 285 ? 6.537 -14.408 -26.300 1.00 98.50 285 HIS A CA 1
ATOM 2322 C C . HIS A 1 285 ? 5.346 -14.641 -25.368 1.00 98.50 285 HIS A C 1
ATOM 2324 O O . HIS A 1 285 ? 4.688 -15.673 -25.495 1.00 98.50 285 HIS A O 1
ATOM 2330 N N . ILE A 1 286 ? 4.979 -13.662 -24.532 1.00 98.50 286 ILE A N 1
ATOM 2331 C CA . ILE A 1 286 ? 3.830 -13.799 -23.618 1.00 98.50 286 ILE A CA 1
ATOM 2332 C C . ILE A 1 286 ? 2.508 -13.966 -24.379 1.00 98.50 286 ILE A C 1
ATOM 2334 O O . ILE A 1 286 ? 1.637 -14.719 -23.951 1.00 98.50 286 ILE A O 1
ATOM 2338 N N . LEU A 1 287 ? 2.372 -13.334 -25.550 1.00 98.44 287 LEU A N 1
ATOM 2339 C CA . LEU A 1 287 ? 1.217 -13.517 -26.428 1.00 98.44 287 LEU A CA 1
ATOM 2340 C C . LEU A 1 287 ? 1.114 -14.942 -26.976 1.00 98.44 287 LEU A C 1
ATOM 2342 O O . LEU A 1 287 ? 0.012 -15.486 -27.034 1.00 98.44 287 LEU A O 1
ATOM 2346 N N . ARG A 1 288 ? 2.237 -15.543 -27.385 1.00 98.38 288 ARG A N 1
ATOM 2347 C CA . ARG A 1 288 ? 2.279 -16.935 -27.859 1.00 98.38 288 ARG A CA 1
ATOM 2348 C C . ARG A 1 288 ? 2.035 -17.926 -26.724 1.00 98.38 288 ARG A C 1
ATOM 2350 O O . ARG A 1 288 ? 1.350 -18.917 -26.949 1.00 98.38 288 ARG A O 1
ATOM 2357 N N . ARG A 1 289 ? 2.579 -17.653 -25.535 1.00 98.56 289 ARG A N 1
ATOM 2358 C CA . ARG A 1 289 ? 2.506 -18.541 -24.368 1.00 98.56 289 ARG A CA 1
ATOM 2359 C C . ARG A 1 289 ? 1.131 -18.533 -23.694 1.00 98.56 289 ARG A C 1
ATOM 2361 O O . ARG A 1 289 ? 0.562 -19.597 -23.481 1.00 98.56 289 ARG A O 1
ATOM 2368 N N . TYR A 1 290 ? 0.586 -17.353 -23.390 1.00 98.50 290 TYR A N 1
ATOM 2369 C CA . TYR A 1 290 ? -0.655 -17.206 -22.608 1.00 98.50 290 TYR A CA 1
ATOM 2370 C C . TYR A 1 290 ? -1.884 -16.855 -23.459 1.00 98.50 290 TYR A C 1
ATOM 2372 O O . TYR A 1 290 ? -3.023 -16.988 -23.011 1.00 98.50 290 TYR A O 1
ATOM 2380 N N . GLY A 1 291 ? -1.676 -16.416 -24.702 1.00 98.00 291 GLY A N 1
ATOM 2381 C CA . GLY A 1 291 ? -2.749 -16.029 -25.610 1.00 98.00 291 GLY A CA 1
ATOM 2382 C C . GLY A 1 291 ? -3.283 -14.614 -25.369 1.00 98.00 291 GLY A C 1
ATOM 2383 O O . GLY A 1 291 ? -3.227 -14.051 -24.275 1.00 98.00 291 GLY A O 1
ATOM 2384 N N . LYS A 1 292 ? -3.869 -14.034 -26.422 1.00 97.69 292 LYS A N 1
ATOM 2385 C CA . LYS A 1 292 ? -4.383 -12.652 -26.420 1.00 97.69 292 LYS A CA 1
ATOM 2386 C C . LYS A 1 292 ? -5.424 -12.382 -25.333 1.00 97.69 292 LYS A C 1
ATOM 2388 O O . LYS A 1 292 ? -5.397 -11.325 -24.722 1.00 97.69 292 LYS A O 1
ATOM 2393 N N . ARG A 1 293 ? -6.321 -13.341 -25.077 1.00 96.94 293 ARG A N 1
ATOM 2394 C CA . ARG A 1 293 ? -7.400 -13.191 -24.087 1.00 96.94 293 ARG A CA 1
ATOM 2395 C C . ARG A 1 293 ? -6.862 -12.986 -22.671 1.00 96.94 293 ARG A C 1
ATOM 2397 O O . ARG A 1 293 ? -7.452 -12.220 -21.917 1.00 96.94 293 ARG A O 1
ATOM 2404 N N . GLU A 1 294 ? -5.786 -13.681 -22.315 1.00 98.00 294 GLU A N 1
ATOM 2405 C CA . GLU A 1 294 ? -5.182 -13.556 -20.991 1.00 98.00 294 GLU A CA 1
ATOM 2406 C C . GLU A 1 294 ? -4.369 -12.263 -20.901 1.00 98.00 294 GLU A C 1
ATOM 2408 O O . GLU A 1 294 ? -4.675 -11.402 -20.078 1.00 98.00 294 GLU A O 1
ATOM 2413 N N . VAL A 1 295 ? -3.427 -12.060 -21.828 1.00 98.44 295 VAL A N 1
ATOM 2414 C CA . VAL A 1 295 ? -2.549 -10.876 -21.842 1.00 98.44 295 VAL A CA 1
ATOM 2415 C C . VAL A 1 295 ? -3.337 -9.567 -22.008 1.00 98.44 295 VAL A C 1
ATOM 2417 O O . VAL A 1 295 ? -2.955 -8.542 -21.451 1.00 98.44 295 VAL A O 1
ATOM 2420 N N . GLY A 1 296 ? -4.482 -9.584 -22.698 1.00 98.00 296 GLY A N 1
ATOM 2421 C CA . GLY A 1 296 ? -5.377 -8.429 -22.834 1.00 98.00 296 GLY A CA 1
ATOM 2422 C C . GLY A 1 296 ? -5.948 -7.913 -21.507 1.00 98.00 296 GLY A C 1
ATOM 2423 O O . GLY A 1 296 ? -6.400 -6.773 -21.430 1.00 98.00 296 GLY A O 1
ATOM 2424 N N . ARG A 1 297 ? -5.907 -8.715 -20.434 1.00 97.62 297 ARG A N 1
ATOM 2425 C CA . ARG A 1 297 ? -6.347 -8.310 -19.086 1.00 97.62 297 ARG A CA 1
ATOM 2426 C C . ARG A 1 297 ? -5.236 -7.634 -18.278 1.00 97.62 297 ARG A C 1
ATOM 2428 O O . ARG A 1 297 ? -5.546 -6.949 -17.295 1.00 97.62 297 ARG A O 1
ATOM 2435 N N . TRP A 1 298 ? -3.977 -7.841 -18.668 1.00 98.38 298 TRP A N 1
ATOM 2436 C CA . TRP A 1 298 ? -2.799 -7.396 -17.928 1.00 98.38 298 TRP A CA 1
ATOM 2437 C C . TRP A 1 298 ? -2.703 -5.866 -17.912 1.00 98.38 298 TRP A C 1
ATOM 2439 O O . TRP A 1 298 ? -3.294 -5.161 -18.741 1.00 98.38 298 TRP A O 1
ATOM 2449 N N . ILE A 1 299 ? -1.972 -5.350 -16.926 1.00 98.50 299 ILE A N 1
ATOM 2450 C CA . ILE A 1 299 ? -1.677 -3.922 -16.786 1.00 98.50 299 ILE A CA 1
ATOM 2451 C C . ILE A 1 299 ? -0.179 -3.729 -17.007 1.00 98.50 299 ILE A C 1
ATOM 2453 O O . ILE A 1 299 ? 0.622 -4.417 -16.382 1.00 98.50 299 ILE A O 1
ATOM 2457 N N . PHE A 1 300 ? 0.189 -2.790 -17.873 1.00 98.50 300 PHE A N 1
ATOM 2458 C CA . PHE A 1 300 ? 1.571 -2.431 -18.173 1.00 98.50 300 PHE A CA 1
ATOM 2459 C C . PHE A 1 300 ? 1.832 -0.997 -17.715 1.00 98.50 300 PHE A C 1
ATOM 2461 O O . PHE A 1 300 ? 1.161 -0.060 -18.145 1.00 98.50 300 PHE A O 1
ATOM 2468 N N . GLU A 1 301 ? 2.806 -0.811 -16.839 1.00 97.88 301 GLU A N 1
ATOM 2469 C CA . GLU A 1 301 ? 3.199 0.498 -16.331 1.00 97.88 301 GLU A CA 1
ATOM 2470 C C . GLU A 1 301 ? 4.622 0.824 -16.765 1.00 97.88 301 GLU A C 1
ATOM 2472 O O . GLU A 1 301 ? 5.545 0.025 -16.604 1.00 97.88 301 GLU A O 1
ATOM 2477 N N . ILE A 1 302 ? 4.789 2.029 -17.302 1.00 95.75 302 ILE A N 1
ATOM 2478 C CA . ILE A 1 302 ? 6.093 2.653 -17.496 1.00 95.75 302 ILE A CA 1
ATOM 2479 C C . ILE A 1 302 ? 6.314 3.579 -16.315 1.00 95.75 302 ILE A C 1
ATOM 2481 O O . ILE A 1 302 ? 5.780 4.686 -16.295 1.00 95.75 302 ILE A O 1
ATOM 2485 N N . SER A 1 303 ? 7.072 3.116 -15.325 1.00 90.81 303 SER A N 1
ATOM 2486 C CA . SER A 1 303 ? 7.428 3.928 -14.164 1.00 90.81 303 SER A CA 1
ATOM 2487 C C . SER A 1 303 ? 8.865 4.441 -14.237 1.00 90.81 303 SER A C 1
ATOM 2489 O O . SER A 1 303 ? 9.683 4.000 -15.057 1.00 90.81 303 SER A O 1
ATOM 2491 N N . ARG A 1 304 ? 9.152 5.387 -13.346 1.00 84.19 304 ARG A N 1
ATOM 2492 C CA . ARG A 1 304 ? 10.480 5.875 -12.983 1.00 84.19 304 ARG A CA 1
ATOM 2493 C C . ARG A 1 304 ? 10.641 5.734 -11.475 1.00 84.19 304 ARG A C 1
ATOM 2495 O O . ARG A 1 304 ? 9.691 5.977 -10.735 1.00 84.19 304 ARG A O 1
ATOM 2502 N N . ASP A 1 305 ? 11.850 5.406 -11.034 1.00 77.69 305 ASP A N 1
ATOM 2503 C CA . ASP A 1 305 ? 12.229 5.568 -9.634 1.00 77.69 305 ASP A CA 1
ATOM 2504 C C . ASP A 1 305 ? 12.560 7.054 -9.367 1.00 77.69 305 ASP A C 1
ATOM 2506 O O . ASP A 1 305 ? 13.549 7.555 -9.916 1.00 77.69 305 ASP A O 1
ATOM 2510 N N . PRO A 1 306 ? 11.753 7.784 -8.569 1.00 69.31 306 PRO A N 1
ATOM 2511 C CA . PRO A 1 306 ? 12.006 9.194 -8.270 1.00 69.31 306 PRO A CA 1
ATOM 2512 C C . PRO A 1 306 ? 13.236 9.400 -7.372 1.00 69.31 306 PRO A C 1
ATOM 2514 O O . PRO A 1 306 ? 13.736 10.519 -7.266 1.00 69.31 306 PRO A O 1
ATOM 2517 N N . THR A 1 307 ? 13.728 8.341 -6.719 1.00 67.81 307 THR A N 1
ATOM 2518 C CA . THR A 1 307 ? 14.853 8.410 -5.778 1.00 67.81 307 THR A CA 1
ATOM 2519 C C . THR A 1 307 ? 16.208 8.154 -6.437 1.00 67.81 307 THR A C 1
ATOM 2521 O O . THR A 1 307 ? 17.202 8.732 -6.004 1.00 67.81 307 THR A O 1
ATOM 2524 N N . HIS A 1 308 ? 16.250 7.370 -7.520 1.00 69.31 308 HIS A N 1
ATOM 2525 C CA . HIS A 1 308 ? 17.486 6.989 -8.216 1.00 69.31 308 HIS A CA 1
ATOM 2526 C C . HIS A 1 308 ? 17.410 7.309 -9.719 1.00 69.31 308 HIS A C 1
ATOM 2528 O O . HIS A 1 308 ? 17.406 6.437 -10.589 1.00 69.31 308 HIS A O 1
ATOM 2534 N N . GLU A 1 309 ? 17.330 8.602 -10.040 1.00 64.25 309 GLU A N 1
ATOM 2535 C CA . GLU A 1 309 ? 17.041 9.087 -11.396 1.00 64.25 309 GLU A CA 1
ATOM 2536 C C . GLU A 1 309 ? 18.056 8.650 -12.469 1.00 64.25 309 GLU A C 1
ATOM 2538 O O . GLU A 1 309 ? 17.661 8.436 -13.620 1.00 64.25 309 GLU A O 1
ATOM 2543 N N . GLU A 1 310 ? 19.342 8.536 -12.115 1.00 61.00 310 GLU A N 1
ATOM 2544 C CA . GLU A 1 310 ? 20.406 8.139 -13.048 1.00 61.00 310 GLU A CA 1
ATOM 2545 C C . GLU A 1 310 ? 20.410 6.634 -13.338 1.00 61.00 310 GLU A C 1
ATOM 2547 O O . GLU A 1 310 ? 20.618 6.248 -14.488 1.00 61.00 310 GLU A O 1
ATOM 2552 N N . SER A 1 311 ? 20.133 5.788 -12.338 1.00 59.84 311 SER A N 1
ATOM 2553 C CA . SER A 1 311 ? 20.092 4.329 -12.508 1.00 59.84 311 SER A CA 1
ATOM 2554 C C . SER A 1 311 ? 18.758 3.817 -13.059 1.00 59.84 311 SER A C 1
ATOM 2556 O O . SER A 1 311 ? 18.708 2.738 -13.648 1.00 59.84 311 SER A O 1
ATOM 2558 N N . GLY A 1 312 ? 17.688 4.612 -12.964 1.00 71.38 312 GLY A N 1
ATOM 2559 C CA . GLY A 1 312 ? 16.355 4.284 -13.480 1.00 71.38 312 GLY A CA 1
ATOM 2560 C C . GLY A 1 312 ? 16.182 4.382 -15.005 1.00 71.38 312 GLY A C 1
ATOM 2561 O O . GLY A 1 312 ? 15.051 4.316 -15.493 1.00 71.38 312 GLY A O 1
ATOM 2562 N N . LYS A 1 313 ? 17.252 4.579 -15.790 1.00 87.88 313 LYS A N 1
ATOM 2563 C CA . LYS A 1 313 ? 17.164 4.592 -17.262 1.00 87.88 313 LYS A CA 1
ATOM 2564 C C . LYS A 1 313 ? 16.926 3.185 -17.812 1.00 87.88 313 LYS A C 1
ATOM 2566 O O . LYS A 1 313 ? 17.541 2.213 -17.375 1.00 87.88 313 LYS A O 1
ATOM 2571 N N . TYR A 1 314 ? 16.079 3.095 -18.837 1.00 92.25 314 TYR A N 1
ATOM 2572 C CA . TYR A 1 314 ? 15.773 1.830 -19.517 1.00 92.25 314 TYR A CA 1
ATOM 2573 C C . TYR A 1 314 ? 16.892 1.391 -20.477 1.00 92.25 314 TYR A C 1
ATOM 2575 O O . TYR A 1 314 ? 17.016 0.206 -20.773 1.00 92.25 314 TYR A O 1
ATOM 2583 N N . TYR A 1 315 ? 17.706 2.333 -20.960 1.00 93.00 315 TYR A N 1
ATOM 2584 C CA . TYR A 1 315 ? 18.879 2.086 -21.795 1.00 93.00 315 TYR A CA 1
ATOM 2585 C C . TYR A 1 315 ? 19.862 3.261 -21.710 1.00 93.00 315 TYR A C 1
ATOM 2587 O O . TYR A 1 315 ? 19.470 4.394 -21.419 1.00 93.00 315 TYR A O 1
ATOM 2595 N N . GLU A 1 316 ? 21.129 2.991 -22.012 1.00 91.38 316 GLU A N 1
ATOM 2596 C CA . GLU A 1 316 ? 22.208 3.976 -22.054 1.00 91.38 316 GLU A CA 1
ATOM 2597 C C . GLU A 1 316 ? 22.434 4.457 -23.490 1.00 91.38 316 GLU A C 1
ATOM 2599 O O . GLU A 1 316 ? 23.053 3.776 -24.301 1.00 91.38 316 GLU A O 1
ATOM 2604 N N . GLU A 1 317 ? 21.913 5.637 -23.821 1.00 89.81 317 GLU A N 1
ATOM 2605 C CA . GLU A 1 317 ? 22.133 6.295 -25.111 1.00 89.81 317 GLU A CA 1
ATOM 2606 C C . GLU A 1 317 ? 22.007 7.815 -24.946 1.00 89.81 317 GLU A C 1
ATOM 2608 O O . GLU A 1 317 ? 21.241 8.304 -24.104 1.00 89.81 317 GLU A O 1
ATOM 2613 N N . SER A 1 318 ? 22.751 8.584 -25.744 1.00 89.44 318 SER A N 1
ATOM 2614 C CA . SER A 1 318 ? 22.618 10.041 -25.751 1.00 89.44 318 SER A CA 1
ATOM 2615 C C . SER A 1 318 ? 21.210 10.449 -26.206 1.00 89.44 318 SER A C 1
ATOM 2617 O O . SER A 1 318 ? 20.636 9.878 -27.128 1.00 89.44 318 SER A O 1
ATOM 2619 N N . GLY A 1 319 ? 20.613 11.432 -25.524 1.00 87.25 319 GLY A N 1
ATOM 2620 C CA . GLY A 1 319 ? 19.242 11.866 -25.818 1.00 87.25 319 GLY A CA 1
ATOM 2621 C C . GLY A 1 319 ? 18.137 10.934 -25.295 1.00 87.25 319 GLY A C 1
ATOM 2622 O O . GLY A 1 319 ? 16.997 11.028 -25.757 1.00 87.25 319 GLY A O 1
ATOM 2623 N N . TYR A 1 320 ? 18.440 10.045 -24.337 1.00 91.81 320 TYR A N 1
ATOM 2624 C CA . TYR A 1 320 ? 17.422 9.280 -23.608 1.00 91.81 320 TYR A CA 1
ATOM 2625 C C . TYR A 1 320 ? 16.314 10.194 -23.059 1.00 91.81 320 TYR A C 1
ATOM 2627 O O . TYR A 1 320 ? 16.578 11.209 -22.415 1.00 91.81 320 TYR A O 1
ATOM 2635 N N . HIS A 1 321 ? 15.062 9.791 -23.275 1.00 91.81 321 HIS A N 1
ATOM 2636 C CA . HIS A 1 321 ? 13.892 10.435 -22.691 1.00 91.81 321 HIS A CA 1
ATOM 2637 C C . HIS A 1 321 ? 12.804 9.382 -22.459 1.00 91.81 321 HIS A C 1
ATOM 2639 O O . HIS A 1 321 ? 12.457 8.639 -23.379 1.00 91.81 321 HIS A O 1
ATOM 2645 N N . ILE A 1 322 ? 12.223 9.338 -21.256 1.00 92.69 322 ILE A N 1
ATOM 2646 C CA . ILE A 1 322 ? 11.237 8.312 -20.860 1.00 92.69 322 ILE A CA 1
ATOM 2647 C C . ILE A 1 322 ? 10.013 8.266 -21.787 1.00 92.69 322 ILE A C 1
ATOM 2649 O O . ILE A 1 322 ? 9.462 7.203 -22.055 1.00 92.69 322 ILE A O 1
ATOM 2653 N N . PHE A 1 323 ? 9.628 9.407 -22.365 1.00 95.06 323 PHE A N 1
ATOM 2654 C CA . PHE A 1 323 ? 8.557 9.452 -23.362 1.00 95.06 323 PHE A CA 1
ATOM 2655 C C . PHE A 1 323 ? 8.812 8.543 -24.576 1.00 95.06 323 PHE A C 1
ATOM 2657 O O . PHE A 1 323 ? 7.866 7.967 -25.107 1.00 95.06 323 PHE A O 1
ATOM 2664 N N . HIS A 1 324 ? 10.066 8.383 -25.021 1.00 95.50 324 HIS A N 1
ATOM 2665 C CA . HIS A 1 324 ? 10.387 7.498 -26.145 1.00 95.50 324 HIS A CA 1
ATOM 2666 C C . HIS A 1 324 ? 10.096 6.034 -25.803 1.00 95.50 324 HIS A C 1
ATOM 2668 O O . HIS A 1 324 ? 9.496 5.337 -26.621 1.00 95.50 324 HIS A O 1
ATOM 2674 N N . VAL A 1 325 ? 10.441 5.617 -24.580 1.00 96.38 325 VAL A N 1
ATOM 2675 C CA . VAL A 1 325 ? 10.118 4.296 -24.021 1.00 96.38 325 VAL A CA 1
ATOM 2676 C C . VAL A 1 325 ? 8.603 4.111 -23.983 1.00 96.38 325 VAL A C 1
ATOM 2678 O O . VAL A 1 325 ? 8.074 3.183 -24.593 1.00 96.38 325 VAL A O 1
ATOM 2681 N N . TYR A 1 326 ? 7.888 5.040 -23.345 1.00 97.38 326 TYR A N 1
ATOM 2682 C CA . TYR A 1 326 ? 6.435 4.966 -23.221 1.00 97.38 326 TYR A CA 1
ATOM 2683 C C . TYR A 1 326 ? 5.729 4.891 -24.576 1.00 97.38 326 TYR A C 1
ATOM 2685 O O . TYR A 1 326 ? 4.923 3.992 -24.807 1.00 97.38 326 TYR A O 1
ATOM 2693 N N . ARG A 1 327 ? 6.066 5.791 -25.504 1.00 98.06 327 ARG A N 1
ATOM 2694 C CA . ARG A 1 327 ? 5.480 5.826 -26.848 1.00 98.06 327 ARG A CA 1
ATOM 2695 C C . ARG A 1 327 ? 5.714 4.516 -27.596 1.00 98.06 327 ARG A C 1
ATOM 2697 O O . ARG A 1 327 ? 4.812 4.053 -28.294 1.00 98.06 327 ARG A O 1
ATOM 2704 N N . PHE A 1 328 ? 6.910 3.940 -27.485 1.00 98.44 328 PHE A N 1
ATOM 2705 C CA . PHE A 1 328 ? 7.246 2.674 -28.129 1.00 98.44 328 PHE A CA 1
ATOM 2706 C C . PHE A 1 328 ? 6.408 1.516 -27.574 1.00 98.44 328 PHE A C 1
ATOM 2708 O O . PHE A 1 328 ? 5.749 0.811 -28.341 1.00 98.44 328 PHE A O 1
ATOM 2715 N N . VAL A 1 329 ? 6.359 1.369 -26.248 1.00 98.31 329 VAL A N 1
ATOM 2716 C CA . VAL A 1 329 ? 5.576 0.320 -25.578 1.00 98.31 329 VAL A CA 1
ATOM 2717 C C . VAL A 1 329 ? 4.090 0.490 -25.873 1.00 98.31 329 VAL A C 1
ATOM 2719 O O . VAL A 1 329 ? 3.441 -0.465 -26.297 1.00 98.31 329 VAL A O 1
ATOM 2722 N N . TYR A 1 330 ? 3.561 1.710 -25.749 1.00 98.44 330 TYR A N 1
ATOM 2723 C CA . TYR A 1 330 ? 2.167 2.026 -26.052 1.00 98.44 330 TYR A CA 1
ATOM 2724 C C . TYR A 1 330 ? 1.784 1.593 -27.463 1.00 98.44 330 TYR A C 1
ATOM 2726 O O . TYR A 1 330 ? 0.823 0.846 -27.642 1.00 98.44 330 TYR A O 1
ATOM 2734 N N . LYS A 1 331 ? 2.551 2.015 -28.477 1.00 98.25 331 LYS A N 1
ATOM 2735 C CA . LYS A 1 331 ? 2.263 1.672 -29.876 1.00 98.25 331 LYS A CA 1
ATOM 2736 C C . LYS A 1 331 ? 2.370 0.168 -30.124 1.00 98.25 331 LYS A C 1
ATOM 2738 O O . LYS A 1 331 ? 1.539 -0.376 -30.845 1.00 98.25 331 LYS A O 1
ATOM 2743 N N . THR A 1 332 ? 3.343 -0.501 -29.511 1.00 98.44 332 THR A N 1
ATOM 2744 C CA . THR A 1 332 ? 3.542 -1.953 -29.646 1.00 98.44 332 THR A CA 1
ATOM 2745 C C . THR A 1 332 ? 2.371 -2.742 -29.056 1.00 98.44 332 THR A C 1
ATOM 2747 O O . THR A 1 332 ? 1.809 -3.615 -29.727 1.00 98.44 332 THR A O 1
ATOM 2750 N N . ILE A 1 333 ? 1.950 -2.387 -27.837 1.00 98.31 333 ILE A N 1
ATOM 2751 C CA . ILE A 1 333 ? 0.824 -3.025 -27.149 1.00 98.31 333 ILE A CA 1
ATOM 2752 C C . ILE A 1 333 ? -0.481 -2.722 -27.879 1.00 98.31 333 ILE A C 1
ATOM 2754 O O . ILE A 1 333 ? -1.140 -3.649 -28.346 1.00 98.31 333 ILE A O 1
ATOM 2758 N N . LYS A 1 334 ? -0.834 -1.443 -28.055 1.00 97.81 334 LYS A N 1
ATOM 2759 C CA . LYS A 1 334 ? -2.134 -1.037 -28.611 1.00 97.81 334 LYS A CA 1
ATOM 2760 C C . LYS A 1 334 ? -2.348 -1.475 -30.058 1.00 97.81 334 LYS A C 1
ATOM 2762 O O . LYS A 1 334 ? -3.488 -1.687 -30.456 1.00 97.81 334 LYS A O 1
ATOM 2767 N N . LYS A 1 335 ? -1.279 -1.673 -30.839 1.00 97.00 335 LYS A N 1
ATOM 2768 C CA . LYS A 1 335 ? -1.370 -2.261 -32.187 1.00 97.00 335 LYS A CA 1
ATOM 2769 C C . LYS A 1 335 ? -1.834 -3.722 -32.163 1.00 97.00 335 LYS A C 1
ATOM 2771 O O . LYS A 1 335 ? -2.470 -4.168 -33.113 1.00 97.00 335 LYS A O 1
ATOM 2776 N N . THR A 1 336 ? -1.494 -4.474 -31.116 1.00 96.12 336 THR A N 1
ATOM 2777 C CA . THR A 1 336 ? -1.710 -5.932 -31.059 1.00 96.12 336 THR A CA 1
ATOM 2778 C C . THR A 1 336 ? -2.863 -6.333 -30.135 1.00 96.12 336 THR A C 1
ATOM 2780 O O . THR A 1 336 ? -3.574 -7.291 -30.451 1.00 96.12 336 THR A O 1
ATOM 2783 N N . LEU A 1 337 ? -3.022 -5.605 -29.024 1.00 96.81 337 LEU A N 1
ATOM 2784 C CA . LEU A 1 337 ? -4.026 -5.755 -27.966 1.00 96.81 337 LEU A CA 1
ATOM 2785 C C . LEU A 1 337 ? -4.552 -4.368 -27.540 1.00 96.81 337 LEU A C 1
ATOM 2787 O O . LEU A 1 337 ? -4.064 -3.796 -26.559 1.00 96.81 337 LEU A O 1
ATOM 2791 N N . PRO A 1 338 ? -5.517 -3.783 -28.270 1.00 94.50 338 PRO A N 1
ATOM 2792 C CA . PRO A 1 338 ? -6.113 -2.494 -27.909 1.00 94.50 338 PRO A CA 1
ATOM 2793 C C . PRO A 1 338 ? -6.713 -2.450 -26.490 1.00 94.50 338 PRO A C 1
ATOM 2795 O O . PRO A 1 338 ? -6.734 -1.390 -25.861 1.00 94.50 338 PRO A O 1
ATOM 2798 N N . GLU A 1 339 ? -7.182 -3.595 -25.989 1.00 92.69 339 GLU A N 1
ATOM 2799 C CA . GLU A 1 339 ? -7.820 -3.782 -24.685 1.00 92.69 339 GLU A CA 1
ATOM 2800 C C . GLU A 1 339 ? -6.848 -3.806 -23.496 1.00 92.69 339 GLU A C 1
ATOM 2802 O O . GLU A 1 339 ? -7.255 -3.490 -22.375 1.00 92.69 339 GLU A O 1
ATOM 2807 N N . ALA A 1 340 ? -5.572 -4.140 -23.727 1.00 95.62 340 ALA A N 1
ATOM 2808 C CA . ALA A 1 340 ? -4.562 -4.148 -22.675 1.00 95.62 340 ALA A CA 1
ATOM 2809 C C . ALA A 1 340 ? -4.347 -2.726 -22.144 1.00 95.62 340 ALA A C 1
ATOM 2811 O O . ALA A 1 340 ? -4.289 -1.759 -22.914 1.00 95.62 340 ALA A O 1
ATOM 2812 N N . ARG A 1 341 ? -4.224 -2.592 -20.821 1.00 97.56 341 ARG A N 1
ATOM 2813 C CA . ARG A 1 341 ? -4.052 -1.285 -20.177 1.00 97.56 341 ARG A CA 1
ATOM 2814 C C . ARG A 1 341 ? -2.583 -0.920 -20.111 1.00 97.56 341 ARG A C 1
ATOM 2816 O O . ARG A 1 341 ? -1.790 -1.685 -19.570 1.00 97.56 341 ARG A O 1
ATOM 2823 N N . ILE A 1 342 ? -2.249 0.269 -20.588 1.00 97.81 342 ILE A N 1
ATOM 2824 C CA . ILE A 1 342 ? -0.927 0.865 -20.473 1.00 97.81 342 ILE A CA 1
ATOM 2825 C C . ILE A 1 342 ? -1.010 2.276 -19.898 1.00 97.81 342 ILE A C 1
ATOM 2827 O O . ILE A 1 342 ? -1.825 3.099 -20.315 1.00 97.81 342 ILE A O 1
ATOM 2831 N N . GLY A 1 343 ? -0.145 2.548 -18.931 1.00 96.44 343 GLY A N 1
ATOM 2832 C CA . GLY A 1 343 ? -0.091 3.819 -18.232 1.00 96.44 343 GLY A CA 1
ATOM 2833 C C . GLY A 1 343 ? 1.268 4.085 -17.606 1.00 96.44 343 GLY A C 1
ATOM 2834 O O . GLY A 1 343 ? 2.268 3.439 -17.927 1.00 96.44 343 GLY A O 1
ATOM 2835 N N . GLY A 1 344 ? 1.298 5.081 -16.735 1.00 93.06 344 GLY A N 1
ATOM 2836 C CA . GLY A 1 344 ? 2.515 5.636 -16.156 1.00 93.06 344 GLY A CA 1
ATOM 2837 C C . GLY A 1 344 ? 2.220 6.994 -15.520 1.00 93.06 344 GLY A C 1
ATOM 2838 O O . GLY A 1 344 ? 1.072 7.389 -15.444 1.00 93.06 344 GLY A O 1
ATOM 2839 N N . PHE A 1 345 ? 3.185 7.774 -15.062 1.00 89.31 345 PHE A N 1
ATOM 2840 C CA . PHE A 1 345 ? 4.621 7.576 -15.246 1.00 89.31 345 PHE A CA 1
ATOM 2841 C C . PHE A 1 345 ? 5.336 7.195 -13.944 1.00 89.31 345 PHE A C 1
ATOM 2843 O O . PHE A 1 345 ? 6.563 7.257 -13.867 1.00 89.31 345 PHE A O 1
ATOM 2850 N N . GLY A 1 346 ? 4.573 6.787 -12.923 1.00 82.50 346 GLY A N 1
ATOM 2851 C CA . GLY A 1 346 ? 5.077 6.668 -11.560 1.00 82.50 346 GLY A CA 1
ATOM 2852 C C . GLY A 1 346 ? 5.521 8.028 -11.010 1.00 82.50 346 GLY A C 1
ATOM 2853 O O . GLY A 1 346 ? 5.056 9.076 -11.459 1.00 82.50 346 GLY A O 1
ATOM 2854 N N . GLY A 1 347 ? 6.440 8.005 -10.045 1.00 85.38 347 GLY A N 1
ATOM 2855 C CA . GLY A 1 347 ? 7.014 9.215 -9.451 1.00 85.38 347 GLY A CA 1
ATOM 2856 C C . GLY A 1 347 ? 6.147 9.856 -8.365 1.00 85.38 347 GLY A C 1
ATOM 2857 O O . GLY A 1 347 ? 5.167 9.271 -7.901 1.00 85.38 347 GLY A O 1
ATOM 2858 N N . LEU A 1 348 ? 6.546 11.051 -7.937 1.00 86.50 348 LEU A N 1
ATOM 2859 C CA . LEU A 1 348 ? 5.913 11.819 -6.864 1.00 86.50 348 LEU A CA 1
ATOM 2860 C C . LEU A 1 348 ? 5.140 13.005 -7.441 1.00 86.50 348 LEU A C 1
ATOM 2862 O O . LEU A 1 348 ? 5.633 13.715 -8.316 1.00 86.50 348 LEU A O 1
ATOM 2866 N N . ALA A 1 349 ? 3.937 13.260 -6.933 1.00 85.12 349 ALA A N 1
ATOM 2867 C CA . ALA A 1 349 ? 3.082 14.319 -7.467 1.00 85.12 349 ALA A CA 1
ATOM 2868 C C . ALA A 1 349 ? 3.703 15.726 -7.327 1.00 85.12 349 ALA A C 1
ATOM 2870 O O . ALA A 1 349 ? 3.633 16.532 -8.257 1.00 85.12 349 ALA A O 1
ATOM 2871 N N . ASP A 1 350 ? 4.340 16.015 -6.193 1.00 81.50 350 ASP A N 1
ATOM 2872 C CA . ASP A 1 350 ? 4.968 17.301 -5.878 1.00 81.50 350 ASP A CA 1
ATOM 2873 C C . ASP A 1 350 ? 6.319 17.517 -6.577 1.00 81.50 350 ASP A C 1
ATOM 2875 O O . ASP A 1 350 ? 6.588 18.617 -7.068 1.00 81.50 350 ASP A O 1
ATOM 2879 N N . ALA A 1 351 ? 7.152 16.479 -6.665 1.00 80.56 351 ALA A N 1
ATOM 2880 C CA . ALA A 1 351 ? 8.467 16.564 -7.296 1.00 80.56 351 ALA A CA 1
ATOM 2881 C C . ALA A 1 351 ? 8.399 16.440 -8.829 1.00 80.56 351 ALA A C 1
ATOM 2883 O O . ALA A 1 351 ? 9.098 17.167 -9.538 1.00 80.56 351 ALA A O 1
ATOM 2884 N N . ASP A 1 352 ? 7.532 15.565 -9.348 1.00 83.81 352 ASP A N 1
ATOM 2885 C CA . ASP A 1 352 ? 7.507 15.178 -10.763 1.00 83.81 352 ASP A CA 1
ATOM 2886 C C . ASP A 1 352 ? 6.302 15.747 -11.530 1.00 83.81 352 ASP A C 1
ATOM 2888 O O . ASP A 1 352 ? 6.142 15.481 -12.722 1.00 83.81 352 ASP A O 1
ATOM 2892 N N . GLY A 1 353 ? 5.471 16.589 -10.904 1.00 84.94 353 GLY A N 1
ATOM 2893 C CA . GLY A 1 353 ? 4.254 17.121 -11.527 1.00 84.94 353 GLY A CA 1
ATOM 2894 C C . GLY A 1 353 ? 4.481 17.852 -12.861 1.00 84.94 353 GLY A C 1
ATOM 2895 O O . GLY A 1 353 ? 3.676 17.728 -13.786 1.00 84.94 353 GLY A O 1
ATOM 2896 N N . ARG A 1 354 ? 5.616 18.556 -13.011 1.00 87.44 354 ARG A N 1
ATOM 2897 C CA . ARG A 1 354 ? 6.013 19.190 -14.287 1.00 87.44 354 ARG A CA 1
ATOM 2898 C C . ARG A 1 354 ? 6.348 18.165 -15.368 1.00 87.44 354 ARG A C 1
ATOM 2900 O O . ARG A 1 354 ? 5.939 18.334 -16.514 1.00 87.44 354 ARG A O 1
ATOM 2907 N N . LEU A 1 355 ? 7.071 17.107 -15.004 1.00 88.94 355 LEU A N 1
ATOM 2908 C CA . LEU A 1 355 ? 7.396 16.021 -15.923 1.00 88.94 355 LEU A CA 1
ATOM 2909 C C . LEU A 1 355 ? 6.119 15.285 -16.340 1.00 88.94 355 LEU A C 1
ATOM 2911 O O . LEU A 1 355 ? 5.918 15.051 -17.527 1.00 88.94 355 LEU A O 1
ATOM 2915 N N . ALA A 1 356 ? 5.221 14.987 -15.397 1.00 90.62 356 ALA A N 1
ATOM 2916 C CA . ALA A 1 356 ? 3.928 14.378 -15.694 1.00 90.62 356 ALA A CA 1
ATOM 2917 C C . ALA A 1 356 ? 3.129 15.215 -16.709 1.00 90.62 356 ALA A C 1
ATOM 2919 O O . ALA A 1 356 ? 2.646 14.675 -17.703 1.00 90.62 356 ALA A O 1
ATOM 2920 N N . MET A 1 357 ? 3.059 16.536 -16.516 1.00 91.62 357 MET A N 1
ATOM 2921 C CA . MET A 1 357 ? 2.415 17.455 -17.460 1.00 91.62 357 MET A CA 1
ATOM 2922 C C . MET A 1 357 ? 3.054 17.391 -18.854 1.00 91.62 357 MET A C 1
ATOM 2924 O O . MET A 1 357 ? 2.351 17.162 -19.838 1.00 91.62 357 MET A O 1
ATOM 2928 N N . GLN A 1 358 ? 4.385 17.489 -18.939 1.00 93.00 358 GLN A N 1
ATOM 2929 C CA . GLN A 1 358 ? 5.121 17.399 -20.204 1.00 93.00 358 GLN A CA 1
ATOM 2930 C C . GLN A 1 358 ? 4.863 16.068 -20.929 1.00 93.00 358 GLN A C 1
ATOM 2932 O O . GLN A 1 358 ? 4.657 16.037 -22.143 1.00 93.00 358 GLN A O 1
ATOM 2937 N N . LEU A 1 359 ? 4.867 14.950 -20.202 1.00 93.56 359 LEU A N 1
ATOM 2938 C CA . LEU A 1 359 ? 4.633 13.630 -20.783 1.00 93.56 359 LEU A CA 1
ATOM 2939 C C . LEU A 1 359 ? 3.197 13.474 -21.292 1.00 93.56 359 LEU A C 1
ATOM 2941 O O . LEU A 1 359 ? 2.992 12.844 -22.332 1.00 93.56 359 LEU A O 1
ATOM 2945 N N . LEU A 1 360 ? 2.209 14.067 -20.619 1.00 94.00 360 LEU A N 1
ATOM 2946 C CA . LEU A 1 360 ? 0.821 14.088 -21.083 1.00 94.00 360 LEU A CA 1
ATOM 2947 C C . LEU A 1 360 ? 0.647 14.955 -22.339 1.00 94.00 360 LEU A C 1
ATOM 2949 O O . LEU A 1 360 ? -0.011 14.525 -23.287 1.00 94.00 360 LEU A O 1
ATOM 2953 N N . GLU A 1 361 ? 1.284 16.125 -22.405 1.00 93.81 361 GLU A N 1
ATOM 2954 C CA . GLU A 1 361 ? 1.277 16.981 -23.602 1.00 93.81 361 GLU A CA 1
ATOM 2955 C C . GLU A 1 361 ? 1.907 16.280 -24.814 1.00 93.81 361 GLU A C 1
ATOM 2957 O O . GLU A 1 361 ? 1.338 16.272 -25.911 1.00 93.81 361 GLU A O 1
ATOM 2962 N N . LEU A 1 362 ? 3.056 15.627 -24.613 1.00 95.38 362 LEU A N 1
ATOM 2963 C CA . LEU A 1 362 ? 3.708 14.817 -25.642 1.00 95.38 362 LEU A CA 1
ATOM 2964 C C . LEU A 1 362 ? 2.830 13.629 -26.064 1.00 95.38 362 LEU A C 1
ATOM 2966 O O . LEU A 1 362 ? 2.708 13.346 -27.258 1.00 95.38 362 LEU A O 1
ATOM 2970 N N . SER A 1 363 ? 2.170 12.971 -25.106 1.00 95.31 363 SER A N 1
ATOM 2971 C CA . SER A 1 363 ? 1.249 11.859 -25.373 1.00 95.31 363 SER A CA 1
ATOM 2972 C C . SER A 1 363 ? 0.061 12.294 -26.227 1.00 95.31 363 SER A C 1
ATOM 2974 O O . SER A 1 363 ? -0.333 11.574 -27.147 1.00 95.31 363 SER A O 1
ATOM 2976 N N . LYS A 1 364 ? -0.469 13.495 -25.977 1.00 93.94 364 LYS A N 1
ATOM 2977 C CA . LYS A 1 364 ? -1.542 14.096 -26.774 1.00 93.94 364 LYS A CA 1
ATOM 2978 C C . LYS A 1 364 ? -1.071 14.386 -28.197 1.00 93.94 364 LYS A C 1
ATOM 2980 O O . LYS A 1 364 ? -1.760 14.028 -29.147 1.00 93.94 364 LYS A O 1
ATOM 2985 N N . LYS A 1 365 ? 0.120 14.974 -28.354 1.00 95.19 365 LYS A N 1
ATOM 2986 C CA . LYS A 1 365 ? 0.712 15.296 -29.664 1.00 95.19 365 LYS A CA 1
ATOM 2987 C C . LYS A 1 365 ? 0.956 14.055 -30.532 1.00 95.19 365 LYS A C 1
ATOM 2989 O O . LYS A 1 365 ? 0.772 14.109 -31.743 1.00 95.19 365 LYS A O 1
ATOM 2994 N N . GLU A 1 366 ? 1.362 12.943 -29.924 1.00 96.38 366 GLU A N 1
ATOM 2995 C CA . GLU A 1 366 ? 1.708 11.699 -30.628 1.00 96.38 366 GLU A CA 1
ATOM 2996 C C . GLU A 1 366 ? 0.563 10.674 -30.706 1.00 96.38 366 GLU A C 1
ATOM 2998 O O . GLU A 1 366 ? 0.787 9.555 -31.182 1.00 96.38 366 GLU A O 1
ATOM 3003 N N . ASN A 1 367 ? -0.650 11.045 -30.271 1.00 94.25 367 ASN A N 1
ATOM 3004 C CA . ASN A 1 367 ? -1.835 10.179 -30.208 1.00 94.25 367 ASN A CA 1
ATOM 3005 C C . ASN A 1 367 ? -1.594 8.879 -29.416 1.00 94.25 367 ASN A C 1
ATOM 3007 O O . ASN A 1 367 ? -1.949 7.786 -29.858 1.00 94.25 367 ASN A O 1
ATOM 3011 N N . CYS A 1 368 ? -0.965 8.993 -28.246 1.00 95.75 368 CYS A N 1
ATOM 3012 C CA . CYS A 1 368 ? -0.683 7.873 -27.350 1.00 95.75 368 CYS A CA 1
ATOM 3013 C C . CYS A 1 368 ? -1.048 8.193 -25.895 1.00 95.75 368 CYS A C 1
ATOM 3015 O O . CYS A 1 368 ? -0.232 8.029 -24.992 1.00 95.75 368 CYS A O 1
ATOM 3017 N N . MET A 1 369 ? -2.261 8.695 -25.656 1.00 94.69 369 MET A N 1
ATOM 3018 C CA . MET A 1 369 ? -2.729 8.999 -24.298 1.00 94.69 369 MET A CA 1
ATOM 3019 C C . MET A 1 369 ? -2.825 7.732 -23.433 1.00 94.69 369 MET A C 1
ATOM 3021 O O . MET A 1 369 ? -3.322 6.718 -23.932 1.00 94.69 369 MET A O 1
ATOM 3025 N N . PRO A 1 370 ? -2.372 7.777 -22.165 1.00 95.69 370 PRO A N 1
ATOM 3026 C CA . PRO A 1 370 ? -2.378 6.609 -21.288 1.00 95.69 370 PRO A CA 1
ATOM 3027 C C . PRO A 1 370 ? -3.797 6.212 -20.876 1.00 95.69 370 PRO A C 1
ATOM 3029 O O . PRO A 1 370 ? -4.667 7.071 -20.728 1.00 95.69 370 PRO A O 1
ATOM 3032 N N . ASP A 1 371 ? -4.015 4.916 -20.631 1.00 96.50 371 ASP A N 1
ATOM 3033 C CA . ASP A 1 371 ? -5.280 4.399 -20.086 1.00 96.50 371 ASP A CA 1
ATOM 3034 C C . ASP A 1 371 ? -5.446 4.740 -18.591 1.00 96.50 371 ASP A C 1
ATOM 3036 O O . ASP A 1 371 ? -6.564 4.772 -18.066 1.00 96.50 371 ASP A O 1
ATOM 3040 N N . PHE A 1 372 ? -4.327 4.961 -17.898 1.00 97.00 372 PHE A N 1
ATOM 3041 C CA . PHE A 1 372 ? -4.266 5.414 -16.511 1.00 97.00 372 PHE A CA 1
ATOM 3042 C C . PHE A 1 372 ? -3.002 6.246 -16.259 1.00 97.00 372 PHE A C 1
ATOM 3044 O O . PHE A 1 372 ? -1.937 5.960 -16.811 1.00 97.00 372 PHE A O 1
ATOM 3051 N N . LEU A 1 373 ? -3.109 7.240 -15.382 1.00 95.94 373 LEU A N 1
ATOM 3052 C CA . LEU A 1 373 ? -1.975 7.923 -14.780 1.00 95.94 373 LEU A CA 1
ATOM 3053 C C . LEU A 1 373 ? -1.653 7.258 -13.434 1.00 95.94 373 LEU A C 1
ATOM 3055 O O . LEU A 1 373 ? -2.564 7.014 -12.645 1.00 95.94 373 LEU A O 1
ATOM 3059 N N . SER A 1 374 ? -0.386 6.967 -13.162 1.00 95.75 374 SER A N 1
ATOM 3060 C CA . SER A 1 374 ? 0.087 6.382 -11.909 1.00 95.75 374 SER A CA 1
ATOM 3061 C C . SER A 1 374 ? 1.087 7.276 -11.190 1.00 95.75 374 SER A C 1
ATOM 3063 O O . SER A 1 374 ? 1.864 7.987 -11.827 1.00 95.75 374 SER A O 1
ATOM 3065 N N . PHE A 1 375 ? 1.068 7.215 -9.859 1.00 94.69 375 PHE A N 1
ATOM 3066 C CA . PHE A 1 375 ? 2.043 7.859 -8.984 1.00 94.69 375 PHE A CA 1
ATOM 3067 C C . PHE A 1 375 ? 2.198 7.081 -7.670 1.00 94.69 375 PHE A C 1
ATOM 3069 O O . PHE A 1 375 ? 1.372 6.232 -7.316 1.00 94.69 375 PHE A O 1
ATOM 3076 N N . ILE A 1 376 ? 3.280 7.377 -6.962 1.00 93.81 376 ILE A N 1
ATOM 3077 C CA . ILE A 1 376 ? 3.633 6.824 -5.658 1.00 93.81 376 ILE A CA 1
ATOM 3078 C C . ILE A 1 376 ? 3.263 7.846 -4.581 1.00 93.81 376 ILE A C 1
ATOM 3080 O O . ILE A 1 376 ? 3.438 9.051 -4.773 1.00 93.81 376 ILE A O 1
ATOM 3084 N N . LEU A 1 377 ? 2.760 7.377 -3.438 1.00 94.00 377 LEU A N 1
ATOM 3085 C CA . LEU A 1 377 ? 2.288 8.247 -2.369 1.00 94.00 377 LEU A CA 1
ATOM 3086 C C . LEU A 1 377 ? 2.753 7.772 -0.990 1.00 94.00 377 LEU A C 1
ATOM 3088 O O . LEU A 1 377 ? 2.163 6.881 -0.385 1.00 94.00 377 LEU A O 1
ATOM 3092 N N . PHE A 1 378 ? 3.769 8.445 -0.459 1.00 93.25 378 PHE A N 1
ATOM 3093 C CA . PHE A 1 378 ? 4.203 8.326 0.932 1.00 93.25 378 PHE A CA 1
ATOM 3094 C C . PHE A 1 378 ? 4.280 9.730 1.548 1.00 93.25 378 PHE A C 1
ATOM 3096 O O . PHE A 1 378 ? 4.658 10.656 0.830 1.00 93.25 378 PHE A O 1
ATOM 3103 N N . PRO A 1 379 ? 3.959 9.921 2.842 1.00 91.50 379 PRO A N 1
ATOM 3104 C CA . PRO A 1 379 ? 3.925 11.236 3.488 1.00 91.50 379 PRO A CA 1
ATOM 3105 C C . PRO A 1 379 ? 5.331 11.783 3.781 1.00 91.50 379 PRO A C 1
ATOM 3107 O O . PRO A 1 379 ? 5.741 11.919 4.934 1.00 91.50 379 PRO A O 1
ATOM 3110 N N . TYR A 1 380 ? 6.079 12.093 2.724 1.00 87.81 380 TYR A N 1
ATOM 3111 C CA . TYR A 1 380 ? 7.425 12.654 2.760 1.00 87.81 380 TYR A CA 1
ATOM 3112 C C . TYR A 1 380 ? 7.508 13.860 1.831 1.00 87.81 380 TYR A C 1
ATOM 3114 O O . TYR A 1 380 ? 6.930 13.858 0.750 1.00 87.81 380 TYR A O 1
ATOM 3122 N N . ILE A 1 381 ? 8.258 14.871 2.254 1.00 82.31 381 ILE A N 1
ATOM 3123 C CA . ILE A 1 381 ? 8.514 16.096 1.498 1.00 82.31 381 ILE A CA 1
ATOM 3124 C C . ILE A 1 381 ? 10.009 16.212 1.181 1.00 82.31 381 ILE A C 1
ATOM 3126 O O . ILE A 1 381 ? 10.834 15.826 2.018 1.00 82.31 381 ILE A O 1
ATOM 3130 N N . PRO A 1 382 ? 10.382 16.737 0.002 1.00 74.94 382 PRO A N 1
ATOM 3131 C CA . PRO A 1 382 ? 11.777 17.014 -0.323 1.00 74.94 382 PRO A CA 1
ATOM 3132 C C . PRO A 1 382 ? 12.397 18.001 0.677 1.00 74.94 382 PRO A C 1
ATOM 3134 O O . PRO A 1 382 ? 11.799 19.029 1.002 1.00 74.94 382 PRO A O 1
ATOM 3137 N N . GLU A 1 383 ? 13.608 17.721 1.148 1.00 68.50 383 GLU A N 1
ATOM 3138 C CA . GLU A 1 383 ? 14.374 18.623 2.004 1.00 68.50 383 GLU A CA 1
ATOM 3139 C C . GLU A 1 383 ? 15.190 19.607 1.149 1.00 68.50 383 GLU A C 1
ATOM 3141 O O . GLU A 1 383 ? 15.928 19.223 0.240 1.00 68.50 383 GLU A O 1
ATOM 3146 N N . GLN A 1 384 ? 15.057 20.908 1.425 1.00 55.25 384 GLN A N 1
ATOM 3147 C CA . GLN A 1 384 ? 15.800 21.958 0.722 1.00 55.25 384 GLN A CA 1
ATOM 3148 C C . GLN A 1 384 ? 17.201 22.153 1.328 1.00 55.25 384 GLN A C 1
ATOM 3150 O O . GLN A 1 384 ? 17.497 23.224 1.843 1.00 55.25 384 GLN A O 1
ATOM 3155 N N . SER A 1 385 ? 18.076 21.141 1.279 1.00 46.69 385 SER A N 1
ATOM 3156 C CA . SER A 1 385 ? 19.524 21.333 1.498 1.00 46.69 385 SER A CA 1
ATOM 3157 C C . SER A 1 385 ? 20.359 20.075 1.231 1.00 46.69 385 SER A C 1
ATOM 3159 O O . SER A 1 385 ? 20.384 19.153 2.037 1.00 46.69 385 SER A O 1
ATOM 3161 N N . SER A 1 386 ? 21.123 20.067 0.140 1.00 39.84 386 SER A N 1
ATOM 3162 C CA . SER A 1 386 ? 22.590 19.901 0.131 1.00 39.84 386 SER A CA 1
ATOM 3163 C C . SER A 1 386 ? 23.060 19.685 -1.307 1.00 39.84 386 SER A C 1
ATOM 3165 O O . SER A 1 386 ? 22.493 18.918 -2.076 1.00 39.84 386 SER A O 1
ATOM 3167 N N . SER A 1 387 ? 24.089 20.429 -1.685 1.00 41.94 387 SER A N 1
ATOM 3168 C CA . SER A 1 387 ? 24.639 20.519 -3.033 1.00 41.94 387 SER A CA 1
ATOM 3169 C C . SER A 1 387 ? 25.549 19.346 -3.419 1.00 41.94 387 SER A C 1
ATOM 3171 O O . SER A 1 387 ? 26.377 19.537 -4.300 1.00 41.94 387 SER A O 1
ATOM 3173 N N . ASP A 1 388 ? 25.468 18.180 -2.758 1.00 43.19 388 ASP A N 1
ATOM 3174 C CA . ASP A 1 388 ? 26.551 17.188 -2.891 1.00 43.19 388 ASP A CA 1
ATOM 3175 C C . ASP A 1 388 ? 26.206 15.704 -2.649 1.00 43.19 388 ASP A C 1
ATOM 3177 O O . ASP A 1 388 ? 27.080 14.909 -2.315 1.00 43.19 388 ASP A O 1
ATOM 3181 N N . THR A 1 389 ? 24.957 15.266 -2.843 1.00 41.91 389 THR A N 1
ATOM 3182 C CA . THR A 1 389 ? 24.682 13.817 -2.926 1.00 41.91 389 THR A CA 1
ATOM 3183 C C . THR A 1 389 ? 23.732 13.490 -4.074 1.00 41.91 389 THR A C 1
ATOM 3185 O O . THR A 1 389 ? 22.767 14.207 -4.322 1.00 41.91 389 THR A O 1
ATOM 3188 N N . ASN A 1 390 ? 23.985 12.371 -4.762 1.00 47.09 390 ASN A N 1
ATOM 3189 C CA . ASN A 1 390 ? 23.128 11.777 -5.803 1.00 47.09 390 ASN A CA 1
ATOM 3190 C C . ASN A 1 390 ? 21.769 11.265 -5.247 1.00 47.09 390 ASN A C 1
ATOM 3192 O O . ASN A 1 390 ? 21.128 10.411 -5.854 1.00 47.09 390 ASN A O 1
ATOM 3196 N N . GLN A 1 391 ? 21.337 11.750 -4.077 1.00 49.25 391 GLN A N 1
ATOM 3197 C CA . GLN A 1 391 ? 20.091 11.403 -3.400 1.00 49.25 391 GLN A CA 1
ATOM 3198 C C . GLN A 1 391 ? 19.362 12.695 -3.028 1.00 49.25 391 GLN A C 1
ATOM 3200 O O . GLN A 1 391 ? 19.951 13.600 -2.444 1.00 49.25 391 GLN A O 1
ATOM 3205 N N . ARG A 1 392 ? 18.067 12.791 -3.345 1.00 53.41 392 ARG A N 1
ATOM 3206 C CA . ARG A 1 392 ? 17.217 13.864 -2.812 1.00 53.41 392 ARG A CA 1
ATOM 3207 C C . ARG A 1 392 ? 16.901 13.513 -1.350 1.00 53.41 392 ARG A C 1
ATOM 3209 O O . ARG A 1 392 ? 16.237 12.498 -1.141 1.00 53.41 392 ARG A O 1
ATOM 3216 N N . PRO A 1 393 ? 17.364 14.268 -0.337 1.00 66.25 393 PRO A N 1
ATOM 3217 C CA . PRO A 1 393 ? 16.957 14.003 1.036 1.00 66.25 393 PRO A CA 1
ATOM 3218 C C . PRO A 1 393 ? 15.455 14.285 1.173 1.00 66.25 393 PRO A C 1
ATOM 3220 O O . PRO A 1 393 ? 14.955 15.300 0.689 1.00 66.25 393 PRO A O 1
ATOM 3223 N N . TYR A 1 394 ? 14.718 13.364 1.790 1.00 75.44 394 TYR A N 1
ATOM 3224 C CA . TYR A 1 394 ? 13.288 13.505 2.071 1.00 75.44 394 TYR A CA 1
ATOM 3225 C C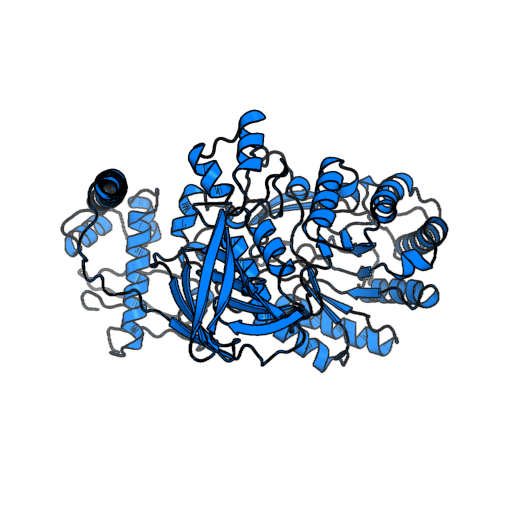 . TYR A 1 394 ? 13.073 13.493 3.584 1.00 75.44 394 TYR A C 1
ATOM 3227 O O . TYR A 1 394 ? 13.679 12.689 4.289 1.00 75.44 394 TYR A O 1
ATOM 3235 N N . LYS A 1 395 ? 12.166 14.329 4.094 1.00 79.44 395 LYS A N 1
ATOM 3236 C CA . LYS A 1 395 ? 11.737 14.306 5.503 1.00 79.44 395 LYS A CA 1
ATOM 3237 C C . LYS A 1 395 ? 10.264 13.928 5.609 1.00 79.44 395 LYS A C 1
ATOM 3239 O O . LYS A 1 395 ? 9.488 14.187 4.695 1.00 79.44 395 LYS A O 1
ATOM 3244 N N . ARG A 1 396 ? 9.865 13.307 6.721 1.00 86.50 396 ARG A N 1
ATOM 3245 C CA . ARG A 1 396 ? 8.454 12.960 6.977 1.00 86.50 396 ARG A CA 1
ATOM 3246 C C . ARG A 1 396 ? 7.610 14.234 7.044 1.00 86.50 396 ARG A C 1
ATOM 3248 O O . ARG A 1 396 ? 7.997 15.184 7.720 1.00 86.50 396 ARG A O 1
ATOM 3255 N N . SER A 1 397 ? 6.468 14.236 6.365 1.00 85.12 397 SER A N 1
ATOM 3256 C CA . SER A 1 397 ? 5.523 15.353 6.373 1.00 85.12 397 SER A CA 1
ATOM 3257 C C . SER A 1 397 ? 4.685 15.345 7.659 1.00 85.12 397 SER A C 1
ATOM 3259 O O . SER A 1 397 ? 4.091 14.311 7.982 1.00 85.12 397 SER A O 1
ATOM 3261 N N . PRO A 1 398 ? 4.596 16.471 8.393 1.00 77.88 398 PRO A N 1
ATOM 3262 C CA . PRO A 1 398 ? 3.684 16.595 9.525 1.00 77.88 398 PRO A CA 1
ATOM 3263 C C . PRO A 1 398 ? 2.212 16.804 9.132 1.00 77.88 398 PRO A C 1
ATOM 3265 O O . PRO A 1 398 ? 1.328 16.617 9.979 1.00 77.88 398 PRO A O 1
ATOM 3268 N N . SER A 1 399 ? 1.936 17.133 7.865 1.00 81.62 399 SER A N 1
ATOM 3269 C CA . SER A 1 399 ? 0.592 17.340 7.321 1.00 81.62 399 SER A CA 1
ATOM 3270 C C . SER A 1 399 ? -0.317 16.117 7.485 1.00 81.62 399 SER A C 1
ATOM 3272 O O . SER A 1 399 ? -0.063 15.029 6.968 1.00 81.62 399 SER A O 1
ATOM 3274 N N . ARG A 1 400 ? -1.457 16.329 8.153 1.00 86.00 400 ARG A N 1
ATOM 3275 C CA . ARG A 1 400 ? -2.527 15.324 8.303 1.00 86.00 400 ARG A CA 1
ATOM 3276 C C . ARG A 1 400 ? -3.260 15.032 7.002 1.00 86.00 400 ARG A C 1
ATOM 3278 O O . ARG A 1 400 ? -3.890 13.986 6.892 1.00 86.00 400 ARG A O 1
ATOM 3285 N N . GLU A 1 401 ? -3.210 15.957 6.054 1.00 85.81 401 GLU A N 1
ATOM 3286 C CA . GLU A 1 401 ? -3.998 15.955 4.817 1.00 85.81 401 GLU A CA 1
ATOM 3287 C C . GLU A 1 401 ? -3.127 15.661 3.590 1.00 85.81 401 GLU A C 1
ATOM 3289 O O . GLU A 1 401 ? -3.574 15.842 2.457 1.00 85.81 401 GLU A O 1
ATOM 3294 N N . PHE A 1 402 ? -1.887 15.206 3.807 1.00 88.69 402 PHE A N 1
ATOM 3295 C CA . PHE A 1 402 ? -0.885 15.033 2.761 1.00 88.69 402 PHE A CA 1
ATOM 3296 C C . PHE A 1 402 ? -1.413 14.235 1.562 1.00 88.69 402 PHE A C 1
ATOM 3298 O O . PHE A 1 402 ? -1.305 14.695 0.429 1.00 88.69 402 PHE A O 1
ATOM 3305 N N . GLU A 1 403 ? -2.060 13.086 1.780 1.00 93.94 403 GLU A N 1
ATOM 3306 C CA . GLU A 1 403 ? -2.592 12.273 0.680 1.00 93.94 403 GLU A CA 1
ATOM 3307 C C . GLU A 1 403 ? -3.616 13.023 -0.173 1.00 93.94 403 GLU A C 1
ATOM 3309 O O . GLU A 1 403 ? -3.527 13.010 -1.401 1.00 93.94 403 GLU A O 1
ATOM 3314 N N . MET A 1 404 ? -4.557 13.721 0.467 1.00 92.88 404 MET A N 1
ATOM 3315 C CA . MET A 1 404 ? -5.577 14.505 -0.232 1.00 92.88 404 MET A CA 1
ATOM 3316 C C . MET A 1 404 ? -4.957 15.668 -1.010 1.00 92.88 404 MET A C 1
ATOM 3318 O O . MET A 1 404 ? -5.379 15.958 -2.131 1.00 92.88 404 MET A O 1
ATOM 3322 N N . GLN A 1 405 ? -3.924 16.303 -0.452 1.00 91.31 405 GLN A N 1
ATOM 3323 C CA . GLN A 1 405 ? -3.178 17.372 -1.117 1.00 91.31 405 GLN A CA 1
ATOM 3324 C C . GLN A 1 405 ? -2.465 16.859 -2.379 1.00 91.31 405 GLN A C 1
ATOM 3326 O O . GLN A 1 405 ? -2.577 17.492 -3.435 1.00 91.31 405 GLN A O 1
ATOM 3331 N N . GLN A 1 406 ? -1.807 15.695 -2.306 1.00 93.25 406 GLN A N 1
ATOM 3332 C CA . GLN A 1 406 ? -1.116 15.083 -3.449 1.00 93.25 406 GLN A CA 1
ATOM 3333 C C . GLN A 1 406 ? -2.090 14.586 -4.528 1.00 93.25 406 GLN A C 1
ATOM 3335 O O . GLN A 1 406 ? -1.881 14.843 -5.715 1.00 93.25 406 GLN A O 1
ATOM 3340 N N . ILE A 1 407 ? -3.202 13.947 -4.141 1.00 95.00 407 ILE A N 1
ATOM 3341 C CA . ILE A 1 407 ? -4.254 13.549 -5.093 1.00 95.00 407 ILE A CA 1
ATOM 3342 C C . ILE A 1 407 ? -4.829 14.788 -5.790 1.00 95.00 407 ILE A C 1
ATOM 3344 O O . ILE A 1 407 ? -4.968 14.806 -7.014 1.00 95.00 407 ILE A O 1
ATOM 3348 N N . GLY A 1 408 ? -5.112 15.853 -5.032 1.00 93.69 408 GLY A N 1
ATOM 3349 C CA . GLY A 1 408 ? -5.588 17.120 -5.580 1.00 93.69 408 GLY A CA 1
ATOM 3350 C C . GLY A 1 408 ? -4.603 17.749 -6.568 1.00 93.69 408 GLY A C 1
ATOM 3351 O O . GLY A 1 408 ? -5.025 18.292 -7.590 1.00 93.69 408 GLY A O 1
ATOM 3352 N N . LEU A 1 409 ? -3.295 17.648 -6.310 1.00 92.25 409 LEU A N 1
ATOM 3353 C CA . LEU A 1 409 ? -2.262 18.099 -7.241 1.00 92.25 409 LEU A CA 1
ATOM 3354 C C . LEU A 1 409 ? -2.296 17.308 -8.552 1.00 92.25 409 LEU A C 1
ATOM 3356 O O . LEU A 1 409 ? -2.338 17.924 -9.619 1.00 92.25 409 LEU A O 1
ATOM 3360 N N . MET A 1 410 ? -2.376 15.976 -8.491 1.00 93.12 410 MET A N 1
ATOM 3361 C CA . MET A 1 410 ? -2.459 15.178 -9.716 1.00 93.12 410 MET A CA 1
ATOM 3362 C C . MET A 1 410 ? -3.736 15.421 -10.507 1.00 93.12 410 MET A C 1
ATOM 3364 O O . MET A 1 410 ? -3.676 15.534 -11.731 1.00 93.12 410 MET A O 1
ATOM 3368 N N . ARG A 1 411 ? -4.879 15.586 -9.837 1.00 93.19 411 ARG A N 1
ATOM 3369 C CA . ARG A 1 411 ? -6.139 15.928 -10.511 1.00 93.19 411 ARG A CA 1
ATOM 3370 C C . ARG A 1 411 ? -6.040 17.263 -11.254 1.00 93.19 411 ARG A C 1
ATOM 3372 O O . ARG A 1 411 ? -6.480 17.337 -12.398 1.00 93.19 411 ARG A O 1
ATOM 3379 N N . ARG A 1 412 ? -5.393 18.281 -10.670 1.00 92.00 412 ARG A N 1
ATOM 3380 C CA . ARG A 1 412 ? -5.136 19.561 -11.359 1.00 92.00 412 ARG A CA 1
ATOM 3381 C C . ARG A 1 412 ? -4.235 19.393 -12.584 1.00 92.00 412 ARG A C 1
ATOM 3383 O O . ARG A 1 412 ? -4.530 19.968 -13.627 1.00 92.00 412 ARG A O 1
ATOM 3390 N N . ILE A 1 413 ? -3.178 18.584 -12.485 1.00 90.56 413 ILE A N 1
ATOM 3391 C CA . ILE A 1 413 ? -2.288 18.292 -13.623 1.00 90.56 413 ILE A CA 1
ATOM 3392 C C . ILE A 1 413 ? -3.065 17.607 -14.758 1.00 90.56 413 ILE A C 1
ATOM 3394 O O . ILE A 1 413 ? -2.929 17.992 -15.918 1.00 90.56 413 ILE A O 1
ATOM 3398 N N . MET A 1 414 ? -3.925 16.636 -14.435 1.00 91.25 414 MET A N 1
ATOM 3399 C CA . MET A 1 414 ? -4.768 15.945 -15.419 1.00 91.25 414 MET A CA 1
ATOM 3400 C C . MET A 1 414 ? -5.787 16.879 -16.082 1.00 91.25 414 MET A C 1
ATOM 3402 O O . MET A 1 414 ? -5.983 16.799 -17.291 1.00 91.25 414 MET A O 1
ATOM 3406 N N . GLN A 1 415 ? -6.404 17.786 -15.322 1.00 90.50 415 GLN A N 1
ATOM 3407 C CA . GLN A 1 415 ? -7.314 18.798 -15.872 1.00 90.50 415 GLN A CA 1
ATOM 3408 C C . GLN A 1 415 ? -6.588 19.730 -16.850 1.00 90.50 415 GLN A C 1
ATOM 3410 O O . GLN A 1 415 ? -7.056 19.958 -17.961 1.00 90.50 415 GLN A O 1
ATOM 3415 N N . GLN A 1 416 ? -5.399 20.214 -16.483 1.00 89.25 416 GLN A N 1
ATOM 3416 C CA . GLN A 1 416 ? -4.625 21.132 -17.324 1.00 89.25 416 GLN A CA 1
ATOM 3417 C C . GLN A 1 416 ? -4.108 20.474 -18.611 1.00 89.25 416 GLN A C 1
ATOM 3419 O O . GLN A 1 416 ? -4.150 21.090 -19.675 1.00 89.25 416 GLN A O 1
ATOM 3424 N N . ALA A 1 417 ? -3.657 19.219 -18.543 1.00 85.94 417 ALA A N 1
ATOM 3425 C CA . ALA A 1 417 ? -3.127 18.513 -19.710 1.00 85.94 417 ALA A CA 1
ATOM 3426 C C . ALA A 1 417 ? -4.223 17.931 -20.638 1.00 85.94 417 ALA A C 1
ATOM 3428 O O . ALA A 1 417 ? -3.936 17.536 -21.774 1.00 85.94 417 ALA A O 1
ATOM 3429 N N . GLY A 1 418 ? -5.482 17.869 -20.184 1.00 80.12 418 GLY A N 1
ATOM 3430 C CA . GLY A 1 418 ? -6.633 17.362 -20.942 1.00 80.12 418 GLY A CA 1
ATOM 3431 C C . GLY A 1 418 ? -7.056 15.882 -20.786 1.00 80.12 418 GLY A C 1
ATOM 3432 O O . GLY A 1 418 ? -8.068 15.535 -21.397 1.00 80.12 418 GLY A O 1
ATOM 3433 N N . PRO A 1 419 ? -6.388 14.977 -20.034 1.00 78.12 419 PRO A N 1
ATOM 3434 C CA . PRO A 1 419 ? -6.911 13.632 -19.747 1.00 78.12 419 PRO A CA 1
ATOM 3435 C C . PRO A 1 419 ? -7.820 13.562 -18.507 1.00 78.12 419 PRO A C 1
ATOM 3437 O O . PRO A 1 419 ? -7.579 12.764 -17.603 1.00 78.12 419 PRO A O 1
ATOM 3440 N N . GLU A 1 420 ? -8.894 14.348 -18.457 1.00 75.44 420 GLU A N 1
ATOM 3441 C CA . GLU A 1 420 ? -9.806 14.365 -17.295 1.00 75.44 420 GLU A CA 1
ATOM 3442 C C . GLU A 1 420 ? -10.466 13.004 -17.016 1.00 75.44 420 GLU A C 1
ATOM 3444 O O . GLU A 1 420 ? -10.693 12.647 -15.862 1.00 75.44 420 GLU A O 1
ATOM 3449 N N . ASN A 1 421 ? -10.702 12.215 -18.069 1.00 77.94 421 ASN A N 1
ATOM 3450 C CA . ASN A 1 421 ? -11.326 10.889 -17.987 1.00 77.94 421 ASN A CA 1
ATOM 3451 C C . ASN A 1 421 ? -10.319 9.735 -17.825 1.00 77.94 421 ASN A C 1
ATOM 3453 O O . ASN A 1 421 ? -10.717 8.569 -17.803 1.00 77.94 421 ASN A O 1
ATOM 3457 N N . CYS A 1 422 ? -9.017 10.027 -17.768 1.00 90.88 422 CYS A N 1
ATOM 3458 C CA . CYS A 1 422 ? -8.005 9.001 -17.535 1.00 90.88 422 CYS A CA 1
ATOM 3459 C C . CYS A 1 422 ? -8.090 8.516 -16.083 1.00 90.88 422 CYS A C 1
ATOM 3461 O O . CYS A 1 422 ? -8.348 9.301 -15.168 1.00 90.88 422 CYS A O 1
ATOM 3463 N N . LYS A 1 423 ? -7.894 7.215 -15.858 1.00 95.56 423 LYS A N 1
ATOM 3464 C CA . LYS A 1 423 ? -7.927 6.661 -14.500 1.00 95.56 423 LYS A CA 1
ATOM 3465 C C . LYS A 1 423 ? -6.733 7.167 -13.698 1.00 95.56 423 LYS A C 1
ATOM 3467 O O . LYS A 1 423 ? -5.652 7.317 -14.259 1.00 95.56 423 LYS A O 1
ATOM 3472 N N . LEU A 1 424 ? -6.900 7.377 -12.396 1.00 96.12 424 LEU A N 1
ATOM 3473 C CA . LEU A 1 424 ? -5.800 7.775 -11.509 1.00 96.12 424 LEU A CA 1
ATOM 3474 C C . LEU A 1 424 ? -5.472 6.651 -10.526 1.00 96.12 424 LEU A C 1
ATOM 3476 O O . LEU A 1 424 ? -6.316 6.277 -9.711 1.00 96.12 424 LEU A O 1
ATOM 3480 N N . TYR A 1 425 ? -4.261 6.105 -10.615 1.00 97.56 425 TYR A N 1
ATOM 3481 C CA . TYR A 1 425 ? -3.784 4.977 -9.817 1.00 97.56 425 TYR A CA 1
ATOM 3482 C C . TYR A 1 425 ? -2.705 5.427 -8.829 1.00 97.56 425 TYR A C 1
ATOM 3484 O O . TYR A 1 425 ? -1.698 6.014 -9.216 1.00 97.56 425 TYR A O 1
ATOM 3492 N N . ILE A 1 426 ? -2.880 5.085 -7.557 1.00 97.25 426 ILE A N 1
ATOM 3493 C CA . ILE A 1 426 ? -1.797 5.107 -6.576 1.00 97.25 426 ILE A CA 1
ATOM 3494 C C . ILE A 1 426 ? -1.200 3.703 -6.561 1.00 97.25 426 ILE A C 1
ATOM 3496 O O . ILE A 1 426 ? -1.821 2.767 -6.051 1.00 97.25 426 ILE A O 1
ATOM 3500 N N . THR A 1 427 ? -0.031 3.528 -7.176 1.00 96.31 427 THR A N 1
ATOM 3501 C CA . THR A 1 427 ? 0.572 2.198 -7.372 1.00 96.31 427 THR A CA 1
ATOM 3502 C C . THR A 1 427 ? 1.413 1.737 -6.187 1.00 96.31 427 THR A C 1
ATOM 3504 O O . THR A 1 427 ? 1.647 0.533 -6.043 1.00 96.31 427 THR A O 1
ATOM 3507 N N . GLU A 1 428 ? 1.790 2.655 -5.296 1.00 95.31 428 GLU A N 1
ATOM 3508 C CA . GLU A 1 428 ? 2.458 2.370 -4.023 1.00 95.31 428 GLU A CA 1
ATOM 3509 C C . GLU A 1 428 ? 2.020 3.376 -2.964 1.00 95.31 428 GLU A C 1
ATOM 3511 O O . GLU A 1 428 ? 2.069 4.587 -3.194 1.00 95.31 428 GLU A O 1
ATOM 3516 N N . TRP A 1 429 ? 1.593 2.868 -1.809 1.00 95.94 429 TRP A N 1
ATOM 3517 C CA . TRP A 1 429 ? 1.144 3.693 -0.697 1.00 95.94 429 TRP A CA 1
ATOM 3518 C C . TRP A 1 429 ? 1.370 3.025 0.659 1.00 95.94 429 TRP A C 1
ATOM 3520 O O . TRP A 1 429 ? 1.050 1.847 0.841 1.00 95.94 429 TRP A O 1
ATOM 3530 N N . ASN A 1 430 ? 1.899 3.791 1.615 1.00 95.62 430 ASN A N 1
ATOM 3531 C CA . ASN A 1 430 ? 2.011 3.420 3.027 1.00 95.62 430 ASN A CA 1
ATOM 3532 C C . ASN A 1 430 ? 2.213 4.680 3.893 1.00 95.62 430 ASN A C 1
ATOM 3534 O O . ASN A 1 430 ? 2.541 5.750 3.381 1.00 95.62 430 ASN A O 1
ATOM 3538 N N . ASN A 1 431 ? 2.102 4.551 5.218 1.00 93.56 431 ASN A N 1
ATOM 3539 C CA . ASN A 1 431 ? 2.390 5.647 6.156 1.00 93.56 431 ASN A CA 1
ATOM 3540 C C . ASN A 1 431 ? 3.891 5.986 6.273 1.00 93.56 431 ASN A C 1
ATOM 3542 O O . ASN A 1 431 ? 4.242 7.031 6.812 1.00 93.56 431 ASN A O 1
ATOM 3546 N N . THR A 1 432 ? 4.772 5.094 5.817 1.00 92.62 432 THR A N 1
ATOM 3547 C CA . THR A 1 432 ? 6.232 5.239 5.868 1.00 92.62 432 THR A CA 1
ATOM 3548 C C . THR A 1 432 ? 6.884 4.511 4.690 1.00 92.62 432 THR A C 1
ATOM 3550 O O . THR A 1 432 ? 6.391 3.457 4.273 1.00 92.62 432 THR A O 1
ATOM 3553 N N . ILE A 1 433 ? 7.995 5.047 4.170 1.00 90.06 433 ILE A N 1
ATOM 3554 C CA . ILE A 1 433 ? 8.862 4.328 3.214 1.00 90.06 433 ILE A CA 1
ATOM 3555 C C . ILE A 1 433 ? 9.779 3.317 3.918 1.00 90.06 433 ILE A C 1
ATOM 3557 O O . ILE A 1 433 ? 10.341 2.433 3.273 1.00 90.06 433 ILE A O 1
ATOM 3561 N N . SER A 1 434 ? 9.952 3.448 5.238 1.00 91.81 434 SER A N 1
ATOM 3562 C CA . SER A 1 434 ? 10.826 2.593 6.033 1.00 91.81 434 SER A CA 1
ATOM 3563 C C . SER A 1 434 ? 10.328 1.152 6.062 1.00 91.81 434 SER A C 1
ATOM 3565 O O . SER A 1 434 ? 9.154 0.877 6.309 1.00 91.81 434 SER A O 1
ATOM 3567 N N . ASN A 1 435 ? 11.268 0.227 5.877 1.00 91.81 435 ASN A N 1
ATOM 3568 C CA . ASN A 1 435 ? 11.073 -1.207 6.072 1.00 91.81 435 ASN A CA 1
ATOM 3569 C C . ASN A 1 435 ? 11.623 -1.673 7.430 1.00 91.81 435 ASN A C 1
ATOM 3571 O O . ASN A 1 435 ? 11.786 -2.872 7.641 1.00 91.81 435 ASN A O 1
ATOM 3575 N N . ARG A 1 436 ? 11.966 -0.738 8.326 1.00 92.31 436 ARG A N 1
ATOM 3576 C CA . ARG A 1 436 ? 12.426 -0.988 9.703 1.00 92.31 436 ARG A CA 1
ATOM 3577 C C . ARG A 1 436 ? 11.709 -0.078 10.704 1.00 92.31 436 ARG A C 1
ATOM 3579 O O . ARG A 1 436 ? 12.270 0.288 11.731 1.00 92.31 436 ARG A O 1
ATOM 3586 N N . ASN A 1 437 ? 10.476 0.314 10.388 1.00 92.75 437 ASN A N 1
ATOM 3587 C CA . ASN A 1 437 ? 9.642 1.121 11.268 1.00 92.75 437 ASN A CA 1
ATOM 3588 C C . ASN A 1 437 ? 8.526 0.248 11.846 1.00 92.75 437 ASN A C 1
ATOM 3590 O O . ASN A 1 437 ? 7.619 -0.165 11.126 1.00 92.75 437 ASN A O 1
ATOM 3594 N N . TYR A 1 438 ? 8.577 0.002 13.156 1.00 94.44 438 TYR A N 1
ATOM 3595 C CA . TYR A 1 438 ? 7.623 -0.845 13.881 1.00 94.44 438 TYR A CA 1
ATOM 3596 C C . TYR A 1 438 ? 6.178 -0.322 13.876 1.00 94.44 438 TYR A C 1
ATOM 3598 O O . TYR A 1 438 ? 5.254 -1.067 14.198 1.00 94.44 438 TYR A O 1
ATOM 3606 N N . LEU A 1 439 ? 5.930 0.913 13.419 1.00 94.44 439 LEU A N 1
ATOM 3607 C CA . LEU A 1 439 ? 4.575 1.338 13.057 1.00 94.44 439 LEU A CA 1
ATOM 3608 C C . LEU A 1 439 ? 3.950 0.441 11.988 1.00 94.44 439 LEU A C 1
ATOM 3610 O O . LEU A 1 439 ? 2.730 0.318 11.952 1.00 94.44 439 LEU A O 1
ATOM 3614 N N . ASN A 1 440 ? 4.756 -0.209 11.144 1.00 96.12 440 ASN A N 1
ATOM 3615 C CA . ASN A 1 440 ? 4.252 -1.157 10.160 1.00 96.12 440 ASN A CA 1
ATOM 3616 C C . ASN A 1 440 ? 3.612 -2.412 10.775 1.00 96.12 440 ASN A C 1
ATOM 3618 O O . ASN A 1 440 ? 2.794 -3.056 10.109 1.00 96.12 440 ASN A O 1
ATOM 3622 N N . ASP A 1 441 ? 3.958 -2.722 12.025 1.00 96.50 441 ASP A N 1
ATOM 3623 C CA . ASP A 1 441 ? 3.502 -3.892 12.776 1.00 96.50 441 ASP A CA 1
ATOM 3624 C C . ASP A 1 441 ? 2.390 -3.566 13.783 1.00 96.50 441 ASP A C 1
ATOM 3626 O O . ASP A 1 441 ? 1.777 -4.477 14.339 1.00 96.50 441 ASP A O 1
ATOM 3630 N N . SER A 1 442 ? 2.109 -2.280 14.012 1.00 95.88 442 SER A N 1
ATOM 3631 C CA . SER A 1 442 ? 1.232 -1.819 15.088 1.00 95.88 442 SER A CA 1
ATOM 3632 C C . SER A 1 442 ? -0.220 -1.597 14.654 1.00 95.88 442 SER A C 1
ATOM 3634 O O . SER A 1 442 ? -0.549 -1.442 13.471 1.00 95.88 442 SER A O 1
ATOM 3636 N N . CYS A 1 443 ? -1.115 -1.504 15.642 1.00 96.88 443 CYS A N 1
ATOM 3637 C CA . CYS A 1 443 ? -2.516 -1.135 15.427 1.00 96.88 443 CYS A CA 1
ATOM 3638 C C . CYS A 1 443 ? -2.689 0.247 14.783 1.00 96.88 443 CYS A C 1
ATOM 3640 O O . CYS A 1 443 ? -3.659 0.466 14.049 1.00 96.88 443 CYS A O 1
ATOM 3642 N N . PHE A 1 444 ? -1.725 1.159 14.979 1.00 96.19 444 PHE A N 1
ATOM 3643 C CA . PHE A 1 444 ? -1.737 2.464 14.324 1.00 96.19 444 PHE A CA 1
ATOM 3644 C C . PHE A 1 444 ? -1.870 2.313 12.809 1.00 96.19 444 PHE A C 1
ATOM 3646 O O . PHE A 1 444 ? -2.771 2.923 12.239 1.00 96.19 444 PHE A O 1
ATOM 3653 N N . ARG A 1 445 ? -1.066 1.460 12.157 1.00 96.75 445 ARG A N 1
ATOM 3654 C CA . ARG A 1 445 ? -1.135 1.294 10.696 1.00 96.75 445 ARG A CA 1
ATOM 3655 C C . ARG A 1 445 ? -2.477 0.740 10.232 1.00 96.75 445 ARG A C 1
ATOM 3657 O O . ARG A 1 445 ? -2.978 1.180 9.202 1.00 96.75 445 ARG A O 1
ATOM 3664 N N . GLY A 1 446 ? -3.092 -0.154 11.008 1.00 97.44 446 GLY A N 1
ATOM 3665 C CA . GLY A 1 446 ? -4.459 -0.614 10.752 1.00 97.44 446 GLY A CA 1
ATOM 3666 C C . GLY A 1 446 ? -5.465 0.544 10.759 1.00 97.44 446 GLY A C 1
ATOM 3667 O O . GLY A 1 446 ? -6.207 0.731 9.796 1.00 97.44 446 GLY A O 1
ATOM 3668 N N . THR A 1 447 ? -5.438 1.387 11.797 1.00 97.06 447 THR A N 1
ATOM 3669 C CA . THR A 1 447 ? -6.326 2.564 11.867 1.00 97.06 447 THR A CA 1
ATOM 3670 C C . THR A 1 447 ? -6.008 3.647 10.841 1.00 97.06 447 THR A C 1
ATOM 3672 O O . THR A 1 447 ? -6.934 4.262 10.315 1.00 97.06 447 THR A O 1
ATOM 3675 N N . TYR A 1 448 ? -4.729 3.857 10.523 1.00 97.00 448 TYR A N 1
ATOM 3676 C CA . TYR A 1 448 ? -4.276 4.781 9.488 1.00 97.00 448 TYR A CA 1
ATOM 3677 C C . TYR A 1 448 ? -4.844 4.370 8.134 1.00 97.00 448 TYR A C 1
ATOM 3679 O O . TYR A 1 448 ? -5.411 5.195 7.428 1.00 97.00 448 TYR A O 1
ATOM 3687 N N . LEU A 1 449 ? -4.777 3.075 7.816 1.00 97.06 449 LEU A N 1
ATOM 3688 C CA . LEU A 1 449 ? -5.347 2.506 6.602 1.00 97.06 449 LEU A CA 1
ATOM 3689 C C . LEU A 1 449 ? -6.853 2.737 6.522 1.00 97.06 449 LEU A C 1
ATOM 3691 O O . LEU A 1 449 ? -7.312 3.328 5.546 1.00 97.06 449 LEU A O 1
ATOM 3695 N N . CYS A 1 450 ? -7.613 2.375 7.557 1.00 97.50 450 CYS A N 1
ATOM 3696 C CA . CYS A 1 450 ? -9.056 2.625 7.588 1.00 97.50 450 CYS A CA 1
ATOM 3697 C C . CYS A 1 450 ? -9.391 4.114 7.398 1.00 97.50 450 CYS A C 1
ATOM 3699 O O . CYS A 1 450 ? -10.248 4.455 6.581 1.00 97.50 450 CYS A O 1
ATOM 3701 N N . LYS A 1 451 ? -8.678 5.002 8.105 1.00 96.00 451 LYS A N 1
ATOM 3702 C CA . LYS A 1 451 ? -8.880 6.451 8.022 1.00 96.00 451 LYS A CA 1
ATOM 3703 C C . LYS A 1 451 ? -8.573 6.992 6.630 1.00 96.00 451 LYS A C 1
ATOM 3705 O O . LYS A 1 451 ? -9.410 7.679 6.054 1.00 96.00 451 LYS A O 1
ATOM 3710 N N . LYS A 1 452 ? -7.409 6.672 6.069 1.00 94.81 452 LYS A N 1
ATOM 3711 C CA . LYS A 1 452 ? -6.987 7.206 4.770 1.00 94.81 452 LYS A CA 1
ATOM 3712 C C . LYS A 1 452 ? -7.822 6.669 3.626 1.00 94.81 452 LYS A C 1
ATOM 3714 O O . LYS A 1 452 ? -8.223 7.454 2.777 1.00 94.81 452 LYS A O 1
ATOM 3719 N N . VAL A 1 453 ? -8.191 5.389 3.659 1.00 94.44 453 VAL A N 1
ATOM 3720 C CA . VAL A 1 453 ? -9.156 4.837 2.701 1.00 94.44 453 VAL A CA 1
ATOM 3721 C C . VAL A 1 453 ? -10.492 5.579 2.781 1.00 94.44 453 VAL A C 1
ATOM 3723 O O . VAL A 1 453 ? -11.021 5.945 1.737 1.00 94.44 453 VAL A O 1
ATOM 3726 N N . SER A 1 454 ? -10.998 5.877 3.988 1.00 93.88 454 SER A N 1
ATOM 3727 C CA . SER A 1 454 ? -12.250 6.637 4.162 1.00 93.88 454 SER A CA 1
ATOM 3728 C C . SER A 1 454 ? -12.200 8.051 3.568 1.00 93.88 454 SER A C 1
ATOM 3730 O O . SER A 1 454 ? -13.208 8.539 3.067 1.00 93.88 454 SER A O 1
ATOM 3732 N N . GLU A 1 455 ? -11.027 8.691 3.581 1.00 91.75 455 GLU A N 1
ATOM 3733 C CA . GLU A 1 455 ? -10.822 10.050 3.062 1.00 91.75 455 GLU A CA 1
ATOM 3734 C C . GLU A 1 455 ? -10.710 10.075 1.525 1.00 91.75 455 GLU A C 1
ATOM 3736 O O . GLU A 1 455 ? -11.075 11.071 0.901 1.00 91.75 455 GLU A O 1
ATOM 3741 N N . ILE A 1 456 ? -10.239 8.986 0.901 1.00 90.31 456 ILE A N 1
ATOM 3742 C CA . ILE A 1 456 ? -9.940 8.933 -0.543 1.00 90.31 456 ILE A CA 1
ATOM 3743 C C . ILE A 1 456 ? -10.927 8.097 -1.375 1.00 90.31 456 ILE A C 1
ATOM 3745 O O . ILE A 1 456 ? -10.657 7.899 -2.562 1.00 90.31 456 ILE A O 1
ATOM 3749 N N . LEU A 1 457 ? -12.028 7.602 -0.787 1.00 83.94 457 LEU A N 1
ATOM 3750 C CA . LEU A 1 457 ? -12.942 6.599 -1.372 1.00 83.94 457 LEU A CA 1
ATOM 3751 C C . LEU A 1 457 ? -13.238 6.809 -2.867 1.00 83.94 457 LEU A C 1
ATOM 3753 O O . LEU A 1 457 ? -13.061 5.880 -3.650 1.00 83.94 457 LEU A O 1
ATOM 3757 N N . ASP A 1 458 ? -13.578 8.034 -3.270 1.00 83.31 458 ASP A N 1
ATOM 3758 C CA . ASP A 1 458 ? -13.941 8.363 -4.658 1.00 83.31 458 ASP A CA 1
ATOM 3759 C C . ASP A 1 458 ? -12.898 9.233 -5.381 1.00 83.31 458 ASP A C 1
ATOM 3761 O O . ASP A 1 458 ? -13.093 9.674 -6.515 1.00 83.31 458 ASP A O 1
ATOM 3765 N N . SER A 1 459 ? -11.753 9.476 -4.744 1.00 90.19 459 SER A N 1
ATOM 3766 C CA . SER A 1 459 ? -10.736 10.408 -5.239 1.00 90.19 459 SER A CA 1
ATOM 3767 C C . SER A 1 459 ? -9.761 9.762 -6.230 1.00 90.19 459 SER A C 1
ATOM 3769 O O . SER A 1 459 ? -9.117 10.472 -7.009 1.00 90.19 459 SER A O 1
ATOM 3771 N N . VAL A 1 460 ? -9.661 8.427 -6.248 1.00 94.38 460 VAL A N 1
ATOM 3772 C CA . VAL A 1 460 ? -8.766 7.635 -7.117 1.00 94.38 460 VAL A CA 1
ATOM 3773 C C . VAL A 1 460 ? -9.443 6.356 -7.616 1.00 94.38 460 VAL A C 1
ATOM 3775 O O . VAL A 1 460 ? -10.388 5.852 -7.014 1.00 94.38 460 VAL A O 1
ATOM 3778 N N . ASP A 1 461 ? -8.954 5.798 -8.721 1.00 95.69 461 ASP A N 1
ATOM 3779 C CA . ASP A 1 461 ? -9.514 4.579 -9.316 1.00 95.69 461 ASP A CA 1
ATOM 3780 C C . ASP A 1 461 ? -8.910 3.289 -8.760 1.00 95.69 461 ASP A C 1
ATOM 3782 O O . ASP A 1 461 ? -9.517 2.223 -8.900 1.00 95.69 461 ASP A O 1
ATOM 3786 N N . LEU A 1 462 ? -7.718 3.384 -8.169 1.00 96.44 462 LEU A N 1
ATOM 3787 C CA . LEU A 1 462 ? -6.958 2.262 -7.630 1.00 96.44 462 LEU A CA 1
ATOM 3788 C C . LEU A 1 462 ? -5.999 2.762 -6.549 1.00 96.44 462 LEU A C 1
ATOM 3790 O O . LEU A 1 462 ? -5.265 3.724 -6.775 1.00 96.44 462 LEU A O 1
ATOM 3794 N N . LEU A 1 463 ? -5.985 2.076 -5.409 1.00 96.19 463 LEU A N 1
ATOM 3795 C CA . LEU A 1 463 ? -5.004 2.230 -4.340 1.00 96.19 463 LEU A CA 1
ATOM 3796 C C . LEU A 1 463 ? -4.302 0.888 -4.129 1.00 96.19 463 LEU A C 1
ATOM 3798 O O . LEU A 1 463 ? -4.956 -0.107 -3.820 1.00 96.19 463 LEU A O 1
ATOM 3802 N N . CYS A 1 464 ? -2.982 0.863 -4.279 1.00 96.31 464 CYS A N 1
ATOM 3803 C CA . CYS A 1 464 ? -2.169 -0.329 -4.076 1.00 96.31 464 CYS A CA 1
ATOM 3804 C C . CYS A 1 464 ? -1.260 -0.154 -2.856 1.00 96.31 464 CYS A C 1
ATOM 3806 O O . CYS A 1 464 ? -0.394 0.722 -2.814 1.00 96.31 464 CYS A O 1
ATOM 3808 N N . ILE A 1 465 ? -1.456 -1.010 -1.853 1.00 94.75 465 ILE A N 1
ATOM 3809 C CA . ILE A 1 465 ? -0.705 -0.948 -0.597 1.00 94.75 465 ILE A CA 1
ATOM 3810 C C . ILE A 1 465 ? 0.728 -1.433 -0.808 1.00 94.75 465 ILE A C 1
ATOM 3812 O O . ILE A 1 465 ? 0.985 -2.404 -1.528 1.00 94.75 465 ILE A O 1
ATOM 3816 N N . TRP A 1 466 ? 1.656 -0.766 -0.129 1.00 93.12 466 TRP A N 1
ATOM 3817 C CA . TRP A 1 466 ? 3.034 -1.193 0.035 1.00 93.12 466 TRP A CA 1
ATOM 3818 C C . TRP A 1 466 ? 3.230 -1.794 1.445 1.00 93.12 466 TRP A C 1
ATOM 3820 O O . TRP A 1 466 ? 3.256 -1.064 2.433 1.00 93.12 466 TRP A O 1
ATOM 3830 N N . MET A 1 467 ? 3.309 -3.118 1.615 1.00 92.44 467 MET A N 1
ATOM 3831 C CA . MET A 1 467 ? 3.181 -4.165 0.597 1.00 92.44 467 MET A CA 1
ATOM 3832 C C . MET A 1 467 ? 2.672 -5.508 1.154 1.00 92.44 467 MET A C 1
ATOM 3834 O O . MET A 1 467 ? 2.303 -5.603 2.318 1.00 92.44 467 MET A O 1
ATOM 3838 N N . GLY A 1 468 ? 2.624 -6.564 0.332 1.00 96.75 468 GLY A N 1
ATOM 3839 C CA . GLY A 1 468 ? 2.053 -7.859 0.718 1.00 96.75 468 GLY A CA 1
ATOM 3840 C C . GLY A 1 468 ? 2.842 -8.625 1.788 1.00 96.75 468 GLY A C 1
ATOM 3841 O O . GLY A 1 468 ? 2.246 -9.127 2.739 1.00 96.75 468 GLY A O 1
ATOM 3842 N N . SER A 1 469 ? 4.174 -8.696 1.686 1.00 97.44 469 SER A N 1
ATOM 3843 C CA . SER A 1 469 ? 4.991 -9.549 2.562 1.00 97.44 469 SER A CA 1
ATOM 3844 C C . SER A 1 469 ? 6.326 -8.929 2.967 1.00 97.44 469 SER A C 1
ATOM 3846 O O . SER A 1 469 ? 7.036 -8.372 2.133 1.00 97.44 469 SER A O 1
ATOM 3848 N N . ASP A 1 470 ? 6.721 -9.163 4.222 1.00 96.69 470 ASP A N 1
ATOM 3849 C CA . ASP A 1 470 ? 8.046 -8.797 4.736 1.00 96.69 470 ASP A CA 1
ATOM 3850 C C . ASP A 1 470 ? 9.216 -9.495 4.031 1.00 96.69 470 ASP A C 1
ATOM 3852 O O . ASP A 1 470 ? 10.328 -8.963 4.044 1.00 96.69 470 ASP A O 1
ATOM 3856 N N . TRP A 1 471 ? 8.991 -10.640 3.370 1.00 95.50 471 TRP A N 1
ATOM 3857 C CA . TRP A 1 471 ? 10.037 -11.350 2.621 1.00 95.50 471 TRP A CA 1
ATOM 3858 C C . TRP A 1 471 ? 10.675 -10.494 1.531 1.00 95.50 471 TRP A C 1
ATOM 3860 O O . TRP A 1 471 ? 11.842 -10.704 1.206 1.00 95.50 471 TRP A O 1
ATOM 3870 N N . VAL A 1 472 ? 9.950 -9.513 0.990 1.00 93.19 472 VAL A N 1
ATOM 3871 C CA . VAL A 1 472 ? 10.485 -8.654 -0.070 1.00 93.19 472 VAL A CA 1
ATOM 3872 C C . VAL A 1 472 ? 11.620 -7.761 0.431 1.00 93.19 472 VAL A C 1
ATOM 3874 O O . VAL A 1 472 ? 12.559 -7.506 -0.314 1.00 93.19 472 VAL A O 1
ATOM 3877 N N . SER A 1 473 ? 11.572 -7.333 1.693 1.00 90.75 473 SER A N 1
ATOM 3878 C CA . SER A 1 473 ? 12.604 -6.483 2.311 1.00 90.75 473 SER A CA 1
ATOM 3879 C C . SER A 1 473 ? 13.566 -7.270 3.216 1.00 90.75 473 SER A C 1
ATOM 3881 O O . SER A 1 473 ? 14.236 -6.703 4.093 1.00 90.75 473 SER A O 1
ATOM 3883 N N . SER A 1 474 ? 13.607 -8.596 3.034 1.00 90.69 474 SER A N 1
ATOM 3884 C CA . SER A 1 474 ? 14.409 -9.503 3.850 1.00 90.69 474 SER A CA 1
ATOM 3885 C C . SER A 1 474 ? 15.900 -9.257 3.639 1.00 90.69 474 SER A C 1
ATOM 3887 O O . SER A 1 474 ? 16.407 -9.244 2.519 1.00 90.69 474 SER A O 1
ATOM 3889 N N . TYR A 1 475 ? 16.614 -9.106 4.749 1.00 91.88 475 TYR A N 1
ATOM 3890 C CA . TYR A 1 475 ? 18.063 -8.940 4.776 1.00 91.88 475 TYR A CA 1
ATOM 3891 C C . TYR A 1 475 ? 18.661 -9.503 6.072 1.00 91.88 475 TYR A C 1
ATOM 3893 O O . TYR A 1 475 ? 17.928 -10.021 6.919 1.00 91.88 475 TYR A O 1
ATOM 3901 N N . TYR A 1 476 ? 19.983 -9.410 6.238 1.00 90.06 476 TYR A N 1
ATOM 3902 C CA . TYR A 1 476 ? 20.705 -9.975 7.386 1.00 90.06 476 TYR A CA 1
ATOM 3903 C C . TYR A 1 476 ? 20.200 -9.477 8.747 1.00 90.06 476 TYR A C 1
ATOM 3905 O O . TYR A 1 476 ? 20.282 -10.205 9.727 1.00 90.06 476 TYR A O 1
ATOM 3913 N N . ASP A 1 477 ? 19.642 -8.268 8.811 1.00 87.62 477 ASP A N 1
ATOM 3914 C CA . ASP A 1 477 ? 19.122 -7.647 10.034 1.00 87.62 477 ASP A CA 1
ATOM 3915 C C . ASP A 1 477 ? 17.638 -7.949 10.308 1.00 87.62 477 ASP A C 1
ATOM 3917 O O . ASP A 1 477 ? 17.082 -7.477 11.291 1.00 87.62 477 ASP A O 1
ATOM 3921 N N . SER A 1 478 ? 16.978 -8.717 9.439 1.00 88.25 478 SER A N 1
ATOM 3922 C CA . SER A 1 478 ? 15.529 -8.946 9.497 1.00 88.25 478 SER A CA 1
ATOM 3923 C C . SER A 1 478 ? 15.128 -10.235 10.221 1.00 88.25 478 SER A C 1
ATOM 3925 O O . SER A 1 478 ? 13.997 -10.674 10.057 1.00 88.25 478 SER A O 1
ATOM 3927 N N . TYR A 1 479 ? 16.034 -10.899 10.942 1.00 85.06 479 TYR A N 1
ATOM 3928 C CA . TYR A 1 479 ? 15.872 -12.282 11.424 1.00 85.06 479 TYR A CA 1
ATOM 3929 C C . TYR A 1 479 ? 14.752 -12.502 12.455 1.00 85.06 479 TYR A C 1
ATOM 3931 O O . TYR A 1 479 ? 14.262 -13.622 12.535 1.00 85.06 479 TYR A O 1
ATOM 3939 N N . GLY A 1 480 ? 14.328 -11.470 13.190 1.00 86.06 480 GLY A N 1
ATOM 3940 C CA . GLY A 1 480 ? 13.208 -11.567 14.130 1.00 86.06 480 GLY A CA 1
ATOM 3941 C C . GLY A 1 480 ? 11.844 -11.749 13.449 1.00 86.06 480 GLY A C 1
ATOM 3942 O O . GLY A 1 480 ? 11.671 -11.422 12.269 1.00 86.06 480 GLY A O 1
ATOM 3943 N N . ILE A 1 481 ? 10.864 -12.229 14.223 1.00 91.12 481 ILE A N 1
ATOM 3944 C CA . ILE A 1 481 ? 9.476 -12.445 13.770 1.00 91.12 481 ILE A CA 1
ATOM 3945 C C . ILE A 1 481 ? 8.756 -11.143 13.384 1.00 91.12 481 ILE A C 1
ATOM 3947 O O . ILE A 1 481 ? 7.829 -11.147 12.574 1.00 91.12 481 ILE A O 1
ATOM 3951 N N . VAL A 1 482 ? 9.206 -10.027 13.958 1.00 92.75 482 VAL A N 1
ATOM 3952 C CA . VAL A 1 482 ? 8.740 -8.659 13.741 1.00 92.75 482 VAL A CA 1
ATOM 3953 C C . VAL A 1 482 ? 9.984 -7.794 13.562 1.00 92.75 482 VAL A C 1
ATOM 3955 O O . VAL A 1 482 ? 10.971 -7.961 14.275 1.00 92.75 482 VAL A O 1
ATOM 3958 N N . ASN A 1 483 ? 9.974 -6.898 12.577 1.00 92.25 483 ASN A N 1
ATOM 3959 C CA . ASN A 1 483 ? 11.169 -6.132 12.206 1.00 92.25 483 ASN A CA 1
ATOM 3960 C C . ASN A 1 483 ? 10.867 -4.746 11.609 1.00 92.25 483 ASN A C 1
ATOM 3962 O O . ASN A 1 483 ? 11.766 -4.122 11.043 1.00 92.25 483 ASN A O 1
ATOM 3966 N N . GLY A 1 484 ? 9.622 -4.266 11.681 1.00 93.25 484 GLY A N 1
ATOM 3967 C CA . GLY A 1 484 ? 9.218 -3.013 11.049 1.00 93.25 484 GLY A CA 1
ATOM 3968 C C . GLY A 1 484 ? 9.020 -3.102 9.535 1.00 93.25 484 GLY A C 1
ATOM 3969 O O . GLY A 1 484 ? 8.951 -2.062 8.875 1.00 93.25 484 GLY A O 1
ATOM 3970 N N . GLY A 1 485 ? 8.954 -4.310 8.970 1.00 94.50 485 GLY A N 1
ATOM 3971 C CA . GLY A 1 485 ? 8.720 -4.554 7.551 1.00 94.50 485 GLY A CA 1
ATOM 3972 C C . GLY A 1 485 ? 7.323 -4.125 7.098 1.00 94.50 485 GLY A C 1
ATOM 3973 O O . GLY A 1 485 ? 6.345 -4.197 7.840 1.00 94.50 485 GLY A O 1
ATOM 3974 N N . SER A 1 486 ? 7.214 -3.673 5.851 1.00 95.31 486 SER A N 1
ATOM 3975 C CA . SER A 1 486 ? 5.980 -3.112 5.288 1.00 95.31 486 SER A CA 1
ATOM 3976 C C . SER A 1 486 ? 4.943 -4.165 4.860 1.00 95.31 486 SER A C 1
ATOM 3978 O O . SER A 1 486 ? 3.884 -3.802 4.351 1.00 95.31 486 SER A O 1
ATOM 3980 N N . GLY A 1 487 ? 5.179 -5.460 5.076 1.00 97.19 487 GLY A N 1
ATOM 3981 C CA . GLY A 1 487 ? 4.244 -6.530 4.731 1.00 97.19 487 GLY A CA 1
ATOM 3982 C C . GLY A 1 487 ? 2.894 -6.424 5.449 1.00 97.19 487 GLY A C 1
ATOM 3983 O O . GLY A 1 487 ? 2.798 -5.868 6.543 1.00 97.19 487 GLY A O 1
ATOM 3984 N N . LEU A 1 488 ? 1.843 -6.996 4.856 1.00 97.94 488 LEU A N 1
ATOM 3985 C CA . LEU A 1 488 ? 0.603 -7.351 5.563 1.00 97.94 488 LEU A CA 1
ATOM 3986 C C . LEU A 1 488 ? 0.801 -8.618 6.412 1.00 97.94 488 LEU A C 1
ATOM 3988 O O . LEU A 1 488 ? 0.095 -8.828 7.400 1.00 97.94 488 LEU A O 1
ATOM 3992 N N . LEU A 1 489 ? 1.777 -9.439 6.020 1.00 97.94 489 LEU A N 1
ATOM 3993 C CA . LEU A 1 489 ? 2.237 -10.628 6.727 1.00 97.94 489 LEU A CA 1
ATOM 3994 C C . LEU A 1 489 ? 3.698 -10.461 7.146 1.00 97.94 489 LEU A C 1
ATOM 3996 O O . LEU A 1 489 ? 4.514 -9.952 6.364 1.00 97.94 489 LEU A O 1
ATOM 4000 N N . THR A 1 490 ? 4.026 -10.955 8.341 1.00 97.19 490 THR A N 1
ATOM 4001 C CA . THR A 1 490 ? 5.420 -11.189 8.743 1.00 97.19 490 THR A CA 1
ATOM 4002 C C . THR A 1 490 ? 6.067 -12.261 7.861 1.00 97.19 490 THR A C 1
ATOM 4004 O O . THR A 1 490 ? 5.392 -12.912 7.059 1.00 97.19 490 THR A O 1
ATOM 4007 N N . LYS A 1 491 ? 7.381 -12.483 7.990 1.00 95.25 491 LYS A N 1
ATOM 4008 C CA . LYS A 1 491 ? 8.055 -13.580 7.267 1.00 95.25 491 LYS A CA 1
ATOM 4009 C C . LYS A 1 491 ? 7.499 -14.956 7.638 1.00 95.25 491 LYS A C 1
ATOM 4011 O O . LYS A 1 491 ? 7.401 -15.817 6.770 1.00 95.25 491 LYS A O 1
ATOM 4016 N N . ASP A 1 492 ? 7.065 -15.117 8.880 1.00 94.31 492 ASP A N 1
ATOM 4017 C CA . ASP A 1 492 ? 6.460 -16.346 9.390 1.00 94.31 492 ASP A CA 1
ATOM 4018 C C . ASP A 1 492 ? 4.941 -16.413 9.164 1.00 94.31 492 ASP A C 1
ATOM 4020 O O . ASP A 1 492 ? 4.257 -17.238 9.761 1.00 94.31 492 ASP A O 1
ATOM 4024 N N . GLY A 1 493 ? 4.371 -15.543 8.324 1.00 95.44 493 GLY A N 1
ATOM 4025 C CA . GLY A 1 493 ? 2.953 -15.595 7.960 1.00 95.44 493 GLY A CA 1
ATOM 4026 C C . GLY A 1 493 ? 1.992 -15.113 9.051 1.00 95.44 493 GLY A C 1
ATOM 4027 O O . GLY A 1 493 ? 0.782 -15.320 8.935 1.00 95.44 493 GLY A O 1
ATOM 4028 N N . ILE A 1 494 ? 2.489 -14.452 10.102 1.00 97.06 494 ILE A N 1
ATOM 4029 C CA . ILE A 1 494 ? 1.626 -13.826 11.107 1.00 97.06 494 ILE A CA 1
ATOM 4030 C C . ILE A 1 494 ? 0.954 -12.605 10.474 1.00 97.06 494 ILE A C 1
ATOM 4032 O O . ILE A 1 494 ? 1.600 -11.758 9.853 1.00 97.06 494 ILE A O 1
ATOM 4036 N N . ARG A 1 495 ? -0.367 -12.518 10.632 1.00 98.06 495 ARG A N 1
ATOM 4037 C CA . ARG A 1 495 ? -1.186 -11.414 10.124 1.00 98.06 495 ARG A CA 1
ATOM 4038 C C . ARG A 1 495 ? -0.976 -10.176 10.989 1.00 98.06 495 ARG A C 1
ATOM 4040 O O . ARG A 1 495 ? -1.229 -10.214 12.190 1.00 98.06 495 ARG A O 1
ATOM 4047 N N . LYS A 1 496 ? -0.552 -9.075 10.370 1.00 98.25 496 LYS A N 1
ATOM 4048 C CA . LYS A 1 496 ? -0.398 -7.783 11.052 1.00 98.25 496 LYS A CA 1
ATOM 4049 C C . LYS A 1 496 ? -1.746 -7.054 11.152 1.00 98.25 496 LYS A C 1
ATOM 4051 O O . LYS A 1 496 ? -2.628 -7.318 10.333 1.00 98.25 496 LYS A O 1
ATOM 4056 N N . PRO A 1 497 ? -1.920 -6.062 12.043 1.00 98.38 497 PRO A N 1
ATOM 4057 C CA . PRO A 1 497 ? -3.153 -5.267 12.114 1.00 98.38 497 PRO A CA 1
ATOM 4058 C C . PRO A 1 497 ? -3.619 -4.692 10.763 1.00 98.38 497 PRO A C 1
ATOM 4060 O O . PRO A 1 497 ? -4.813 -4.694 10.463 1.00 98.38 497 PRO A O 1
ATOM 4063 N N . ALA A 1 498 ? -2.690 -4.282 9.893 1.00 98.00 498 ALA A N 1
ATOM 4064 C CA . ALA A 1 498 ? -3.002 -3.805 8.542 1.00 98.00 498 ALA A CA 1
ATOM 4065 C C . ALA A 1 498 ? -3.717 -4.854 7.658 1.00 98.00 498 ALA A C 1
ATOM 4067 O O . ALA A 1 498 ? -4.570 -4.493 6.846 1.00 98.00 498 ALA A O 1
ATOM 4068 N N . PHE A 1 499 ? -3.429 -6.151 7.839 1.00 98.56 499 PHE A N 1
ATOM 4069 C CA . PHE A 1 499 ? -4.144 -7.241 7.162 1.00 98.56 499 PHE A CA 1
ATOM 4070 C C . PHE A 1 499 ? -5.626 -7.245 7.556 1.00 98.56 499 PHE A C 1
ATOM 4072 O O . PHE A 1 499 ? -6.502 -7.330 6.695 1.00 98.56 499 PHE A O 1
ATOM 4079 N N . TYR A 1 500 ? -5.924 -7.109 8.850 1.00 98.62 500 TYR A N 1
ATOM 4080 C CA . TYR A 1 500 ? -7.304 -7.098 9.337 1.00 98.62 500 TYR A CA 1
ATOM 4081 C C . TYR A 1 500 ? -8.049 -5.825 8.953 1.00 98.62 500 TYR A C 1
ATOM 4083 O O . TYR A 1 500 ? -9.232 -5.902 8.629 1.00 98.62 500 TYR A O 1
ATOM 4091 N N . ALA A 1 501 ? -7.369 -4.677 8.905 1.00 98.38 501 ALA A N 1
ATOM 4092 C CA . ALA A 1 501 ? -7.946 -3.442 8.377 1.00 98.38 501 ALA A CA 1
ATOM 4093 C C . ALA A 1 501 ? -8.426 -3.631 6.926 1.00 98.38 501 ALA A C 1
ATOM 4095 O O . ALA A 1 501 ? -9.581 -3.337 6.611 1.00 98.38 501 ALA A O 1
ATOM 4096 N N . MET A 1 502 ? -7.592 -4.235 6.070 1.00 97.88 502 MET A N 1
ATOM 4097 C CA . MET A 1 502 ? -7.979 -4.614 4.705 1.00 97.88 502 MET A CA 1
ATOM 4098 C C . MET A 1 502 ? -9.141 -5.607 4.677 1.00 97.88 502 MET A C 1
ATOM 4100 O O . MET A 1 502 ? -10.115 -5.416 3.946 1.00 97.88 502 MET A O 1
ATOM 4104 N N . GLN A 1 503 ? -9.091 -6.642 5.518 1.00 98.06 503 GLN A N 1
ATOM 4105 C CA . GLN A 1 503 ? -10.166 -7.626 5.615 1.00 98.06 503 GLN A CA 1
ATOM 4106 C C . GLN A 1 503 ? -11.503 -6.987 6.032 1.00 98.06 503 GLN A C 1
ATOM 4108 O O . GLN A 1 503 ? -12.568 -7.412 5.574 1.00 98.06 503 GLN A O 1
ATOM 4113 N N . PHE A 1 504 ? -11.478 -5.983 6.910 1.00 98.44 504 PHE A N 1
ATOM 4114 C CA . PHE A 1 504 ? -12.678 -5.291 7.377 1.00 98.44 504 PHE A CA 1
ATOM 4115 C C . PHE A 1 504 ? -13.235 -4.341 6.320 1.00 98.44 504 PHE A C 1
ATOM 4117 O O . PHE A 1 504 ? -14.443 -4.350 6.087 1.00 98.44 504 PHE A O 1
ATOM 4124 N N . LEU A 1 505 ? -12.373 -3.593 5.627 1.00 97.50 505 LEU A N 1
ATOM 4125 C CA . LEU A 1 505 ? -12.769 -2.761 4.490 1.00 97.50 505 LEU A CA 1
ATOM 4126 C C . LEU A 1 505 ? -13.413 -3.592 3.373 1.00 97.50 505 LEU A C 1
ATOM 4128 O O . LEU A 1 505 ? -14.436 -3.205 2.811 1.00 97.50 505 LEU A O 1
ATOM 4132 N N . ASN A 1 506 ? -12.875 -4.778 3.085 1.00 96.19 506 ASN A N 1
ATOM 4133 C CA . ASN A 1 506 ? -13.427 -5.668 2.059 1.00 96.19 506 ASN A CA 1
ATOM 4134 C C . ASN A 1 506 ? -14.824 -6.190 2.413 1.00 96.19 506 ASN A C 1
ATOM 4136 O O . ASN A 1 506 ? -15.637 -6.430 1.518 1.00 96.19 506 ASN A O 1
ATOM 4140 N N . GLN A 1 507 ? -15.118 -6.309 3.709 1.00 96.12 507 GLN A N 1
ATOM 4141 C CA . GLN A 1 507 ? -16.412 -6.735 4.236 1.00 96.12 507 GLN A CA 1
ATOM 4142 C C . GLN A 1 507 ? -17.477 -5.628 4.281 1.00 96.12 507 GLN A C 1
ATOM 4144 O O . GLN A 1 507 ? -18.619 -5.929 4.640 1.00 96.12 507 GLN A O 1
ATOM 4149 N N . LEU A 1 508 ? -17.140 -4.377 3.949 1.00 96.00 508 LEU A N 1
ATOM 4150 C CA . LEU A 1 508 ? -18.132 -3.317 3.758 1.00 96.00 508 LEU A CA 1
ATOM 4151 C C . LEU A 1 508 ? -19.123 -3.689 2.638 1.00 96.00 508 LEU A C 1
ATOM 4153 O O . LEU A 1 508 ? -18.802 -4.479 1.748 1.00 96.00 508 LEU A O 1
ATOM 4157 N N . GLY A 1 509 ? -20.336 -3.145 2.696 1.00 94.06 509 GLY A N 1
ATOM 4158 C CA . GLY A 1 509 ? -21.362 -3.312 1.666 1.00 94.06 509 GLY A CA 1
ATOM 4159 C C . GLY A 1 509 ? -21.038 -2.573 0.363 1.00 94.06 509 GLY A C 1
ATOM 4160 O O . GLY A 1 509 ? -20.016 -1.896 0.257 1.00 94.06 509 GLY A O 1
ATOM 4161 N N . ASP A 1 510 ? -21.922 -2.711 -0.623 1.00 92.81 510 ASP A N 1
ATOM 4162 C CA . ASP A 1 510 ? -21.782 -2.070 -1.942 1.00 92.81 510 ASP A CA 1
ATOM 4163 C C . ASP A 1 510 ? -22.429 -0.676 -1.990 1.00 92.81 510 ASP A C 1
ATOM 4165 O O . ASP A 1 510 ? -22.269 0.056 -2.964 1.00 92.81 510 ASP A O 1
ATOM 4169 N N . GLU A 1 511 ? -23.180 -0.313 -0.950 1.00 95.12 511 GLU A N 1
ATOM 4170 C CA . GLU A 1 511 ? -23.868 0.967 -0.822 1.00 95.12 511 GLU A CA 1
ATOM 4171 C C . GLU A 1 511 ? -23.292 1.728 0.374 1.00 95.12 511 GLU A C 1
ATOM 4173 O O . GLU A 1 511 ? -23.394 1.267 1.513 1.00 95.12 511 GLU A O 1
ATOM 4178 N N . LEU A 1 512 ? -22.668 2.881 0.134 1.00 95.69 512 LEU A N 1
ATOM 4179 C CA . LEU A 1 512 ? -22.218 3.791 1.180 1.00 95.69 512 LEU A CA 1
ATOM 4180 C C . LEU A 1 512 ? -23.410 4.591 1.702 1.00 95.69 512 LEU A C 1
ATOM 4182 O O . LEU A 1 512 ? -24.108 5.256 0.941 1.00 95.69 512 LEU A O 1
ATOM 4186 N N . VAL A 1 513 ? -23.634 4.500 3.010 1.00 96.44 513 VAL A N 1
ATOM 4187 C CA . VAL A 1 513 ? -24.675 5.237 3.736 1.00 96.44 513 VAL A CA 1
ATOM 4188 C C . VAL A 1 513 ? -24.087 6.544 4.265 1.00 96.44 513 VAL A C 1
ATOM 4190 O O . VAL A 1 513 ? -24.630 7.618 4.045 1.00 96.44 513 VAL A O 1
ATOM 4193 N N . ALA A 1 514 ? -22.945 6.461 4.951 1.00 95.06 514 ALA A N 1
ATOM 4194 C CA . ALA A 1 514 ? -22.250 7.623 5.492 1.00 95.06 514 ALA A CA 1
ATOM 4195 C C . ALA A 1 514 ? -20.774 7.309 5.745 1.00 95.06 514 ALA A C 1
ATOM 4197 O O . ALA A 1 514 ? -20.427 6.188 6.113 1.00 95.06 514 ALA A O 1
ATOM 4198 N N . ALA A 1 515 ? -19.911 8.310 5.623 1.00 94.19 515 ALA A N 1
ATOM 4199 C CA . ALA A 1 515 ? -18.527 8.256 6.076 1.00 94.19 515 ALA A CA 1
ATOM 4200 C C . ALA A 1 515 ? -18.225 9.517 6.890 1.00 94.19 515 ALA A C 1
ATOM 4202 O O . ALA A 1 515 ? -18.712 10.602 6.575 1.00 94.19 515 ALA A O 1
ATOM 4203 N N . GLY A 1 516 ? -17.442 9.375 7.952 1.00 91.94 516 GLY A N 1
ATOM 4204 C CA . GLY A 1 516 ? -17.051 10.482 8.815 1.00 91.94 516 GLY A CA 1
ATOM 4205 C C . GLY A 1 516 ? -15.681 10.255 9.439 1.00 91.94 516 GLY A C 1
ATOM 4206 O O . GLY A 1 516 ? -14.986 9.297 9.120 1.00 91.94 516 GLY A O 1
ATOM 4207 N N . GLU A 1 517 ? -15.304 11.127 10.376 1.00 89.62 517 GLU A N 1
ATOM 4208 C CA . GLU A 1 517 ? -13.950 11.176 10.955 1.00 89.62 517 GLU A CA 1
ATOM 4209 C C . GLU A 1 517 ? -13.446 9.832 11.520 1.00 89.62 517 GLU A C 1
ATOM 4211 O O . GLU A 1 517 ? -12.243 9.560 11.498 1.00 89.62 517 GLU A O 1
ATOM 4216 N N . HIS A 1 518 ? -14.363 9.004 12.030 1.00 94.44 518 HIS A N 1
ATOM 4217 C CA . HIS A 1 518 ? -14.062 7.764 12.752 1.00 94.44 518 HIS A CA 1
ATOM 4218 C C . HIS A 1 518 ? -14.872 6.558 12.264 1.00 94.44 518 HIS A C 1
ATOM 4220 O O . HIS A 1 518 ? -14.918 5.543 12.963 1.00 94.44 518 HIS A O 1
ATOM 4226 N N . TYR A 1 519 ? -15.588 6.668 11.139 1.00 96.25 519 TYR A N 1
ATOM 4227 C CA . TYR A 1 519 ? -16.483 5.598 10.706 1.00 96.25 519 TYR A CA 1
ATOM 4228 C C . TYR A 1 519 ? -16.780 5.583 9.202 1.00 96.25 519 TYR A C 1
ATOM 4230 O O . TYR A 1 519 ? -16.799 6.620 8.545 1.00 96.25 519 TYR A O 1
ATOM 4238 N N . ILE A 1 520 ? -17.108 4.394 8.695 1.00 97.25 520 ILE A N 1
ATOM 4239 C CA . ILE A 1 520 ? -17.762 4.157 7.404 1.00 97.25 520 ILE A CA 1
ATOM 4240 C C . ILE A 1 520 ? -18.981 3.264 7.664 1.00 97.25 520 ILE A C 1
ATOM 4242 O O . ILE A 1 520 ? -18.837 2.166 8.202 1.00 97.25 520 ILE A O 1
ATOM 4246 N N . VAL A 1 521 ? -20.174 3.712 7.279 1.00 97.44 521 VAL A N 1
ATOM 4247 C CA . VAL A 1 521 ? -21.424 2.944 7.315 1.00 97.44 521 VAL A CA 1
ATOM 4248 C C . VAL A 1 521 ? -21.807 2.562 5.902 1.00 97.44 521 VAL A C 1
ATOM 4250 O O . VAL A 1 521 ? -21.980 3.419 5.043 1.00 97.44 521 VAL A O 1
ATOM 4253 N N . THR A 1 522 ? -22.004 1.274 5.676 1.00 97.19 522 THR A N 1
ATOM 4254 C CA . THR A 1 522 ? -22.474 0.738 4.401 1.00 97.19 522 THR A CA 1
ATOM 4255 C C . THR A 1 522 ? -23.662 -0.184 4.606 1.00 97.19 522 THR A C 1
ATOM 4257 O O . THR A 1 522 ? -23.883 -0.715 5.699 1.00 97.19 522 THR A O 1
ATOM 4260 N N . LYS A 1 523 ? -24.413 -0.393 3.534 1.00 95.00 523 LYS A N 1
ATOM 4261 C CA . LYS A 1 523 ? -25.550 -1.297 3.458 1.00 95.00 523 LYS A CA 1
ATOM 4262 C C . LYS A 1 523 ? -25.277 -2.353 2.390 1.00 95.00 523 LYS A C 1
ATOM 4264 O O . LYS A 1 523 ? -24.638 -2.094 1.369 1.00 95.00 523 LYS A O 1
ATOM 4269 N N . SER A 1 524 ? -25.685 -3.584 2.665 1.00 91.62 524 SER A N 1
ATOM 4270 C CA . SER A 1 524 ? -25.666 -4.666 1.687 1.00 91.62 524 SER A CA 1
ATOM 4271 C C . SER A 1 524 ? -26.975 -4.688 0.904 1.00 91.62 524 SER A C 1
ATOM 4273 O O . SER A 1 524 ? -28.023 -4.282 1.408 1.00 91.62 524 SER A O 1
ATOM 4275 N N . ARG A 1 525 ? -26.946 -5.281 -0.293 1.00 82.88 525 ARG A N 1
ATOM 4276 C CA . ARG A 1 525 ? -28.147 -5.492 -1.122 1.00 82.88 525 ARG A CA 1
ATOM 4277 C C . ARG A 1 525 ? -29.245 -6.305 -0.421 1.00 82.88 525 ARG A C 1
ATOM 4279 O O . ARG A 1 525 ? -30.401 -6.237 -0.817 1.00 82.88 525 ARG A O 1
ATOM 4286 N N . PHE A 1 526 ? -28.890 -7.068 0.615 1.00 82.25 526 PHE A N 1
ATOM 4287 C CA . PHE A 1 526 ? -29.811 -7.884 1.413 1.00 82.25 526 PHE A CA 1
ATOM 4288 C C . PHE A 1 526 ? -30.318 -7.166 2.677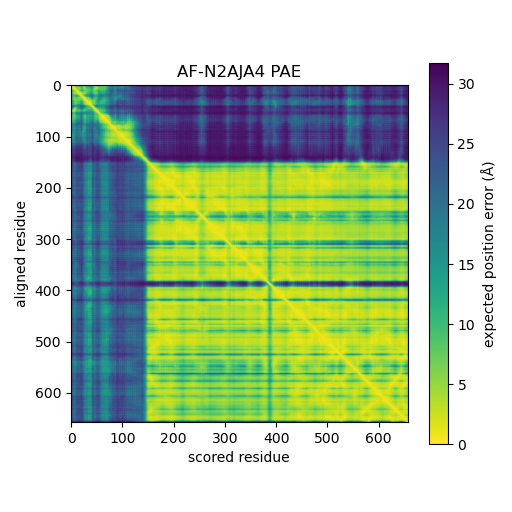 1.00 82.25 526 PHE A C 1
ATOM 4290 O O . PHE A 1 526 ? -30.957 -7.784 3.523 1.00 82.25 526 PHE A O 1
ATOM 4297 N N . GLY A 1 527 ? -30.026 -5.870 2.834 1.00 84.94 527 GLY A N 1
ATOM 4298 C CA . GLY A 1 527 ? -30.547 -5.036 3.920 1.00 84.94 527 GLY A CA 1
ATOM 4299 C C . GLY A 1 527 ? -29.767 -5.097 5.237 1.00 84.94 527 GLY A C 1
ATOM 4300 O O . GLY A 1 527 ? -30.194 -4.479 6.210 1.00 84.94 527 GLY A O 1
ATOM 4301 N N . SER A 1 528 ? -28.628 -5.800 5.293 1.00 93.56 528 SER A N 1
ATOM 4302 C CA . SER A 1 528 ? -27.726 -5.750 6.455 1.00 93.56 528 SER A CA 1
ATOM 4303 C C . SER A 1 528 ? -26.796 -4.539 6.396 1.00 93.56 528 SER A C 1
ATOM 4305 O O . SER A 1 528 ? -26.374 -4.124 5.318 1.00 93.56 528 SER A O 1
ATOM 4307 N N . TYR A 1 529 ? -26.430 -3.998 7.555 1.00 96.81 529 TYR A N 1
ATOM 4308 C CA . TYR A 1 529 ? -25.517 -2.865 7.675 1.00 96.81 529 TYR A CA 1
ATOM 4309 C C . TYR A 1 529 ? -24.132 -3.321 8.129 1.00 96.81 529 TYR A C 1
ATOM 4311 O O . TYR A 1 529 ? -23.978 -4.256 8.923 1.00 96.81 529 TYR A O 1
ATOM 4319 N N . ARG A 1 530 ? -23.106 -2.634 7.636 1.00 97.69 530 ARG A N 1
ATOM 4320 C CA . ARG A 1 530 ? -21.711 -2.802 8.040 1.00 97.69 530 ARG A CA 1
ATOM 4321 C C . ARG A 1 530 ? -21.170 -1.449 8.466 1.00 97.69 530 ARG A C 1
ATOM 4323 O O . ARG A 1 530 ? -21.167 -0.519 7.666 1.00 97.69 530 ARG A O 1
ATOM 4330 N N . ILE A 1 531 ? -20.714 -1.353 9.708 1.00 98.00 531 ILE A N 1
ATOM 4331 C CA . ILE A 1 531 ? -20.108 -0.138 10.252 1.00 98.00 531 ILE A CA 1
ATOM 4332 C C . ILE A 1 531 ? -18.662 -0.458 10.589 1.00 98.00 531 ILE A C 1
ATOM 4334 O O . ILE A 1 531 ? -18.405 -1.254 11.488 1.00 98.00 531 ILE A O 1
ATOM 4338 N N . LEU A 1 532 ? -17.722 0.139 9.869 1.00 98.31 532 LEU A N 1
ATOM 4339 C CA . LEU A 1 532 ? -16.313 0.109 10.234 1.00 98.31 532 LEU A CA 1
ATOM 4340 C C . LEU A 1 532 ? -16.006 1.368 11.034 1.00 98.31 532 LEU A C 1
ATOM 4342 O O . LEU A 1 532 ? -16.055 2.458 10.478 1.00 98.31 532 LEU A O 1
ATOM 4346 N N . CYS A 1 533 ? -15.693 1.220 12.315 1.00 97.94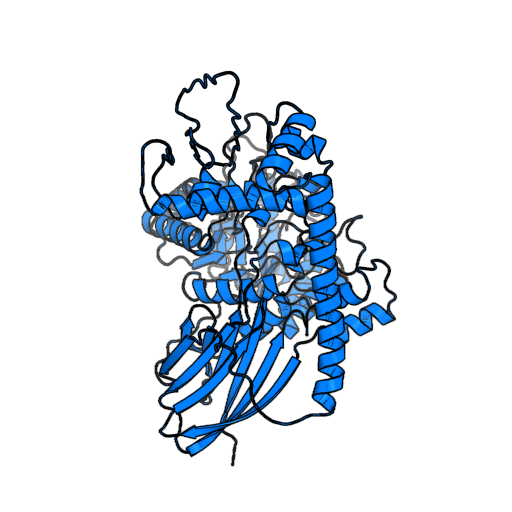 533 CYS A N 1
ATOM 4347 C CA . CYS A 1 533 ? -15.226 2.304 13.172 1.00 97.94 533 CYS A CA 1
ATOM 4348 C C . CYS A 1 533 ? -13.714 2.210 13.379 1.00 97.94 533 CYS A C 1
ATOM 4350 O O . CYS A 1 533 ? -13.161 1.112 13.420 1.00 97.94 533 CYS A O 1
ATOM 4352 N N . PHE A 1 534 ? -13.046 3.350 13.522 1.00 97.06 534 PHE A N 1
ATOM 4353 C CA . PHE A 1 534 ? -11.605 3.419 13.760 1.00 97.06 534 PHE A CA 1
ATOM 4354 C C . PHE A 1 534 ? -11.235 4.680 14.539 1.00 97.06 534 PHE A C 1
ATOM 4356 O O . PHE A 1 534 ? -11.722 5.773 14.245 1.00 97.06 534 PHE A O 1
ATOM 4363 N N . TYR A 1 535 ? -10.313 4.546 15.493 1.00 95.31 535 TYR A N 1
ATOM 4364 C CA . TYR A 1 535 ? -9.774 5.670 16.253 1.00 95.31 535 TYR A CA 1
ATOM 4365 C C . TYR A 1 535 ? -8.283 5.886 15.963 1.00 95.31 535 TYR A C 1
ATOM 4367 O O . TYR A 1 535 ? -7.395 5.526 16.735 1.00 95.31 535 TYR A O 1
ATOM 4375 N N . CYS A 1 536 ? -8.003 6.495 14.809 1.00 92.81 536 CYS A N 1
ATOM 4376 C CA . CYS A 1 536 ? -6.647 6.854 14.404 1.00 92.81 536 CYS A CA 1
ATOM 4377 C C . CYS A 1 536 ? -6.216 8.173 15.062 1.00 92.81 536 CYS A C 1
ATOM 4379 O O . CYS A 1 536 ? -6.664 9.247 14.654 1.00 92.81 536 CYS A O 1
ATOM 4381 N N . GLN A 1 537 ? -5.314 8.113 16.040 1.00 89.38 537 GLN A N 1
ATOM 4382 C CA . GLN A 1 537 ? -4.659 9.311 16.570 1.00 89.38 537 GLN A CA 1
ATOM 4383 C C . GLN A 1 537 ? -3.490 9.733 15.679 1.00 89.38 537 GLN A C 1
ATOM 4385 O O . GLN A 1 537 ? -2.765 8.893 15.150 1.00 89.38 537 GLN A O 1
ATOM 4390 N N . TRP A 1 538 ? -3.315 11.041 15.497 1.00 86.25 538 TRP A N 1
ATOM 4391 C CA . TRP A 1 538 ? -2.165 11.562 14.764 1.00 86.25 538 TRP A CA 1
ATOM 4392 C C . TRP A 1 538 ? -0.921 11.595 15.646 1.00 86.25 538 TRP A C 1
ATOM 4394 O O . TRP A 1 538 ? -1.025 11.680 16.869 1.00 86.25 538 TRP A O 1
ATOM 4404 N N . TYR A 1 539 ? 0.244 11.572 15.009 1.00 84.50 539 TYR A N 1
ATOM 4405 C CA . TYR A 1 539 ? 1.533 11.649 15.678 1.00 84.50 539 TYR A CA 1
ATOM 4406 C C . TYR A 1 539 ? 1.661 12.887 16.576 1.00 84.50 539 TYR A C 1
ATOM 4408 O O . TYR A 1 539 ? 1.202 13.983 16.236 1.00 84.50 539 TYR A O 1
ATOM 4416 N N . HIS A 1 540 ? 2.352 12.708 17.697 1.00 82.44 540 HIS A N 1
ATOM 4417 C CA . HIS A 1 540 ? 2.942 13.788 18.473 1.00 82.44 540 HIS A CA 1
ATOM 4418 C C . HIS A 1 540 ? 4.167 14.355 17.738 1.00 82.44 540 HIS A C 1
ATOM 4420 O O . HIS A 1 540 ? 4.828 13.647 16.975 1.00 82.44 540 HIS A O 1
ATOM 4426 N N . ILE A 1 541 ? 4.526 15.615 18.002 1.00 68.38 541 ILE A N 1
ATOM 4427 C CA . ILE A 1 541 ? 5.642 16.291 17.319 1.00 68.38 541 ILE A CA 1
ATOM 4428 C C . ILE A 1 541 ? 6.978 15.540 17.447 1.00 68.38 541 ILE A C 1
ATOM 4430 O O . ILE A 1 541 ? 7.767 15.493 16.505 1.00 68.38 541 ILE A O 1
ATOM 4434 N N . ARG A 1 542 ? 7.196 14.843 18.568 1.00 72.62 542 ARG A N 1
ATOM 4435 C CA . ARG A 1 542 ? 8.372 13.980 18.789 1.00 72.62 542 ARG A CA 1
ATOM 4436 C C . ARG A 1 542 ? 8.630 12.997 17.644 1.00 72.62 542 ARG A C 1
ATOM 4438 O O . ARG A 1 542 ? 9.790 12.719 17.350 1.00 72.62 542 ARG A O 1
ATOM 4445 N N . TYR A 1 543 ? 7.579 12.493 16.989 1.00 81.25 543 TYR A N 1
ATOM 4446 C CA . TYR A 1 543 ? 7.728 11.580 15.857 1.00 81.25 543 TYR A CA 1
ATOM 4447 C C . TYR A 1 543 ? 8.552 12.208 14.732 1.00 81.25 543 TYR A C 1
ATOM 4449 O O . TYR A 1 543 ? 9.445 11.555 14.201 1.00 81.25 543 TYR A O 1
ATOM 4457 N N . PHE A 1 544 ? 8.277 13.470 14.397 1.00 79.31 544 PHE A N 1
ATOM 4458 C CA . PHE A 1 544 ? 8.927 14.174 13.292 1.00 79.31 544 PHE A CA 1
ATOM 4459 C C . PHE A 1 544 ? 10.325 14.680 13.662 1.00 79.31 544 PHE A C 1
ATOM 4461 O O . PHE A 1 544 ? 11.176 14.782 12.783 1.00 79.31 544 PHE A O 1
ATOM 4468 N N . LEU A 1 545 ? 10.575 14.946 14.950 1.00 68.69 545 LEU A N 1
ATOM 4469 C CA . LEU A 1 545 ? 11.869 15.427 15.450 1.00 68.69 545 LEU A CA 1
ATOM 4470 C C . LEU A 1 545 ? 12.902 14.310 15.656 1.00 68.69 545 LEU A C 1
ATOM 4472 O O . LEU A 1 545 ? 14.100 14.538 15.503 1.00 68.69 545 LEU A O 1
ATOM 4476 N N . LYS A 1 546 ? 12.463 13.099 16.012 1.00 74.06 546 LYS A N 1
ATOM 4477 C CA . LYS A 1 546 ? 13.356 11.951 16.212 1.00 74.06 546 LYS A CA 1
ATOM 4478 C C . LYS A 1 546 ? 13.606 11.240 14.890 1.00 74.06 546 LYS A C 1
ATOM 4480 O O . LYS A 1 546 ? 12.646 10.977 14.179 1.00 74.06 546 LYS A O 1
ATOM 4485 N N . ALA A 1 547 ? 14.849 10.871 14.578 1.00 75.94 547 ALA A N 1
ATOM 4486 C CA . ALA A 1 547 ? 15.153 10.064 13.394 1.00 75.94 547 ALA A CA 1
ATOM 4487 C C . ALA A 1 547 ? 14.284 8.791 13.354 1.00 75.94 547 ALA A C 1
ATOM 4489 O O . ALA A 1 547 ? 14.116 8.115 14.370 1.00 75.94 547 ALA A O 1
ATOM 4490 N N . GLU A 1 548 ? 13.709 8.481 12.191 1.00 80.88 548 GLU A N 1
ATOM 4491 C CA . GLU A 1 548 ? 12.716 7.406 12.052 1.00 80.88 548 GLU A CA 1
ATOM 4492 C C . GLU A 1 548 ? 13.276 6.034 12.450 1.00 80.88 548 GLU A C 1
ATOM 4494 O O . GLU A 1 548 ? 12.620 5.278 13.162 1.00 80.88 548 GLU A O 1
ATOM 4499 N N . ASN A 1 549 ? 14.522 5.757 12.067 1.00 77.00 549 ASN A N 1
ATOM 4500 C CA . ASN A 1 549 ? 15.246 4.526 12.385 1.00 77.00 549 ASN A CA 1
ATOM 4501 C C . ASN A 1 549 ? 15.660 4.404 13.869 1.00 77.00 549 ASN A C 1
ATOM 4503 O O . ASN A 1 549 ? 16.117 3.344 14.290 1.00 77.00 549 ASN A O 1
ATOM 4507 N N . ALA A 1 550 ? 15.508 5.464 14.669 1.00 78.31 550 ALA A N 1
ATOM 4508 C CA . ALA A 1 550 ? 15.857 5.468 16.088 1.00 78.31 550 ALA A CA 1
ATOM 4509 C C . ALA A 1 550 ? 14.673 5.119 17.006 1.00 78.31 550 ALA A C 1
ATOM 4511 O O . ALA A 1 550 ? 14.859 5.034 18.220 1.00 78.31 550 ALA A O 1
ATOM 4512 N N . ILE A 1 551 ? 13.456 4.977 16.470 1.00 83.69 551 ILE A N 1
ATOM 4513 C CA . ILE A 1 551 ? 12.251 4.677 17.254 1.00 83.69 551 ILE A CA 1
ATOM 4514 C C . ILE A 1 551 ? 12.175 3.167 17.495 1.00 83.69 551 ILE A C 1
ATOM 4516 O O . ILE A 1 551 ? 11.920 2.395 16.573 1.00 83.69 551 ILE A O 1
ATOM 4520 N N . GLN A 1 552 ? 12.399 2.753 18.741 1.00 87.62 552 GLN A N 1
ATOM 4521 C CA . GLN A 1 552 ? 12.307 1.350 19.147 1.00 87.62 552 GLN A CA 1
ATOM 4522 C C . GLN A 1 552 ? 10.861 0.953 19.502 1.00 87.62 552 GLN A C 1
ATOM 4524 O O . GLN A 1 552 ? 10.054 1.839 19.802 1.00 87.62 552 GLN A O 1
ATOM 4529 N N . PRO A 1 553 ? 10.519 -0.355 19.524 1.00 88.25 553 PRO A N 1
ATOM 4530 C CA . PRO A 1 553 ? 9.163 -0.826 19.831 1.00 88.25 553 PRO A CA 1
ATOM 4531 C C . PRO A 1 553 ? 8.588 -0.236 21.126 1.00 88.25 553 PRO A C 1
ATOM 4533 O O . PRO A 1 553 ? 7.502 0.334 21.116 1.00 88.25 553 PRO A O 1
ATOM 4536 N N . HIS A 1 554 ? 9.372 -0.254 22.209 1.00 85.50 554 HIS A N 1
ATOM 4537 C CA . HIS A 1 554 ? 8.988 0.253 23.533 1.00 85.50 554 HIS A CA 1
ATOM 4538 C C . HIS A 1 554 ? 8.790 1.782 23.603 1.00 85.50 554 HIS A C 1
ATOM 4540 O O . HIS A 1 554 ? 8.376 2.320 24.630 1.00 85.50 554 HIS A O 1
ATOM 4546 N N . GLU A 1 555 ? 9.118 2.517 22.538 1.00 84.75 555 GLU A N 1
ATOM 4547 C CA . GLU A 1 555 ? 8.954 3.972 22.464 1.00 84.75 555 GLU A CA 1
ATOM 4548 C C . GLU A 1 555 ? 7.758 4.388 21.602 1.00 84.75 555 GLU A C 1
ATOM 4550 O O . GLU A 1 555 ? 7.450 5.580 21.534 1.00 84.75 555 GLU A O 1
ATOM 4555 N N . LEU A 1 556 ? 7.078 3.442 20.945 1.00 87.06 556 LEU A N 1
ATOM 4556 C CA . LEU A 1 556 ? 6.004 3.750 20.003 1.00 87.06 556 LEU A CA 1
ATOM 4557 C C . LEU A 1 556 ? 4.816 4.450 20.657 1.00 87.06 556 LEU A C 1
ATOM 4559 O O . LEU A 1 556 ? 4.220 5.338 20.055 1.00 87.06 556 LEU A O 1
ATOM 4563 N N . ASP A 1 557 ? 4.492 4.141 21.907 1.00 84.69 557 ASP A N 1
ATOM 4564 C CA . ASP A 1 557 ? 3.407 4.857 22.573 1.00 84.69 557 ASP A CA 1
ATOM 4565 C C . ASP A 1 557 ? 3.726 6.331 22.821 1.00 84.69 557 ASP A C 1
ATOM 4567 O O . ASP A 1 557 ? 2.825 7.170 22.781 1.00 84.69 557 ASP A O 1
ATOM 4571 N N . ARG A 1 558 ? 5.015 6.663 22.973 1.00 82.94 558 ARG A N 1
ATOM 4572 C CA . ARG A 1 558 ? 5.513 8.013 23.275 1.00 82.94 558 ARG A CA 1
ATOM 4573 C C . ARG A 1 558 ? 5.510 8.952 22.071 1.00 82.94 558 ARG A C 1
ATOM 4575 O O . ARG A 1 558 ? 5.783 10.143 22.237 1.00 82.94 558 ARG A O 1
ATOM 4582 N N . ILE A 1 559 ? 5.270 8.431 20.866 1.00 86.12 559 ILE A N 1
ATOM 4583 C CA . ILE A 1 559 ? 5.171 9.231 19.637 1.00 86.12 559 ILE A CA 1
ATOM 4584 C C . ILE A 1 559 ? 3.728 9.620 19.304 1.00 86.12 559 ILE A C 1
ATOM 4586 O O . ILE A 1 559 ? 3.492 10.244 18.272 1.00 86.12 559 ILE A O 1
ATOM 4590 N N . PHE A 1 560 ? 2.774 9.302 20.179 1.00 87.69 560 PHE A N 1
ATOM 4591 C CA . PHE A 1 560 ? 1.376 9.706 20.082 1.00 87.69 560 PHE A CA 1
ATOM 4592 C C . PHE A 1 560 ? 0.964 10.497 21.332 1.00 87.69 560 PHE A C 1
ATOM 4594 O O . PHE A 1 560 ? 1.538 10.285 22.398 1.00 87.69 560 PHE A O 1
ATOM 4601 N N . PRO A 1 561 ? -0.015 11.409 21.222 1.00 79.19 561 PRO A N 1
ATOM 4602 C CA . PRO A 1 561 ? -0.570 12.098 22.383 1.00 79.19 561 PRO A CA 1
ATOM 4603 C C . PRO A 1 561 ? -1.264 11.120 23.342 1.00 79.19 561 PRO A C 1
ATOM 4605 O O . PRO A 1 561 ? -1.902 10.157 22.909 1.00 79.19 561 PRO A O 1
ATOM 4608 N N . GLU A 1 562 ? -1.199 11.400 24.642 1.00 76.00 562 GLU A N 1
ATOM 4609 C CA . GLU A 1 562 ? -2.045 10.726 25.628 1.00 76.00 562 GLU A CA 1
ATOM 4610 C C . GLU A 1 562 ? -3.479 11.256 25.498 1.00 76.00 562 GLU A C 1
ATOM 4612 O O . GLU A 1 562 ? -3.729 12.432 25.745 1.00 76.00 562 GLU A O 1
ATOM 4617 N N . ASN A 1 563 ? -4.430 10.409 25.089 1.00 70.75 563 ASN A N 1
ATOM 4618 C CA . ASN A 1 563 ? -5.850 10.767 25.079 1.00 70.75 563 ASN A CA 1
ATOM 4619 C C . ASN A 1 563 ? -6.706 9.655 25.680 1.00 70.75 563 ASN A C 1
ATOM 4621 O O . ASN A 1 563 ? -6.350 8.475 25.639 1.00 70.75 563 ASN A O 1
ATOM 4625 N N . GLU A 1 564 ? -7.876 10.053 26.168 1.00 77.56 564 GLU A N 1
ATOM 4626 C CA . GLU A 1 564 ? -8.905 9.140 26.649 1.00 77.56 564 GLU A CA 1
ATOM 4627 C C . GLU A 1 564 ? -9.559 8.340 25.502 1.00 77.56 564 GLU A C 1
ATOM 4629 O O . GLU A 1 564 ? -9.519 8.760 24.339 1.00 77.56 564 GLU A O 1
ATOM 4634 N N . PRO A 1 565 ? -10.173 7.181 25.811 1.00 86.62 565 PRO A N 1
ATOM 4635 C CA . PRO A 1 565 ? -10.968 6.423 24.851 1.00 86.62 565 PRO A CA 1
ATOM 4636 C C . PRO A 1 565 ? -12.050 7.280 24.184 1.00 86.62 565 PRO A C 1
ATOM 4638 O O . PRO A 1 565 ? -12.706 8.104 24.824 1.00 86.62 565 PRO A O 1
ATOM 4641 N N . LEU A 1 566 ? -12.281 7.045 22.893 1.00 89.75 566 LEU A N 1
ATOM 4642 C CA . LEU A 1 566 ? -13.309 7.748 22.136 1.00 89.75 566 LEU A CA 1
ATOM 4643 C C . LEU A 1 566 ? -14.677 7.098 22.376 1.00 89.75 566 LEU A C 1
ATOM 4645 O O . LEU A 1 566 ? -14.851 5.901 22.149 1.00 89.75 566 LEU A O 1
ATOM 4649 N N . SER A 1 567 ? -15.657 7.910 22.773 1.00 93.44 567 SER A N 1
ATOM 4650 C CA . SER A 1 567 ? -17.053 7.506 22.949 1.00 93.44 567 SER A CA 1
ATOM 4651 C C . SER A 1 567 ? -17.933 8.126 21.862 1.00 93.44 567 SER A C 1
ATOM 4653 O O . SER A 1 567 ? -18.001 9.350 21.717 1.00 93.44 567 SER A O 1
ATOM 4655 N N . VAL A 1 568 ? -18.607 7.282 21.080 1.00 92.94 568 VAL A N 1
ATOM 4656 C CA . VAL A 1 568 ? -19.514 7.679 19.997 1.00 92.94 568 VAL A CA 1
ATOM 4657 C C . VAL A 1 568 ? -20.895 7.086 20.250 1.00 92.94 568 VAL A C 1
ATOM 4659 O O . VAL A 1 568 ? -21.062 5.869 20.316 1.00 92.94 568 VAL A O 1
ATOM 4662 N N . ASN A 1 569 ? -21.905 7.948 20.331 1.00 95.31 569 ASN A N 1
ATOM 4663 C CA . ASN A 1 569 ? -23.305 7.541 20.306 1.00 95.31 569 ASN A CA 1
ATOM 4664 C C . ASN A 1 569 ? -23.811 7.669 18.869 1.00 95.31 569 ASN A C 1
ATOM 4666 O O . ASN A 1 569 ? -24.136 8.765 18.412 1.00 95.31 569 ASN A O 1
ATOM 4670 N N . MET A 1 570 ? -23.859 6.553 18.151 1.00 96.44 570 MET A N 1
ATOM 4671 C CA . MET A 1 570 ? -24.348 6.508 16.778 1.00 96.44 570 MET A CA 1
ATOM 4672 C C . MET A 1 570 ? -25.813 6.075 16.751 1.00 96.44 570 ME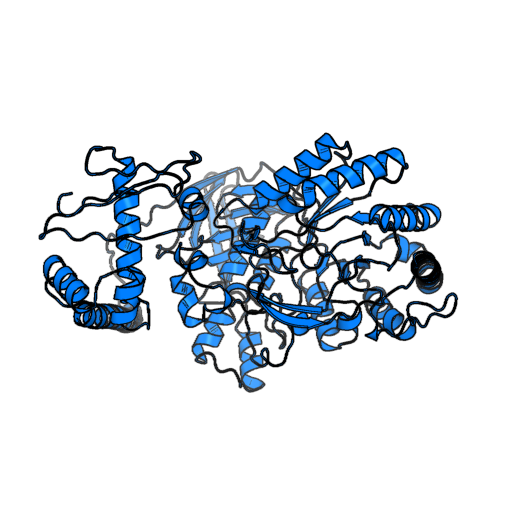T A C 1
ATOM 4674 O O . MET A 1 570 ? -26.188 5.083 17.374 1.00 96.44 570 MET A O 1
ATOM 4678 N N . ILE A 1 571 ? -26.641 6.806 16.013 1.00 96.94 571 ILE A N 1
ATOM 4679 C CA . ILE A 1 571 ? -28.064 6.525 15.856 1.00 96.94 571 ILE A CA 1
ATOM 4680 C C . ILE A 1 571 ? -28.354 6.302 14.376 1.00 96.94 571 ILE A C 1
ATOM 4682 O O . ILE A 1 571 ? -28.222 7.222 13.570 1.00 96.94 571 ILE A O 1
ATOM 4686 N N . LEU A 1 572 ? -28.760 5.081 14.028 1.00 96.38 572 LEU A N 1
ATOM 4687 C CA . LEU A 1 572 ? -29.283 4.778 12.698 1.00 96.38 572 LEU A CA 1
ATOM 4688 C C . LEU A 1 572 ? -30.785 5.070 12.693 1.00 96.38 572 LEU A C 1
ATOM 4690 O O . LEU A 1 572 ? -31.547 4.419 13.412 1.00 96.38 572 LEU A O 1
ATOM 4694 N N . ASN A 1 573 ? -31.197 6.060 11.909 1.00 96.06 573 ASN A N 1
ATOM 4695 C CA . ASN A 1 573 ? -32.588 6.464 11.727 1.00 96.06 573 ASN A CA 1
ATOM 4696 C C . ASN A 1 573 ? -33.234 5.677 10.574 1.00 96.06 573 ASN A C 1
ATOM 4698 O O . ASN A 1 573 ? -32.540 5.186 9.684 1.00 96.06 573 ASN A O 1
ATOM 4702 N N . HIS A 1 574 ? -34.569 5.608 10.563 1.00 93.94 574 HIS A N 1
ATOM 4703 C CA . HIS A 1 574 ? -35.365 4.885 9.558 1.00 93.94 574 HIS A CA 1
ATOM 4704 C C . HIS A 1 574 ? -35.068 3.377 9.497 1.00 93.94 574 HIS A C 1
ATOM 4706 O O . HIS A 1 574 ? -35.047 2.761 8.428 1.00 93.94 574 HIS A O 1
ATOM 4712 N N . MET A 1 575 ? -34.839 2.785 10.666 1.00 93.38 575 MET A N 1
ATOM 4713 C CA . MET A 1 575 ? -34.767 1.339 10.873 1.00 93.38 575 MET A CA 1
ATOM 4714 C C . MET A 1 575 ? -36.180 0.746 10.957 1.00 93.38 575 MET A C 1
ATOM 4716 O O . MET A 1 575 ? -37.138 1.471 11.229 1.00 93.38 575 MET A O 1
ATOM 4720 N N . GLN A 1 576 ? -36.327 -0.565 10.733 1.00 91.19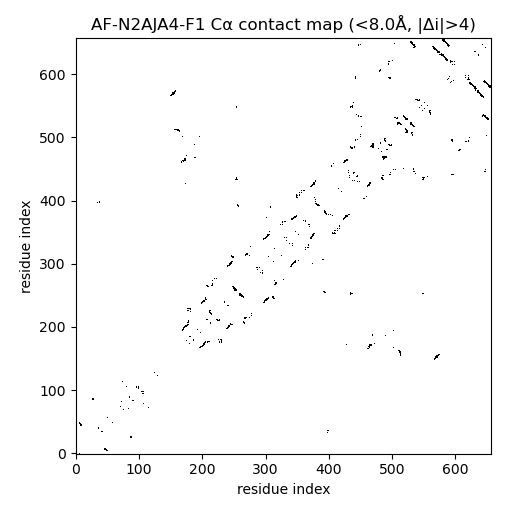 576 GLN A N 1
ATOM 4721 C CA . GLN A 1 576 ? -37.627 -1.221 10.909 1.00 91.19 576 GLN A CA 1
ATOM 4722 C C . GLN A 1 576 ? -37.995 -1.217 12.391 1.00 91.19 576 GLN A C 1
ATOM 4724 O O . GLN A 1 576 ? -37.203 -1.639 13.235 1.00 91.19 576 GLN A O 1
ATOM 4729 N N . ASP A 1 577 ? -39.168 -0.669 12.697 1.00 89.88 577 ASP A N 1
ATOM 4730 C CA . ASP A 1 577 ? -39.566 -0.402 14.072 1.00 89.88 577 ASP A CA 1
ATOM 4731 C C . ASP A 1 577 ? -39.892 -1.687 14.831 1.00 89.88 577 ASP A C 1
ATOM 4733 O O . ASP A 1 577 ? -40.387 -2.651 14.251 1.00 89.88 577 ASP A O 1
ATOM 4737 N N . GLU A 1 578 ? -39.607 -1.695 16.134 1.00 89.62 578 GLU A N 1
ATOM 4738 C CA . GLU A 1 578 ? -39.894 -2.804 17.052 1.00 89.62 578 GLU A CA 1
ATOM 4739 C C . GLU A 1 578 ? -39.222 -4.156 16.709 1.00 89.62 578 GLU A C 1
ATOM 4741 O O . GLU A 1 578 ? -39.419 -5.141 17.437 1.00 89.62 578 GLU A O 1
ATOM 4746 N N . GLU A 1 579 ? -38.376 -4.201 15.675 1.00 92.62 579 GLU A N 1
ATOM 4747 C CA . GLU A 1 579 ? -37.577 -5.362 15.282 1.00 92.62 579 GLU A CA 1
ATOM 4748 C C . GLU A 1 579 ? -36.267 -5.475 16.076 1.00 92.62 579 GLU A C 1
ATOM 4750 O O . GLU A 1 579 ? -35.668 -4.487 16.526 1.00 92.62 579 GLU A O 1
ATOM 4755 N N . THR A 1 580 ? -35.809 -6.717 16.250 1.00 95.69 580 THR A N 1
ATOM 4756 C CA . THR A 1 580 ? -34.548 -7.037 16.930 1.00 95.69 580 THR A CA 1
ATOM 4757 C C . THR A 1 580 ? -33.426 -7.169 15.910 1.00 95.69 580 THR A C 1
ATOM 4759 O O . THR A 1 580 ? -33.519 -7.931 14.951 1.00 95.69 580 THR A O 1
ATOM 4762 N N . TYR A 1 581 ? -32.327 -6.465 16.151 1.00 96.19 581 TYR A N 1
ATOM 4763 C CA . TYR A 1 581 ? -31.114 -6.528 15.351 1.00 96.19 581 TYR A CA 1
ATOM 4764 C C . TYR A 1 581 ? -30.014 -7.265 16.110 1.00 96.19 581 TYR A C 1
ATOM 4766 O O . TYR A 1 581 ? -29.738 -6.979 17.278 1.00 96.19 581 TYR A O 1
ATOM 4774 N N . ILE A 1 582 ? -29.352 -8.190 15.421 1.00 97.25 582 ILE A N 1
ATOM 4775 C CA . ILE A 1 582 ? -28.115 -8.824 15.864 1.00 97.25 582 ILE A CA 1
ATOM 4776 C C . ILE A 1 582 ? -26.946 -7.950 15.420 1.00 97.25 582 ILE A C 1
ATOM 4778 O O . ILE A 1 582 ? -26.816 -7.633 14.239 1.00 97.25 582 ILE A O 1
ATOM 4782 N N . ILE A 1 583 ? -26.070 -7.607 16.361 1.00 97.75 583 ILE A N 1
ATOM 4783 C CA . ILE A 1 583 ? -24.873 -6.798 16.133 1.00 97.75 583 ILE A CA 1
ATOM 4784 C C . ILE A 1 583 ? -23.661 -7.673 16.446 1.00 97.75 583 ILE A C 1
ATOM 4786 O O . ILE A 1 583 ? -23.393 -7.981 17.604 1.00 97.75 583 ILE A O 1
ATOM 4790 N N . LYS A 1 584 ? -22.922 -8.089 15.415 1.00 98.00 584 LYS A N 1
ATOM 4791 C CA . LYS A 1 584 ? -21.642 -8.803 15.562 1.00 98.00 584 LYS A CA 1
ATOM 4792 C C . LYS A 1 584 ? -20.487 -7.812 15.449 1.00 98.00 584 LYS A C 1
ATOM 4794 O O . LYS A 1 584 ? -20.367 -7.172 14.410 1.00 98.00 584 LYS A O 1
ATOM 4799 N N . LYS A 1 585 ? -19.636 -7.712 16.472 1.00 97.81 585 LYS A N 1
ATOM 4800 C CA . LYS A 1 585 ? -18.437 -6.855 16.497 1.00 97.81 585 LYS A CA 1
ATOM 4801 C C . LYS A 1 585 ? -17.193 -7.712 16.276 1.00 97.81 585 LYS A C 1
ATOM 4803 O O . LYS A 1 585 ? -17.011 -8.695 16.985 1.00 97.81 585 LYS A O 1
ATOM 4808 N N . LYS A 1 586 ? -16.338 -7.329 15.328 1.00 98.12 586 LYS A N 1
ATOM 4809 C CA . LYS A 1 586 ? -14.944 -7.787 15.231 1.00 98.12 586 LYS A CA 1
ATOM 4810 C C . LYS A 1 586 ? -14.025 -6.604 15.505 1.00 98.12 586 LYS A C 1
ATOM 4812 O O . LYS A 1 586 ? -14.210 -5.591 14.840 1.00 98.12 586 LYS A O 1
ATOM 4817 N N . SER A 1 587 ? -13.062 -6.705 16.413 1.00 97.75 587 SER A N 1
ATOM 4818 C CA . SER A 1 587 ? -12.141 -5.601 16.736 1.00 97.75 587 SER A CA 1
ATOM 4819 C C . SER A 1 587 ? -10.688 -6.030 16.812 1.00 97.75 587 SER A C 1
ATOM 4821 O O . SER A 1 587 ? -10.383 -7.168 17.157 1.00 97.75 587 SER A O 1
ATOM 4823 N N . VAL A 1 588 ? -9.810 -5.084 16.494 1.00 98.31 588 VAL A N 1
ATOM 4824 C CA . VAL A 1 588 ? -8.363 -5.177 16.680 1.00 98.31 588 VAL A CA 1
ATOM 4825 C C . VAL A 1 588 ? -7.914 -3.941 17.453 1.00 98.31 588 VAL A C 1
ATOM 4827 O O . VAL A 1 588 ? -8.321 -2.823 17.123 1.00 98.31 588 VAL A O 1
ATOM 4830 N N . SER A 1 589 ? -7.108 -4.148 18.487 1.00 95.56 589 SER A N 1
ATOM 4831 C CA . SER A 1 589 ? -6.567 -3.117 19.378 1.00 95.56 589 SER A CA 1
ATOM 4832 C C . SER A 1 589 ? -5.228 -3.584 19.960 1.00 95.56 589 SER A C 1
ATOM 4834 O O . SER A 1 589 ? -4.805 -4.714 19.720 1.00 95.56 589 SER A O 1
ATOM 4836 N N . GLY A 1 590 ? -4.578 -2.756 20.784 1.00 91.12 590 GLY A N 1
ATOM 4837 C CA . GLY A 1 590 ? -3.378 -3.186 21.520 1.00 91.12 590 GLY A CA 1
ATOM 4838 C C . GLY A 1 590 ? -3.625 -4.341 22.506 1.00 91.12 590 GLY A C 1
ATOM 4839 O O . GLY A 1 590 ? -2.689 -4.940 23.017 1.00 91.12 590 GLY A O 1
ATOM 4840 N N . LYS A 1 591 ? -4.889 -4.692 22.780 1.00 90.50 591 LYS A N 1
ATOM 4841 C CA . LYS A 1 591 ? -5.244 -5.832 23.640 1.00 90.50 591 LYS A CA 1
ATOM 4842 C C . LYS A 1 591 ? -5.486 -7.122 22.867 1.00 90.50 591 LYS A C 1
ATOM 4844 O O . LYS A 1 591 ? -5.297 -8.190 23.437 1.00 90.50 591 LYS A O 1
ATOM 4849 N N . ASP A 1 592 ? -5.937 -7.018 21.618 1.00 89.62 592 ASP A N 1
ATOM 4850 C CA . ASP A 1 592 ? -6.425 -8.147 20.831 1.00 89.62 592 ASP A CA 1
ATOM 4851 C C . ASP A 1 592 ? -6.063 -7.970 19.346 1.00 89.62 592 ASP A C 1
ATOM 4853 O O . ASP A 1 592 ? -6.387 -6.955 18.726 1.00 89.62 592 ASP A O 1
ATOM 4857 N N . GLY A 1 593 ? -5.452 -8.988 18.735 1.00 87.88 593 GLY A N 1
ATOM 4858 C CA . GLY A 1 593 ? -5.200 -9.016 17.288 1.00 87.88 593 GLY A CA 1
ATOM 4859 C C . GLY A 1 593 ? -3.979 -8.223 16.807 1.00 87.88 593 GLY A C 1
ATOM 4860 O O . GLY A 1 593 ? -3.847 -8.000 15.600 1.00 87.88 593 GLY A O 1
ATOM 4861 N N . SER A 1 594 ? -3.087 -7.819 17.716 1.00 95.56 594 SER A N 1
ATOM 4862 C CA . SER A 1 594 ? -1.874 -7.060 17.400 1.00 95.56 594 SER A CA 1
ATOM 4863 C C . SER A 1 594 ? -0.603 -7.854 17.674 1.00 95.56 594 SER A C 1
ATOM 4865 O O . SER A 1 594 ? -0.299 -8.180 18.816 1.00 95.56 594 SER A O 1
ATOM 4867 N N . ILE A 1 595 ? 0.165 -8.152 16.624 1.00 95.94 595 ILE A N 1
ATOM 4868 C CA . ILE A 1 595 ? 1.419 -8.904 16.768 1.00 95.94 595 ILE A CA 1
ATOM 4869 C C . ILE A 1 595 ? 2.467 -8.139 17.575 1.00 95.94 595 ILE A C 1
ATOM 4871 O O . ILE A 1 595 ? 3.201 -8.748 18.341 1.00 95.94 595 ILE A O 1
ATOM 4875 N N . LEU A 1 596 ? 2.528 -6.815 17.442 1.00 95.12 596 LEU A N 1
ATOM 4876 C CA . LEU A 1 596 ? 3.505 -6.017 18.172 1.00 95.12 596 LEU A CA 1
ATOM 4877 C C . LEU A 1 596 ? 3.262 -6.078 19.690 1.00 95.12 596 LEU A C 1
ATOM 4879 O O . LEU A 1 596 ? 4.201 -6.312 20.445 1.00 95.12 596 LEU A O 1
ATOM 4883 N N . ASP A 1 597 ? 2.006 -5.925 20.113 1.00 94.81 597 ASP A N 1
ATOM 4884 C CA . ASP A 1 597 ? 1.608 -5.961 21.525 1.00 94.81 597 ASP A CA 1
ATOM 4885 C C . ASP A 1 597 ? 1.680 -7.386 22.106 1.00 94.81 597 ASP A C 1
ATOM 4887 O O . ASP A 1 597 ? 2.037 -7.575 23.267 1.00 94.81 597 ASP A O 1
ATOM 4891 N N . GLU A 1 598 ? 1.396 -8.426 21.311 1.00 95.50 598 GLU A N 1
ATOM 4892 C CA . GLU A 1 598 ? 1.631 -9.807 21.751 1.00 95.50 598 GLU A CA 1
ATOM 4893 C C . GLU A 1 598 ? 3.126 -10.114 21.877 1.00 95.50 598 GLU A C 1
ATOM 4895 O O . GLU A 1 598 ? 3.538 -10.740 22.848 1.00 95.50 598 GLU A O 1
ATOM 4900 N N . TRP A 1 599 ? 3.957 -9.631 20.950 1.00 95.19 599 TRP A N 1
ATOM 4901 C CA . TRP A 1 599 ? 5.409 -9.815 20.991 1.00 95.19 599 TRP A CA 1
ATOM 4902 C C . TRP A 1 599 ? 6.071 -9.079 22.166 1.00 95.19 599 TRP A C 1
ATOM 4904 O O . TRP A 1 599 ? 7.044 -9.577 22.733 1.00 95.19 599 TRP A O 1
ATOM 4914 N N . GLU A 1 600 ? 5.509 -7.949 22.606 1.00 94.56 600 GLU A N 1
ATOM 4915 C CA . GLU A 1 600 ? 5.929 -7.263 23.835 1.00 94.56 600 GLU A CA 1
ATOM 4916 C C . GLU A 1 600 ? 5.831 -8.173 25.071 1.00 94.56 600 GLU A C 1
ATOM 4918 O O . GLU A 1 600 ? 6.714 -8.147 25.929 1.00 94.56 600 GLU A O 1
ATOM 4923 N N . LYS A 1 601 ? 4.823 -9.054 25.144 1.00 93.88 601 LYS A N 1
ATOM 4924 C CA . LYS A 1 601 ? 4.676 -10.021 26.252 1.00 93.88 601 LYS A CA 1
ATOM 4925 C C . LYS A 1 601 ? 5.787 -11.073 26.266 1.00 93.88 601 LYS A C 1
ATOM 4927 O O . LYS A 1 601 ? 6.099 -11.616 27.323 1.00 93.88 601 LYS A O 1
ATOM 4932 N N . PHE A 1 602 ? 6.413 -11.315 25.115 1.00 93.19 602 PHE A N 1
ATOM 4933 C CA . PHE A 1 602 ? 7.631 -12.117 24.963 1.00 93.19 602 PHE A CA 1
ATOM 4934 C C . PHE A 1 602 ? 8.900 -11.262 25.103 1.00 93.19 602 PHE A C 1
ATOM 4936 O O . PHE A 1 602 ? 9.974 -11.676 24.679 1.00 93.19 602 PHE A O 1
ATOM 4943 N N . GLN A 1 603 ? 8.789 -10.055 25.668 1.00 92.56 603 GLN A N 1
ATOM 4944 C CA . GLN A 1 603 ? 9.895 -9.119 25.887 1.00 92.56 603 GLN A CA 1
ATOM 4945 C C . GLN A 1 603 ? 10.658 -8.773 24.601 1.00 92.56 603 GLN A C 1
ATOM 4947 O O . GLN A 1 603 ? 11.856 -8.499 24.636 1.00 92.56 603 GLN A O 1
ATOM 4952 N N . PHE A 1 604 ? 9.957 -8.785 23.462 1.00 92.75 604 PHE A N 1
ATOM 4953 C CA . PHE A 1 604 ? 10.540 -8.590 22.137 1.00 92.75 604 PHE A CA 1
ATOM 4954 C C . PHE A 1 604 ? 11.651 -9.602 21.786 1.00 92.75 604 PHE A C 1
ATOM 4956 O O . PHE A 1 604 ? 12.572 -9.279 21.033 1.00 92.75 604 PHE A O 1
ATOM 4963 N N . GLU A 1 605 ? 11.575 -10.833 22.307 1.00 92.62 605 GLU A N 1
ATOM 4964 C CA . GLU A 1 605 ? 12.532 -11.897 21.991 1.00 92.62 605 GLU A CA 1
ATOM 4965 C C . GLU A 1 605 ? 12.551 -12.189 20.485 1.00 92.62 605 GLU A C 1
ATOM 4967 O O . GLU A 1 605 ? 11.522 -12.402 19.841 1.00 92.62 605 GLU A O 1
ATOM 4972 N N . THR A 1 606 ? 13.745 -12.195 19.906 1.00 88.19 606 THR A N 1
ATOM 4973 C CA . THR A 1 606 ? 13.947 -12.400 18.468 1.00 88.19 606 THR A CA 1
ATOM 4974 C C . THR A 1 606 ? 14.070 -13.875 18.099 1.00 88.19 606 THR A C 1
ATOM 4976 O O . THR A 1 606 ? 13.772 -14.242 16.961 1.00 88.19 606 THR A O 1
ATOM 4979 N N . HIS A 1 607 ? 14.472 -14.720 19.049 1.00 87.88 607 HIS A N 1
ATOM 4980 C CA . HIS A 1 607 ? 14.668 -16.156 18.873 1.00 87.88 607 HIS A CA 1
ATOM 4981 C C . HIS A 1 607 ? 13.508 -16.957 19.467 1.00 87.88 607 HIS A C 1
ATOM 4983 O O . HIS A 1 607 ? 13.670 -17.689 20.438 1.00 87.88 607 HIS A O 1
ATOM 4989 N N . LEU A 1 608 ? 12.329 -16.818 18.864 1.00 91.25 608 LEU A N 1
ATOM 4990 C CA . LEU A 1 608 ? 11.156 -17.600 19.243 1.00 91.25 608 LEU A CA 1
ATOM 4991 C C . LEU A 1 608 ? 11.194 -19.004 18.635 1.00 91.25 608 LEU A C 1
ATOM 4993 O O . LEU A 1 608 ? 11.610 -19.194 17.487 1.00 91.25 608 LEU A O 1
ATOM 4997 N N . GLU A 1 609 ? 10.720 -19.995 19.386 1.00 93.12 609 GLU A N 1
ATOM 4998 C CA . GLU A 1 609 ? 10.584 -21.350 18.873 1.00 93.12 609 GLU A CA 1
ATOM 4999 C C . GLU A 1 609 ? 9.385 -21.457 17.924 1.00 93.12 609 GLU A C 1
ATOM 5001 O O . GLU A 1 609 ? 8.451 -20.652 17.924 1.00 93.12 609 GLU A O 1
ATOM 5006 N N . ARG A 1 610 ? 9.346 -22.523 17.118 1.00 92.38 610 ARG A N 1
ATOM 5007 C CA . ARG A 1 610 ? 8.224 -22.765 16.197 1.00 92.38 610 ARG A CA 1
ATOM 5008 C C . ARG A 1 610 ? 6.873 -22.853 16.921 1.00 92.38 610 ARG A C 1
ATOM 5010 O O . ARG A 1 610 ? 5.852 -22.488 16.339 1.00 92.38 610 ARG A O 1
ATOM 5017 N N . ALA A 1 611 ? 6.859 -23.366 18.152 1.00 95.81 611 ALA A N 1
ATOM 5018 C CA . ALA A 1 611 ? 5.652 -23.437 18.969 1.00 95.81 611 ALA A CA 1
ATOM 5019 C C . ALA A 1 611 ? 5.146 -22.036 19.351 1.00 95.81 611 ALA A C 1
ATOM 5021 O O . ALA A 1 611 ? 3.950 -21.782 19.219 1.00 95.81 611 ALA A O 1
ATOM 5022 N N . ASP A 1 612 ? 6.049 -21.122 19.711 1.00 95.56 612 ASP A N 1
ATOM 5023 C CA . ASP A 1 612 ? 5.726 -19.729 20.038 1.00 95.56 612 ASP A CA 1
ATOM 5024 C C . ASP A 1 612 ? 5.188 -18.983 18.815 1.00 95.56 612 ASP A C 1
ATOM 5026 O O . ASP A 1 612 ? 4.155 -18.319 18.879 1.00 95.56 612 ASP A O 1
ATOM 5030 N N . VAL A 1 613 ? 5.840 -19.151 17.659 1.00 94.69 613 VAL A N 1
ATOM 5031 C CA . VAL A 1 613 ? 5.386 -18.555 16.394 1.00 94.69 613 VAL A CA 1
ATOM 5032 C C . VAL A 1 613 ? 3.980 -19.040 16.045 1.00 94.69 613 VAL A C 1
ATOM 5034 O O . VAL A 1 613 ? 3.117 -18.237 15.691 1.00 94.69 613 VAL A O 1
ATOM 5037 N N . LYS A 1 614 ? 3.721 -20.346 16.178 1.00 95.56 614 LYS A N 1
ATOM 5038 C CA . LYS A 1 614 ? 2.394 -20.917 15.930 1.00 95.56 614 LYS A CA 1
ATOM 5039 C C . LYS A 1 614 ? 1.353 -20.372 16.909 1.00 95.56 614 LYS A C 1
ATOM 5041 O O . LYS A 1 614 ? 0.253 -20.027 16.489 1.00 95.56 614 LYS A O 1
ATOM 5046 N N . TYR A 1 615 ? 1.704 -20.254 18.187 1.00 96.31 615 TYR A N 1
ATOM 5047 C CA . TYR A 1 615 ? 0.841 -19.632 19.185 1.00 96.31 615 TYR A CA 1
ATOM 5048 C C . TYR A 1 615 ? 0.472 -18.196 18.780 1.00 96.31 615 TYR A C 1
ATOM 5050 O O . TYR A 1 615 ? -0.712 -17.872 18.698 1.00 96.31 615 TYR A O 1
ATOM 5058 N N . LEU A 1 616 ? 1.454 -17.367 18.406 1.00 96.00 616 LEU A N 1
ATOM 5059 C CA . LEU A 1 616 ? 1.221 -15.996 17.932 1.00 96.00 616 LEU A CA 1
ATOM 5060 C C . LEU A 1 616 ? 0.325 -15.950 16.681 1.00 96.00 616 LEU A C 1
ATOM 5062 O O . LEU A 1 616 ? -0.568 -15.109 16.593 1.00 96.00 616 LEU A O 1
ATOM 5066 N N . GLN A 1 617 ? 0.483 -16.877 15.730 1.00 94.38 617 GLN A N 1
ATOM 5067 C CA . GLN A 1 617 ? -0.403 -16.976 14.557 1.00 94.38 617 GLN A CA 1
ATOM 5068 C C . GLN A 1 617 ? -1.879 -17.223 14.927 1.00 94.38 617 GLN A C 1
ATOM 5070 O O . GLN A 1 617 ? -2.777 -16.753 14.212 1.00 94.38 617 GLN A O 1
ATOM 5075 N N . GLU A 1 618 ? -2.121 -17.972 16.006 1.00 94.50 618 GLU A N 1
ATOM 5076 C CA . GLU A 1 618 ? -3.451 -18.361 16.484 1.00 94.50 618 GLU A CA 1
ATOM 5077 C C . GLU A 1 618 ? -4.110 -17.272 17.341 1.00 94.50 618 GLU A C 1
ATOM 5079 O O . GLU A 1 618 ? -5.327 -17.100 17.258 1.00 94.50 618 GLU A O 1
ATOM 5084 N N . ILE A 1 619 ? -3.329 -16.503 18.108 1.00 94.19 619 ILE A N 1
ATOM 5085 C CA . ILE A 1 619 ? -3.866 -15.469 19.006 1.00 94.19 619 ILE A CA 1
ATOM 5086 C C . ILE A 1 619 ? -3.910 -14.065 18.398 1.00 94.19 619 ILE A C 1
ATOM 5088 O O . ILE A 1 619 ? -4.751 -13.258 18.792 1.00 94.19 619 ILE A O 1
ATOM 5092 N N . CYS A 1 620 ? -3.067 -13.759 17.405 1.00 95.88 620 CYS A N 1
ATOM 5093 C CA . CYS A 1 620 ? -3.089 -12.474 16.703 1.00 95.88 620 CYS A CA 1
ATOM 5094 C C . CYS A 1 620 ? -4.241 -12.433 15.687 1.00 95.88 620 CYS A C 1
ATOM 5096 O O . CYS A 1 620 ? -4.017 -12.277 14.487 1.00 95.88 620 CYS A O 1
ATOM 5098 N N . ILE A 1 621 ? -5.476 -12.597 16.165 1.00 96.19 621 ILE A N 1
ATOM 5099 C CA . ILE A 1 621 ? -6.733 -12.540 15.411 1.00 96.19 621 ILE A CA 1
ATOM 5100 C C . ILE A 1 621 ? -7.693 -11.514 16.032 1.00 96.19 621 ILE A C 1
ATOM 5102 O O . ILE A 1 621 ? -7.562 -11.199 17.213 1.00 96.19 621 ILE A O 1
ATOM 5106 N N . PRO A 1 622 ? -8.677 -10.983 15.280 1.00 97.62 622 PRO A N 1
ATOM 5107 C CA . PRO A 1 622 ? -9.622 -10.026 15.834 1.00 97.62 622 PRO A CA 1
ATOM 5108 C C . PRO A 1 622 ? -10.507 -10.646 16.914 1.00 97.62 622 PRO A C 1
ATOM 5110 O O . PRO A 1 622 ? -11.050 -11.739 16.729 1.00 97.62 622 PRO A O 1
ATOM 5113 N N . GLN A 1 623 ? -10.745 -9.897 17.986 1.00 96.88 623 GLN A N 1
ATOM 5114 C CA . GLN A 1 623 ? -11.726 -10.254 19.003 1.00 96.88 623 GLN A CA 1
ATOM 5115 C C . GLN A 1 623 ? -13.134 -10.224 18.401 1.00 96.88 623 GLN A C 1
ATOM 5117 O O . GLN A 1 623 ? -13.494 -9.278 17.699 1.00 96.88 623 GLN A O 1
ATOM 5122 N N . LEU A 1 624 ? -13.943 -11.249 18.679 1.00 96.69 624 LEU A N 1
ATOM 5123 C CA . LEU A 1 624 ? -15.315 -11.376 18.188 1.00 96.69 624 LEU A CA 1
ATOM 5124 C C . LEU A 1 624 ? -16.311 -11.303 19.349 1.00 96.69 624 LEU A C 1
ATOM 5126 O O . LEU A 1 624 ? -16.189 -12.034 20.327 1.00 96.69 624 LEU A O 1
ATOM 5130 N N . GLY A 1 625 ? -17.343 -10.479 19.194 1.00 96.44 625 GLY A N 1
ATOM 5131 C CA . GLY A 1 625 ? -18.463 -10.375 20.125 1.00 96.44 625 GLY A CA 1
ATOM 5132 C C . GLY A 1 625 ? -19.806 -10.260 19.407 1.00 96.44 625 GLY A C 1
ATOM 5133 O O . GLY A 1 625 ? -19.874 -9.984 18.205 1.00 96.44 625 GLY A O 1
ATOM 5134 N N . MET A 1 626 ? -20.893 -10.469 20.150 1.00 96.88 626 MET A N 1
ATOM 5135 C CA . MET A 1 626 ? -22.257 -10.304 19.656 1.00 96.88 626 MET A CA 1
ATOM 5136 C C . MET A 1 626 ? -23.161 -9.726 20.744 1.00 96.88 626 MET A C 1
ATOM 5138 O O . MET A 1 626 ? -23.119 -10.163 21.889 1.00 96.88 626 MET A O 1
ATOM 5142 N N . GLU A 1 627 ? -24.034 -8.804 20.351 1.00 96.88 627 GLU A N 1
ATOM 5143 C CA . GLU A 1 627 ? -25.156 -8.337 21.163 1.00 96.88 627 GLU A CA 1
ATOM 5144 C C . GLU A 1 627 ? -26.448 -8.292 20.329 1.00 96.88 627 GLU A C 1
ATOM 5146 O O . GLU A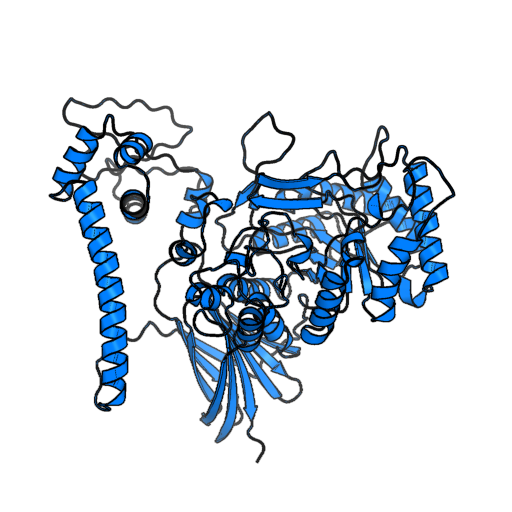 1 627 ? -26.420 -8.400 19.098 1.00 96.88 627 GLU A O 1
ATOM 5151 N N . LYS A 1 628 ? -27.591 -8.136 21.003 1.00 97.00 628 LYS A N 1
ATOM 5152 C CA . LYS A 1 628 ? -28.891 -7.887 20.370 1.00 97.00 628 LYS A CA 1
ATOM 5153 C C . LYS A 1 628 ? -29.433 -6.549 20.846 1.00 97.00 628 LYS A C 1
ATOM 5155 O O . LYS A 1 628 ? -29.416 -6.271 22.044 1.00 97.00 628 LYS A O 1
ATOM 5160 N N . LYS A 1 629 ? -29.950 -5.743 19.922 1.00 96.19 629 LYS A N 1
ATOM 5161 C CA . LYS A 1 629 ? -30.609 -4.471 20.236 1.00 96.19 629 LYS A CA 1
ATOM 5162 C C . LYS A 1 629 ? -31.894 -4.329 19.448 1.00 96.19 629 LYS A C 1
ATOM 5164 O O . LYS A 1 629 ? -31.957 -4.686 18.278 1.00 96.19 629 LYS A O 1
ATOM 5169 N N . ARG A 1 630 ? -32.916 -3.789 20.102 1.00 95.81 630 ARG A N 1
ATOM 5170 C CA . ARG A 1 630 ? -34.221 -3.539 19.496 1.00 95.81 630 ARG A CA 1
ATOM 5171 C C . ARG A 1 630 ? -34.284 -2.110 18.974 1.00 95.81 630 ARG A C 1
ATOM 5173 O O . ARG A 1 630 ? -33.903 -1.193 19.706 1.00 95.81 630 ARG A O 1
ATOM 5180 N N . ALA A 1 631 ? -34.748 -1.926 17.742 1.00 94.62 631 ALA A N 1
ATOM 5181 C CA . ALA A 1 631 ? -35.052 -0.594 17.228 1.00 94.62 631 ALA A CA 1
ATOM 5182 C C . ALA A 1 631 ? -36.330 -0.060 17.896 1.00 94.62 631 ALA A C 1
ATOM 5184 O O . ALA A 1 631 ? -37.260 -0.824 18.148 1.00 94.62 631 ALA A O 1
ATOM 5185 N N . LYS A 1 632 ? -36.351 1.237 18.222 1.00 95.06 632 LYS A N 1
ATOM 5186 C CA . LYS A 1 632 ? -37.495 1.913 18.857 1.00 95.06 632 LYS A CA 1
ATOM 5187 C C . LYS A 1 632 ? -37.771 3.239 18.163 1.00 95.06 632 LYS A C 1
ATOM 5189 O O . LYS A 1 632 ? -36.848 4.037 17.997 1.00 95.06 632 LYS A O 1
ATOM 5194 N N . GLY A 1 633 ? -39.019 3.484 17.774 1.00 93.44 633 GLY A N 1
ATOM 5195 C CA . GLY A 1 633 ? -39.398 4.669 17.001 1.00 93.44 633 GLY A CA 1
ATOM 5196 C C . GLY A 1 633 ? -38.640 4.773 15.674 1.00 93.44 633 GLY A C 1
ATOM 5197 O O . GLY A 1 633 ? -38.269 5.870 15.264 1.00 93.44 633 GLY A O 1
ATOM 5198 N N . GLY A 1 634 ? -38.314 3.633 15.056 1.00 93.62 634 GLY A N 1
ATOM 5199 C CA . GLY A 1 634 ? -37.495 3.562 13.843 1.00 93.62 634 GLY A CA 1
ATOM 5200 C C . GLY A 1 634 ? -36.023 3.954 14.036 1.00 93.62 634 GLY A C 1
ATOM 5201 O O . GLY A 1 634 ? -35.345 4.269 13.057 1.00 93.62 634 GLY A O 1
ATOM 5202 N N . ARG A 1 635 ? -35.510 3.958 15.275 1.00 96.25 635 ARG A N 1
ATOM 5203 C CA . ARG A 1 635 ? -34.117 4.313 15.599 1.00 96.25 635 ARG A CA 1
ATOM 5204 C C . ARG A 1 635 ? -33.388 3.146 16.257 1.00 96.25 635 ARG A C 1
ATOM 5206 O O . ARG A 1 635 ? -33.893 2.546 17.208 1.00 96.25 635 ARG A O 1
ATOM 5213 N N . LEU A 1 636 ? -32.178 2.846 15.785 1.00 96.69 636 LEU A N 1
ATOM 5214 C CA . LEU A 1 636 ? -31.261 1.902 16.429 1.00 96.69 636 LEU A CA 1
ATOM 5215 C C . LEU A 1 636 ? -30.090 2.668 17.053 1.00 96.69 636 LEU A C 1
ATOM 5217 O O . LEU A 1 636 ? -29.310 3.305 16.346 1.00 96.69 636 LEU A O 1
ATOM 5221 N N . HIS A 1 637 ? -29.963 2.586 18.377 1.00 96.19 637 HIS A N 1
ATOM 5222 C CA . HIS A 1 637 ? -28.920 3.272 19.140 1.00 96.19 637 HIS A CA 1
ATOM 5223 C C . HIS A 1 637 ? -27.710 2.361 19.377 1.00 96.19 637 HIS A C 1
ATOM 5225 O O . HIS A 1 637 ? -27.825 1.279 19.959 1.00 96.19 637 HIS A O 1
ATOM 5231 N N . LEU A 1 638 ? -26.531 2.827 18.980 1.00 95.75 638 LEU A N 1
ATOM 5232 C CA . LEU A 1 638 ? -25.251 2.152 19.151 1.00 95.75 638 LEU A CA 1
ATOM 5233 C C . LEU A 1 638 ? -24.348 3.020 20.029 1.00 95.75 638 LEU A C 1
ATOM 5235 O O . LEU A 1 638 ? -24.064 4.168 19.699 1.00 95.75 638 LEU A O 1
ATOM 5239 N N . HIS A 1 639 ? -23.894 2.458 21.146 1.00 94.62 639 HIS A N 1
ATOM 5240 C CA . HIS A 1 639 ? -22.871 3.074 21.981 1.00 94.62 639 HIS A CA 1
ATOM 5241 C C . HIS A 1 639 ? -21.539 2.405 21.655 1.00 94.62 639 HIS A C 1
ATOM 5243 O O . HIS A 1 639 ? -21.365 1.216 21.923 1.00 94.62 639 HIS A O 1
ATOM 5249 N N . ILE A 1 640 ? -20.645 3.149 21.016 1.00 93.88 640 ILE A N 1
ATOM 5250 C CA . ILE A 1 640 ? -19.359 2.663 20.526 1.00 93.88 640 ILE A CA 1
ATOM 5251 C C . ILE A 1 640 ? -18.270 3.301 21.381 1.00 93.88 640 ILE A C 1
ATOM 5253 O O . ILE A 1 640 ? -18.128 4.521 21.405 1.00 93.88 640 ILE A O 1
ATOM 5257 N N . GLN A 1 641 ? -17.494 2.462 22.058 1.00 93.44 641 GLN A N 1
ATOM 5258 C CA . GLN A 1 641 ? -16.271 2.864 22.744 1.00 93.44 641 GLN A CA 1
ATOM 5259 C C . GLN A 1 641 ? -15.083 2.288 21.983 1.00 93.44 641 GLN A C 1
ATOM 5261 O O . GLN A 1 641 ? -15.118 1.115 21.602 1.00 93.44 641 GLN A O 1
ATOM 5266 N N . MET A 1 642 ? -14.076 3.120 21.731 1.00 92.88 642 MET A N 1
ATOM 5267 C CA . MET A 1 642 ? -12.851 2.722 21.044 1.00 92.88 642 MET A CA 1
ATOM 5268 C C . MET A 1 642 ? -11.627 3.170 21.825 1.00 92.88 642 MET A C 1
ATOM 5270 O O . MET A 1 642 ? -11.499 4.339 22.200 1.00 92.88 642 MET A O 1
ATOM 5274 N N . GLU A 1 643 ? -10.706 2.240 22.024 1.00 92.44 643 GLU A N 1
ATOM 5275 C CA . GLU A 1 643 ? -9.386 2.534 22.566 1.00 92.44 643 GLU A CA 1
ATOM 5276 C C . GLU A 1 643 ? -8.497 3.210 21.519 1.00 92.44 643 GLU A C 1
ATOM 5278 O O . GLU A 1 643 ? -8.794 3.226 20.319 1.00 92.44 643 GLU A O 1
ATOM 5283 N N . LYS A 1 644 ? -7.389 3.800 21.979 1.00 90.50 644 LYS A N 1
ATOM 5284 C CA . LYS A 1 644 ? -6.368 4.378 21.102 1.00 90.50 644 LYS A CA 1
ATOM 5285 C C . LYS A 1 644 ? -5.947 3.336 20.059 1.00 90.50 644 LYS A C 1
ATOM 5287 O O . LYS A 1 644 ? -5.536 2.235 20.408 1.00 90.50 644 LYS A O 1
ATOM 5292 N N . HIS A 1 645 ? -6.052 3.705 18.785 1.00 93.81 645 HIS A N 1
ATOM 5293 C CA . HIS A 1 645 ? -5.750 2.840 17.643 1.00 93.81 645 HIS A CA 1
ATOM 5294 C C . HIS A 1 645 ? -6.582 1.548 17.559 1.00 93.81 645 HIS A C 1
ATOM 5296 O O . HIS A 1 645 ? -6.176 0.603 16.888 1.00 93.81 645 HIS A O 1
ATOM 5302 N N . GLU A 1 646 ? -7.773 1.505 18.160 1.00 96.50 646 GLU A N 1
ATOM 5303 C CA . GLU A 1 646 ? -8.738 0.440 17.886 1.00 96.50 646 GLU A CA 1
ATOM 5304 C C . GLU A 1 646 ? -9.434 0.676 16.539 1.00 96.50 646 GLU A C 1
ATOM 5306 O O . GLU A 1 646 ? -9.800 1.803 16.182 1.00 96.50 646 GLU A O 1
ATOM 5311 N N . PHE A 1 647 ? -9.670 -0.407 15.800 1.00 98.25 647 PHE A N 1
ATOM 5312 C CA . PHE A 1 647 ? -10.644 -0.436 14.714 1.00 98.25 647 PHE A CA 1
ATOM 5313 C C . PHE A 1 647 ? -11.547 -1.659 14.836 1.00 98.25 647 PHE A C 1
ATOM 5315 O O . PHE A 1 647 ? -11.113 -2.755 15.196 1.00 98.25 647 PHE A O 1
ATOM 5322 N N . ALA A 1 648 ? -12.828 -1.467 14.532 1.00 98.06 648 ALA A N 1
ATOM 5323 C CA . ALA A 1 648 ? -13.855 -2.472 14.723 1.00 98.06 648 ALA A CA 1
ATOM 5324 C C . ALA A 1 648 ? -14.869 -2.481 13.580 1.00 98.06 648 ALA A C 1
ATOM 5326 O O . ALA A 1 648 ? -15.382 -1.438 13.181 1.00 98.06 648 ALA A O 1
ATOM 5327 N N . LEU A 1 649 ? -15.203 -3.672 13.091 1.00 98.50 649 LEU A N 1
ATOM 5328 C CA . LEU A 1 649 ? -16.279 -3.894 12.137 1.00 98.50 649 LEU A CA 1
ATOM 5329 C C . LEU A 1 649 ? -17.512 -4.443 12.856 1.00 98.50 649 LEU A C 1
ATOM 5331 O O . LEU A 1 649 ? -17.488 -5.547 13.405 1.00 98.50 649 LEU A O 1
ATOM 5335 N N . TYR A 1 650 ? -18.611 -3.704 12.779 1.00 98.25 650 TYR A N 1
ATOM 5336 C CA . TYR A 1 650 ? -19.931 -4.119 13.229 1.00 98.25 650 TYR A CA 1
ATOM 5337 C C . TYR A 1 650 ? -20.740 -4.622 12.033 1.00 98.25 650 TYR A C 1
ATOM 5339 O O . TYR A 1 650 ? -20.892 -3.918 11.036 1.00 98.25 650 TYR A O 1
ATOM 5347 N N . HIS A 1 651 ? -21.276 -5.834 12.127 1.00 97.69 651 HIS A N 1
ATOM 5348 C CA . HIS A 1 651 ? -22.244 -6.386 11.184 1.00 97.69 651 HIS A CA 1
ATOM 5349 C C . HIS A 1 651 ? -23.611 -6.453 11.853 1.00 97.69 651 HIS A C 1
ATOM 5351 O O . HIS A 1 651 ? -23.790 -7.190 12.823 1.00 97.69 651 HIS A O 1
ATOM 5357 N N . ILE A 1 652 ? -24.552 -5.679 11.322 1.00 96.94 652 ILE A N 1
ATOM 5358 C CA . ILE A 1 652 ? -25.879 -5.474 11.890 1.00 96.94 652 ILE A CA 1
ATOM 5359 C C . ILE A 1 652 ? -26.915 -6.030 10.922 1.00 96.94 652 ILE A C 1
ATOM 5361 O O . ILE A 1 652 ? -26.984 -5.612 9.768 1.00 96.94 652 ILE A O 1
ATOM 5365 N N . TYR A 1 653 ? -27.723 -6.976 11.376 1.00 95.31 653 TYR A N 1
ATOM 5366 C CA . TYR A 1 653 ? -28.772 -7.597 10.570 1.00 95.31 653 TYR A CA 1
ATOM 5367 C C . TYR A 1 653 ? -29.961 -7.946 11.454 1.00 95.31 653 TYR A C 1
ATOM 5369 O O . TYR A 1 653 ? -29.811 -8.116 12.663 1.00 95.31 653 TYR A O 1
ATOM 5377 N N . MET A 1 654 ? -31.147 -8.005 10.856 1.00 93.56 654 MET A N 1
ATOM 5378 C CA . MET A 1 654 ? -32.357 -8.377 11.583 1.00 93.56 654 MET A CA 1
ATOM 5379 C C . MET A 1 654 ? -32.261 -9.830 12.038 1.00 93.56 654 MET A C 1
ATOM 5381 O O . MET A 1 654 ? -31.717 -10.684 11.336 1.00 93.56 654 MET A O 1
ATOM 5385 N N . GLU A 1 655 ? -32.760 -10.098 13.236 1.00 91.62 655 GLU A N 1
ATOM 5386 C CA . GLU A 1 655 ? -32.951 -11.457 13.708 1.00 91.62 655 GLU A CA 1
ATOM 5387 C C . GLU A 1 655 ? -34.051 -12.111 12.866 1.00 91.62 655 GLU A C 1
ATOM 5389 O O . GLU A 1 655 ? -35.197 -11.666 12.883 1.00 91.62 655 GLU A O 1
ATOM 5394 N N . ASN A 1 656 ? -33.696 -13.142 12.094 1.00 76.12 656 ASN A N 1
ATOM 5395 C CA . ASN A 1 656 ? -34.688 -13.934 11.374 1.00 76.12 656 ASN A CA 1
ATOM 5396 C C . ASN A 1 656 ? -35.602 -14.603 12.410 1.00 76.12 656 ASN A C 1
ATOM 5398 O O . ASN A 1 656 ? -35.107 -15.354 13.254 1.00 76.12 656 ASN A O 1
ATOM 5402 N N . LYS A 1 657 ? -36.898 -14.287 12.356 1.00 53.84 657 LYS A N 1
ATOM 5403 C CA . LYS A 1 657 ? -37.938 -14.892 13.197 1.00 53.84 657 LYS A CA 1
ATOM 5404 C C . LYS A 1 657 ? -38.273 -16.306 12.748 1.00 53.84 657 LYS A C 1
ATOM 5406 O O . LYS A 1 657 ? -38.292 -16.539 11.517 1.00 53.84 657 LYS A O 1
#

Sequence (657 aa):
MKTNDVLLINSSVRHSVCADTKNILCRVAYDYQVLAELLRDGNGMFLCNSTVDQEKSYEKLQLLLRELVYEELLYSERNITKIAMECSFSNTSVFDKVFRENYGMSPSEYRVIMRAKVNDEQKQRESVREQMREELKEKIGIPKKTKAPDSKNIEINAQETHTLKKNWNQVINIGSAHSLTLANVQYHLLYLVEQLGFTYARIWSVFDKRLMICDGSSIGVYNYDALDSVLDFLVSHHIIPFLDLGRRPSTAVRSAGDAVYYREEGIEFKSRRAWEALFENFFQHILRRYGKREVGRWIFEISRDPTHEESGKYYEESGYHIFHVYRFVYKTIKKTLPEARIGGFGGLADADGRLAMQLLELSKKENCMPDFLSFILFPYIPEQSSSDTNQRPYKRSPSREFEMQQIGLMRRIMQQAGPENCKLYITEWNNTISNRNYLNDSCFRGTYLCKKVSEILDSVDLLCIWMGSDWVSSYYDSYGIVNGGSGLLTKDGIRKPAFYAMQFLNQLGDELVAAGEHYIVTKSRFGSYRILCFYCQWYHIRYFLKAENAIQPHELDRIFPENEPLSVNMILNHMQDEETYIIKKKSVSGKDGSILDEWEKFQFETHLERADVKYLQEICIPQLGMEKKRAKGGRLHLHIQMEKHEFALYHIYMENK

Mean predicted aligned error: 12.42 Å

Organism: NCBI:txid1235802